Protein AF-0000000065855044 (afdb_homodimer)

Secondary structure (DSSP, 8-state):
-B--HHHHHHHHHTTSSEEESPPPGGGB-SSEEEEEB-SEEEEEPTTS-S---SS-TT---HHHHHTTEEEEE--TT--EEE-TT-EEEEEEEEEEE--TTEEEEEEE-HHHHTTTEE--SS--EE-TT-EEEEEEEEEE-SSS-EEE-TTSEEEEEEEEE-SS--SS-GGG-TT-SSTT--S-----GGGTTT-/-BPPHHHHHHHHHTTSSEEESPPPGGGB-SSEEEEEB-SEEEEEPTTS-S-EESS-TT---HHHHHHTEEEEE--TT--EEE-TT-EEEEEEEEEEE--TTEEEEEEE-HHHHTTTEE--SS--EEPTT-EEEEEEEEEE-SSS-EEE-TTSEEEEEEEEEBSS--SS-GGG-TT-SSTT--S-----THHHHT-

pLDDT: mean 90.71, std 9.88, range [35.5, 98.38]

Solvent-accessible surface area (backbone atoms only — not comparable to full-atom values): 19900 Å² total; per-residue (Å²): 49,32,35,12,32,60,49,48,53,50,35,40,74,71,59,50,36,42,51,42,70,69,72,55,74,89,32,50,44,38,43,34,36,52,39,26,29,32,43,44,35,29,34,72,47,84,86,72,66,93,71,84,65,91,73,34,86,93,50,43,61,48,68,61,50,49,68,39,41,43,82,45,75,49,53,83,91,36,64,50,74,43,41,53,75,36,62,37,32,26,22,36,58,37,30,39,34,36,38,40,37,31,33,36,39,54,33,27,37,63,45,48,16,63,64,24,38,22,42,46,77,86,68,37,74,38,57,24,19,32,39,27,31,48,70,29,37,33,35,27,45,19,91,50,29,36,31,41,36,44,65,36,80,57,32,30,39,29,40,33,47,47,95,58,63,52,95,68,26,36,55,76,35,91,77,45,84,61,55,64,28,83,61,44,70,67,72,61,62,29,67,64,68,70,103,63,73,38,39,39,70,47,48,54,50,35,39,75,72,60,51,36,44,51,42,72,71,71,55,75,90,32,50,45,76,42,33,37,53,39,26,30,32,42,42,33,27,34,72,47,84,86,75,66,82,54,45,62,78,60,38,92,85,53,48,65,42,66,61,49,46,69,38,40,42,81,44,76,46,52,81,91,36,65,48,74,43,42,52,66,35,47,37,32,25,24,36,59,37,28,39,35,36,37,40,37,31,33,37,39,57,39,64,37,70,80,48,41,79,62,24,47,38,49,50,30,41,40,38,72,38,59,24,19,31,39,26,33,48,70,29,30,32,35,26,74,24,90,57,67,43,77,44,44,45,65,39,80,57,33,31,40,31,40,33,36,34,71,42,59,24,87,44,24,35,56,77,35,93,79,47,84,61,56,65,26,83,61,41,70,64,36,54,53,30,69,64,69,72,107

Sequence (390 aa):
MKLSDTDIRRYMAEGRIAIDPVPGEDAIGAMSVDLQLGDSFRVFVPGKVSHVDLAPPGGIKGRDIEALMGHVEVGENEAFYLHPGEFALGITIQRVRLPADVAGRLDGRSSLARLGLMVHATAHTIDPGWDGRITLEFFNCGPLPLAMRPGMRICAISFEALMSPTSKPYAASPTAKYKDQLAPLPSRLASDQSAMKLSDTDIRRYMAEGRIAIDPVPGEDAIGAMSVDLQLGDSFRVFVPGKVSHVDLAPPGGIKGRDIEALMGHVEVGENEAFYLHPGEFALGITIQRVRLPADVAGRLDGRSSLARLGLMVHATAHTIDPGWDGRITLEFFNCGPLPLAMRPGMRICAISFEALMSPTSKPYAASPTAKYKDQLAPLPSRLASDQSA

Radius of gyration: 20.9 Å; Cα contacts (8 Å, |Δi|>4): 983; chains: 2; bounding box: 48×56×48 Å

Organism: Rhodospirillum rubrum (strain ATCC 11170 / ATH 1.1.1 / DSM 467 / LMG 4362 / NCIMB 8255 / S1) (NCBI:txid269796)

InterPro domains:
  IPR011962 dCTP deaminase [MF_00146] (1-189)
  IPR011962 dCTP deaminase [PF22769] (3-161)
  IPR011962 dCTP deaminase [TIGR02274] (3-188)
  IPR033704 dUTPase, trimeric [cd07557] (76-159)
  IPR036157 dUTPase-like superfamily [G3DSA:2.70.40.10] (1-193)
  IPR036157 dUTPase-like superfamily [SSF51283] (1-189)

Structure (mmCIF, N/CA/C/O backbone):
data_AF-0000000065855044-model_v1
#
loop_
_entity.id
_entity.type
_entity.pdbx_description
1 polymer 'dCTP deaminase'
#
loop_
_atom_site.group_PDB
_atom_site.id
_atom_site.type_symbol
_atom_site.label_atom_id
_atom_site.label_alt_id
_atom_site.label_comp_id
_atom_site.label_asym_id
_atom_site.label_entity_id
_atom_site.label_seq_id
_atom_site.pdbx_PDB_ins_code
_atom_site.Cartn_x
_atom_site.Cartn_y
_atom_site.Cartn_z
_atom_site.occupancy
_atom_site.B_iso_or_equiv
_atom_site.auth_seq_id
_atom_site.auth_comp_id
_atom_site.auth_asym_id
_atom_site.auth_atom_id
_atom_site.pdbx_PDB_model_num
ATOM 1 N N . MET A 1 1 ? 18.734 2.738 -5.445 1 90.31 1 MET A N 1
ATOM 2 C CA . MET A 1 1 ? 18.703 1.491 -4.688 1 90.31 1 MET A CA 1
ATOM 3 C C . MET A 1 1 ? 17.922 1.671 -3.387 1 90.31 1 MET A C 1
ATOM 5 O O . MET A 1 1 ? 18.031 2.713 -2.736 1 90.31 1 MET A O 1
ATOM 9 N N . LYS A 1 2 ? 17.203 0.604 -2.971 1 95.31 2 LYS A N 1
ATOM 10 C CA . LYS A 1 2 ? 16.453 0.629 -1.712 1 95.31 2 LYS A CA 1
ATOM 11 C C . LYS A 1 2 ? 17.391 0.409 -0.524 1 95.31 2 LYS A C 1
ATOM 13 O O . LYS A 1 2 ? 18.359 -0.351 -0.618 1 95.31 2 LYS A O 1
ATOM 18 N N . LEU A 1 3 ? 17.094 1.071 0.542 1 96.88 3 LEU A N 1
ATOM 19 C CA . LEU A 1 3 ? 17.859 0.871 1.766 1 96.88 3 LEU A CA 1
ATOM 20 C C . LEU A 1 3 ? 17.359 -0.345 2.533 1 96.88 3 LEU A C 1
ATOM 22 O O . LEU A 1 3 ? 16.156 -0.496 2.738 1 96.88 3 LEU A O 1
ATOM 26 N N . SER A 1 4 ? 18.234 -1.232 2.961 1 96.88 4 SER A N 1
ATOM 27 C CA . SER A 1 4 ? 17.906 -2.326 3.869 1 96.88 4 SER A CA 1
ATOM 28 C C . SER A 1 4 ? 17.734 -1.825 5.301 1 96.88 4 SER A C 1
ATOM 30 O O . SER A 1 4 ? 18 -0.656 5.59 1 96.88 4 SER A O 1
ATOM 32 N N . ASP A 1 5 ? 17.328 -2.791 6.141 1 96.94 5 ASP A N 1
ATOM 33 C CA . ASP A 1 5 ? 17.25 -2.432 7.555 1 96.94 5 ASP A CA 1
ATOM 34 C C . ASP A 1 5 ? 18.594 -1.95 8.078 1 96.94 5 ASP A C 1
ATOM 36 O O . ASP A 1 5 ? 18.656 -0.986 8.844 1 96.94 5 ASP A O 1
ATOM 40 N N . THR A 1 6 ? 19.688 -2.562 7.672 1 96.81 6 THR A N 1
ATOM 41 C CA . THR A 1 6 ? 21.031 -2.18 8.094 1 96.81 6 THR A CA 1
ATOM 42 C C . THR A 1 6 ? 21.359 -0.765 7.625 1 96.81 6 THR A C 1
ATOM 44 O O . THR A 1 6 ? 21.906 0.035 8.391 1 96.81 6 THR A O 1
ATOM 47 N N . ASP A 1 7 ? 21 -0.494 6.41 1 97.5 7 ASP A N 1
ATOM 48 C CA . ASP A 1 7 ? 21.25 0.835 5.863 1 97.5 7 ASP A CA 1
ATOM 49 C C . ASP A 1 7 ? 20.391 1.888 6.562 1 97.5 7 ASP A C 1
ATOM 51 O O . ASP A 1 7 ? 20.859 2.996 6.832 1 97.5 7 ASP A O 1
ATOM 55 N N . ILE A 1 8 ? 19.141 1.558 6.816 1 97.88 8 ILE A N 1
ATOM 56 C CA . ILE A 1 8 ? 18.234 2.475 7.492 1 97.88 8 ILE A CA 1
ATOM 57 C C . ILE A 1 8 ? 18.797 2.84 8.867 1 97.88 8 ILE A C 1
ATOM 59 O O . ILE A 1 8 ? 18.859 4.02 9.227 1 97.88 8 ILE A O 1
ATOM 63 N N . ARG A 1 9 ? 19.219 1.836 9.609 1 97.62 9 ARG A N 1
ATOM 64 C CA . ARG A 1 9 ? 19.797 2.072 10.93 1 97.62 9 ARG A CA 1
ATOM 65 C C . ARG A 1 9 ? 21.016 2.982 10.828 1 97.62 9 ARG A C 1
ATOM 67 O O . ARG A 1 9 ? 21.188 3.906 11.625 1 97.62 9 ARG A O 1
ATOM 74 N N . ARG A 1 10 ? 21.828 2.703 9.867 1 97.44 10 ARG A N 1
ATOM 75 C CA . ARG A 1 10 ? 23.047 3.492 9.68 1 97.44 10 ARG A CA 1
ATOM 76 C C . ARG A 1 10 ? 22.703 4.941 9.344 1 97.44 10 ARG A C 1
ATOM 78 O O . ARG A 1 10 ? 23.266 5.867 9.922 1 97.44 10 ARG A O 1
ATOM 85 N N . TYR A 1 11 ? 21.781 5.145 8.391 1 97.62 11 TYR A N 1
ATOM 86 C CA . TYR A 1 11 ? 21.391 6.488 7.965 1 97.62 11 TYR A CA 1
ATOM 87 C C . TYR A 1 11 ? 20.766 7.27 9.117 1 97.62 11 TYR A C 1
ATOM 89 O O . TYR A 1 11 ? 20.984 8.477 9.242 1 97.62 11 TYR A O 1
ATOM 97 N N . MET A 1 12 ? 20 6.617 9.945 1 97.62 12 MET A N 1
ATOM 98 C CA . MET A 1 12 ? 19.406 7.266 11.117 1 97.62 12 MET A CA 1
ATOM 99 C C . MET A 1 12 ? 20.484 7.637 12.133 1 97.62 12 MET A C 1
ATOM 101 O O . MET A 1 12 ? 20.484 8.742 12.68 1 97.62 12 MET A O 1
ATOM 105 N N . ALA A 1 13 ? 21.438 6.738 12.383 1 97.5 13 ALA A N 1
ATOM 106 C CA . ALA A 1 13 ? 22.531 6.98 13.32 1 97.5 13 ALA A CA 1
ATOM 107 C C . ALA A 1 13 ? 23.391 8.172 12.875 1 97.5 13 ALA A C 1
ATOM 109 O O . ALA A 1 13 ? 23.875 8.938 13.711 1 97.5 13 ALA A O 1
ATOM 110 N N . GLU A 1 14 ? 23.531 8.336 11.594 1 97.44 14 GLU A N 1
ATOM 111 C CA . GLU A 1 14 ? 24.344 9.406 11.023 1 97.44 14 GLU A CA 1
ATOM 112 C C . GLU A 1 14 ? 23.562 10.711 10.945 1 97.44 14 GLU A C 1
ATOM 114 O O . GLU A 1 14 ? 24.109 11.75 10.578 1 97.44 14 GLU A O 1
ATOM 119 N N . GLY A 1 15 ? 22.25 10.641 11.164 1 96.56 15 GLY A N 1
ATOM 120 C CA . GLY A 1 15 ? 21.422 11.828 11.117 1 96.56 15 GLY A CA 1
ATOM 121 C C . GLY A 1 15 ? 20.969 12.18 9.719 1 96.56 15 GLY A C 1
ATOM 122 O O . GLY A 1 15 ? 20.391 13.258 9.492 1 96.56 15 GLY A O 1
ATOM 123 N N . ARG A 1 16 ? 21.234 11.367 8.75 1 97.12 16 ARG A N 1
ATOM 124 C CA . ARG A 1 16 ? 20.828 11.594 7.371 1 97.12 16 ARG A CA 1
ATOM 125 C C . ARG A 1 16 ? 19.312 11.438 7.219 1 97.12 16 ARG A C 1
ATOM 127 O O . ARG A 1 16 ? 18.672 12.195 6.48 1 97.12 16 ARG A O 1
ATOM 134 N N . ILE A 1 17 ? 18.766 10.453 7.855 1 97.94 17 ILE A N 1
ATOM 135 C CA . ILE A 1 17 ? 17.328 10.273 7.992 1 97.94 17 ILE A CA 1
ATOM 136 C C . ILE A 1 17 ? 16.922 10.477 9.453 1 97.94 17 ILE A C 1
ATOM 138 O O . ILE A 1 17 ? 17.531 9.914 10.359 1 97.94 17 ILE A O 1
ATOM 142 N N . ALA A 1 18 ? 15.922 11.336 9.633 1 98 18 ALA A N 1
ATOM 143 C CA . ALA A 1 18 ? 15.422 11.547 10.992 1 98 18 ALA A CA 1
ATOM 144 C C . ALA A 1 18 ? 13.938 11.203 11.078 1 98 18 ALA A C 1
ATOM 146 O O . ALA A 1 18 ? 13.141 11.625 10.234 1 98 18 ALA A O 1
ATOM 147 N N . ILE A 1 19 ? 13.578 10.422 12.008 1 98.31 19 ILE A N 1
ATOM 148 C CA . ILE A 1 19 ? 12.203 10.078 12.344 1 98.31 19 ILE A CA 1
ATOM 149 C C . ILE A 1 19 ? 11.945 10.367 13.82 1 98.31 19 ILE A C 1
ATOM 151 O O . ILE A 1 19 ? 12.641 9.852 14.688 1 98.31 19 ILE A O 1
ATOM 155 N N . ASP A 1 20 ? 10.969 11.195 14.062 1 97.62 20 ASP A N 1
ATOM 156 C CA . ASP A 1 20 ? 10.656 11.617 15.43 1 97.62 20 ASP A CA 1
ATOM 157 C C . ASP A 1 20 ? 9.172 11.461 15.727 1 97.62 20 ASP A C 1
ATOM 159 O O . ASP A 1 20 ? 8.328 11.992 15 1 97.62 20 ASP A O 1
ATOM 163 N N . PRO A 1 21 ? 8.859 10.789 16.797 1 97.69 21 PRO A N 1
ATOM 164 C CA . PRO A 1 21 ? 9.711 10.055 17.734 1 97.69 21 PRO A CA 1
ATOM 165 C C . PRO A 1 21 ? 10.461 8.906 17.078 1 97.69 21 PRO A C 1
ATOM 167 O O . PRO A 1 21 ? 10.016 8.375 16.062 1 97.69 21 PRO A O 1
ATOM 170 N N . VAL A 1 22 ? 11.555 8.539 17.641 1 97.5 22 VAL A N 1
ATOM 171 C CA . VAL A 1 22 ? 12.414 7.488 17.094 1 97.5 22 VAL A CA 1
ATOM 172 C C . VAL A 1 22 ? 11.688 6.148 17.141 1 97.5 22 VAL A C 1
ATOM 174 O O . VAL A 1 22 ? 11.164 5.758 18.188 1 97.5 22 VAL A O 1
ATOM 177 N N . PRO A 1 23 ? 11.648 5.512 16.062 1 95.12 23 PRO A N 1
ATOM 178 C CA . PRO A 1 23 ? 10.977 4.207 16.062 1 95.12 23 PRO A CA 1
ATOM 179 C C . PRO A 1 23 ? 11.734 3.162 16.875 1 95.12 23 PRO A C 1
ATOM 181 O O . PRO A 1 23 ? 12.961 3.156 16.906 1 95.12 23 PRO A O 1
ATOM 184 N N . GLY A 1 24 ? 10.953 2.316 17.531 1 94.69 24 GLY A N 1
ATOM 185 C CA . GLY A 1 24 ? 11.562 1.162 18.172 1 94.69 24 GLY A CA 1
ATOM 186 C C . GLY A 1 24 ? 12.125 0.155 17.188 1 94.69 24 GLY A C 1
ATOM 187 O O . GLY A 1 24 ? 11.828 0.218 16 1 94.69 24 GLY A O 1
ATOM 188 N N . GLU A 1 25 ? 12.945 -0.758 17.672 1 94.19 25 GLU A N 1
ATOM 189 C CA . GLU A 1 25 ? 13.539 -1.785 16.828 1 94.19 25 GLU A CA 1
ATOM 190 C C . GLU A 1 25 ? 12.469 -2.641 16.156 1 94.19 25 GLU A C 1
ATOM 192 O O . GLU A 1 25 ? 12.641 -3.094 15.023 1 94.19 25 GLU A O 1
ATOM 197 N N . ASP A 1 26 ? 11.398 -2.789 16.828 1 93.38 26 ASP A N 1
ATOM 198 C CA . ASP A 1 26 ? 10.32 -3.631 16.312 1 93.38 26 ASP A CA 1
ATOM 199 C C . ASP A 1 26 ? 9.609 -2.955 15.141 1 93.38 26 ASP A C 1
ATOM 201 O O . ASP A 1 26 ? 8.875 -3.605 14.398 1 93.38 26 ASP A O 1
ATOM 205 N N . ALA A 1 27 ? 9.828 -1.688 14.977 1 95.38 27 ALA A N 1
ATOM 206 C CA . ALA A 1 27 ? 9.188 -0.954 13.891 1 95.38 27 ALA A CA 1
ATOM 207 C C . ALA A 1 27 ? 10.031 -1.004 12.625 1 95.38 27 ALA A C 1
ATOM 209 O O . ALA A 1 27 ? 9.562 -0.649 11.539 1 95.38 27 ALA A O 1
ATOM 210 N N . ILE A 1 28 ? 11.242 -1.395 12.789 1 96 28 ILE A N 1
ATOM 211 C CA . ILE A 1 28 ? 12.133 -1.464 11.633 1 96 28 ILE A CA 1
ATOM 212 C C . ILE A 1 28 ? 12.055 -2.852 11 1 96 28 ILE A C 1
ATOM 214 O O . ILE A 1 28 ? 12.477 -3.842 11.602 1 96 28 ILE A O 1
ATOM 218 N N . GLY A 1 29 ? 11.484 -2.92 9.805 1 94.19 29 GLY A N 1
ATOM 219 C CA . GLY A 1 29 ? 11.391 -4.16 9.055 1 94.19 29 GLY A CA 1
ATOM 220 C C . GLY A 1 29 ? 12.602 -4.418 8.18 1 94.19 29 GLY A C 1
ATOM 221 O O . GLY A 1 29 ? 13.664 -3.846 8.398 1 94.19 29 GLY A O 1
ATOM 222 N N . ALA A 1 30 ? 12.445 -5.312 7.227 1 94.5 30 ALA A N 1
ATOM 223 C CA . ALA A 1 30 ? 13.547 -5.73 6.363 1 94.5 30 ALA A CA 1
ATOM 224 C C . ALA A 1 30 ? 14.078 -4.559 5.543 1 94.5 30 ALA A C 1
ATOM 226 O O . ALA A 1 30 ? 15.273 -4.48 5.262 1 94.5 30 ALA A O 1
ATOM 227 N N . MET A 1 31 ? 13.141 -3.68 5.172 1 96.06 31 MET A N 1
ATOM 228 C CA . MET A 1 31 ? 13.562 -2.582 4.305 1 96.06 31 MET A CA 1
ATOM 229 C C . MET A 1 31 ? 12.695 -1.349 4.527 1 96.06 31 MET A C 1
ATOM 231 O O . MET A 1 31 ? 12.586 -0.495 3.646 1 96.06 31 MET A O 1
ATOM 235 N N . SER A 1 32 ? 11.992 -1.309 5.613 1 97.38 32 SER A N 1
ATOM 236 C CA . SER A 1 32 ? 11.055 -0.218 5.844 1 97.38 32 SER A CA 1
ATOM 237 C C . SER A 1 32 ? 10.898 0.067 7.336 1 97.38 32 SER A C 1
ATOM 239 O O . SER A 1 32 ? 11.406 -0.676 8.172 1 97.38 32 SER A O 1
ATOM 241 N N . VAL A 1 33 ? 10.273 1.194 7.68 1 97.75 33 VAL A N 1
ATOM 242 C CA . VAL A 1 33 ? 9.93 1.568 9.047 1 97.75 33 VAL A CA 1
ATOM 243 C C . VAL A 1 33 ? 8.422 1.744 9.172 1 97.75 33 VAL A C 1
ATOM 245 O O . VAL A 1 33 ? 7.809 2.5 8.414 1 97.75 33 VAL A O 1
ATOM 248 N N . ASP A 1 34 ? 7.871 1.064 10.125 1 97.44 34 ASP A N 1
ATOM 249 C CA . ASP A 1 34 ? 6.449 1.228 10.414 1 97.44 34 ASP A CA 1
ATOM 250 C C . ASP A 1 34 ? 6.176 2.57 11.086 1 97.44 34 ASP A C 1
ATOM 252 O O . ASP A 1 34 ? 6.902 2.977 12 1 97.44 34 ASP A O 1
ATOM 256 N N . LEU A 1 35 ? 5.16 3.258 10.641 1 97.56 35 LEU A N 1
ATOM 257 C CA . LEU A 1 35 ? 4.723 4.512 11.242 1 97.56 35 LEU A CA 1
ATOM 258 C C . LEU A 1 35 ? 3.344 4.359 11.875 1 97.56 35 LEU A C 1
ATOM 260 O O . LEU A 1 35 ? 2.609 3.422 11.555 1 97.56 35 LEU A O 1
ATOM 264 N N . GLN A 1 36 ? 3.08 5.293 12.734 1 97.06 36 GLN A N 1
ATOM 265 C CA . GLN A 1 36 ? 1.857 5.176 13.523 1 97.06 36 GLN A CA 1
ATOM 266 C C . GLN A 1 36 ? 0.858 6.27 13.148 1 97.06 36 GLN A C 1
ATOM 268 O O . GLN A 1 36 ? 1.249 7.352 12.719 1 97.06 36 GLN A O 1
ATOM 273 N N . LEU A 1 37 ? -0.379 5.949 13.375 1 97.06 37 LEU A N 1
ATOM 274 C CA . LEU A 1 37 ? -1.489 6.84 13.055 1 97.06 37 LEU A CA 1
ATOM 275 C C . LEU A 1 37 ? -1.618 7.945 14.102 1 97.06 37 LEU A C 1
ATOM 277 O O . LEU A 1 37 ? -1.632 7.676 15.297 1 97.06 37 LEU A O 1
ATOM 281 N N . GLY A 1 38 ? -1.722 9.211 13.641 1 96.38 38 GLY A N 1
ATOM 282 C CA . GLY A 1 38 ? -2.006 10.336 14.516 1 96.38 38 GLY A CA 1
ATOM 283 C C . GLY A 1 38 ? -3.467 10.43 14.922 1 96.38 38 GLY A C 1
ATOM 284 O O . GLY A 1 38 ? -4.254 9.523 14.625 1 96.38 38 GLY A O 1
ATOM 285 N N . ASP A 1 39 ? -3.85 11.539 15.562 1 96.69 39 ASP A N 1
ATOM 286 C CA . ASP A 1 39 ? -5.172 11.648 16.172 1 96.69 39 ASP A CA 1
ATOM 287 C C . ASP A 1 39 ? -6.035 12.672 15.43 1 96.69 39 ASP A C 1
ATOM 289 O O . ASP A 1 39 ? -7.145 12.984 15.867 1 96.69 39 ASP A O 1
ATOM 293 N N . SER A 1 40 ? -5.547 13.18 14.383 1 95.62 40 SER A N 1
ATOM 294 C CA . SER A 1 40 ? -6.238 14.219 13.625 1 95.62 40 SER A CA 1
ATOM 295 C C . SER A 1 40 ? -6.676 13.711 12.258 1 95.62 40 SER A C 1
ATOM 297 O O . SER A 1 40 ? -5.887 13.094 11.539 1 95.62 40 SER A O 1
ATOM 299 N N . PHE A 1 41 ? -7.938 14 11.883 1 96.06 41 PHE A N 1
ATOM 300 C CA . PHE A 1 41 ? -8.5 13.562 10.609 1 96.06 41 PHE A CA 1
ATOM 301 C C . PHE A 1 41 ? -9.234 14.703 9.922 1 96.06 41 PHE A C 1
ATOM 303 O O . PHE A 1 41 ? -9.633 15.672 10.57 1 96.06 41 PHE A O 1
ATOM 310 N N . ARG A 1 42 ? -9.336 14.656 8.641 1 94.31 42 ARG A N 1
ATOM 311 C CA . ARG A 1 42 ? -10.211 15.508 7.844 1 94.31 42 ARG A CA 1
ATOM 312 C C . ARG A 1 42 ? -11.188 14.672 7.016 1 94.31 42 ARG A C 1
ATOM 314 O O . ARG A 1 42 ? -10.797 13.672 6.418 1 94.31 42 ARG A O 1
ATOM 321 N N . VAL A 1 43 ? -12.414 15.117 7.078 1 94.62 43 VAL A N 1
ATOM 322 C CA . VAL A 1 43 ? -13.453 14.414 6.336 1 94.62 43 VAL A CA 1
ATOM 323 C C . VAL A 1 43 ? -14.273 15.414 5.516 1 94.62 43 VAL A C 1
ATOM 325 O O . VAL A 1 43 ? -14.453 16.562 5.93 1 94.62 43 VAL A O 1
ATOM 328 N N . PHE A 1 44 ? -14.703 14.945 4.328 1 92.31 44 PHE A N 1
ATOM 329 C CA . PHE A 1 44 ? -15.562 15.797 3.521 1 92.31 44 PHE A CA 1
ATOM 330 C C . PHE A 1 44 ? -16.891 16.047 4.223 1 92.31 44 PHE A C 1
ATOM 332 O O . PHE A 1 44 ? -17.469 15.117 4.801 1 92.31 44 PHE A O 1
ATOM 339 N N . VAL A 1 45 ? -17.266 17.234 4.191 1 89.06 45 VAL A N 1
ATOM 340 C CA . VAL A 1 45 ? -18.578 17.594 4.742 1 89.06 45 VAL A CA 1
ATOM 341 C C . VAL A 1 45 ? -19.625 17.578 3.635 1 89.06 45 VAL A C 1
ATOM 343 O O . VAL A 1 45 ? -19.5 18.312 2.645 1 89.06 45 VAL A O 1
ATOM 346 N N . PRO A 1 46 ? -20.594 16.719 3.812 1 87.31 46 PRO A N 1
ATOM 347 C CA . PRO A 1 46 ? -21.609 16.594 2.754 1 87.31 46 PRO A CA 1
ATOM 348 C C . PRO A 1 46 ? -22.375 17.906 2.512 1 87.31 46 PRO A C 1
ATOM 350 O O . PRO A 1 46 ? -22.609 18.656 3.449 1 87.31 46 PRO A O 1
ATOM 353 N N . GLY A 1 47 ? -22.797 18.109 1.227 1 85.44 47 GLY A N 1
ATOM 354 C CA . GLY A 1 47 ? -23.75 19.141 0.849 1 85.44 47 GLY A CA 1
ATOM 355 C C . GLY A 1 47 ? -23.109 20.5 0.667 1 85.44 47 GLY A C 1
ATOM 356 O O . GLY A 1 47 ? -23.797 21.5 0.467 1 85.44 47 GLY A O 1
ATOM 357 N N . LYS A 1 48 ? -21.828 20.594 0.771 1 81 48 LYS A N 1
ATOM 358 C CA . LYS A 1 48 ? -21.172 21.891 0.643 1 81 48 LYS A CA 1
ATOM 359 C C . LYS A 1 48 ? -21.062 22.312 -0.82 1 81 48 LYS A C 1
ATOM 361 O O . LYS A 1 48 ? -21.234 23.484 -1.148 1 81 48 LYS A O 1
ATOM 366 N N . VAL A 1 49 ? -20.766 21.391 -1.661 1 83.88 49 VAL A N 1
ATOM 367 C CA . VAL A 1 49 ? -20.641 21.672 -3.088 1 83.88 49 VAL A CA 1
ATOM 368 C C . VAL A 1 49 ? -21.156 20.484 -3.895 1 83.88 49 VAL A C 1
ATOM 370 O O . VAL A 1 49 ? -21.234 19.359 -3.381 1 83.88 49 VAL A O 1
ATOM 373 N N . SER A 1 50 ? -21.469 20.797 -5.191 1 85.62 50 SER A N 1
ATOM 374 C CA . SER A 1 50 ? -21.906 19.719 -6.074 1 85.62 50 SER A CA 1
ATOM 375 C C . SER A 1 50 ? -20.734 18.984 -6.691 1 85.62 50 SER A C 1
ATOM 377 O O . SER A 1 50 ? -20.844 17.812 -7.043 1 85.62 50 SER A O 1
ATOM 379 N N . HIS A 1 51 ? -19.688 19.734 -6.938 1 88.81 51 HIS A N 1
ATOM 380 C CA . HIS A 1 51 ? -18.484 19.172 -7.551 1 88.81 51 HIS A CA 1
ATOM 381 C C . HIS A 1 51 ? -17.25 20 -7.211 1 88.81 51 HIS A C 1
ATOM 383 O O . HIS A 1 51 ? -17.375 21.109 -6.688 1 88.81 51 HIS A O 1
ATOM 389 N N . VAL A 1 52 ? -16.125 19.359 -7.242 1 86.25 52 VAL A N 1
ATOM 390 C CA . VAL A 1 52 ? -14.875 20.078 -7.082 1 86.25 52 VAL A CA 1
ATOM 391 C C . VAL A 1 52 ? -14.227 20.312 -8.445 1 86.25 52 VAL A C 1
ATOM 393 O O . VAL A 1 52 ? -13.898 19.344 -9.148 1 86.25 52 VAL A O 1
ATOM 396 N N . ASP A 1 53 ? -14.117 21.562 -8.82 1 84.56 53 ASP A N 1
ATOM 397 C CA . ASP A 1 53 ? -13.398 21.906 -10.039 1 84.56 53 ASP A CA 1
ATOM 398 C C . ASP A 1 53 ? -11.891 21.984 -9.781 1 84.56 53 ASP A C 1
ATOM 400 O O . ASP A 1 53 ? -11.43 22.828 -9.008 1 84.56 53 ASP A O 1
ATOM 404 N N . LEU A 1 54 ? -11.172 21.094 -10.391 1 84.38 54 LEU A N 1
ATOM 405 C CA . LEU A 1 54 ? -9.742 20.984 -10.125 1 84.38 54 LEU A CA 1
ATOM 406 C C . LEU A 1 54 ? -8.953 22.047 -10.875 1 84.38 54 LEU A C 1
ATOM 408 O O . LEU A 1 54 ? -7.781 22.281 -10.578 1 84.38 54 LEU A O 1
ATOM 412 N N . ALA A 1 55 ? -9.523 22.688 -11.812 1 81.12 55 ALA A N 1
ATOM 413 C CA . ALA A 1 55 ? -8.914 23.766 -12.594 1 81.12 55 ALA A CA 1
ATOM 414 C C . ALA A 1 55 ? -9.953 24.797 -13.016 1 81.12 55 ALA A C 1
ATOM 416 O O . ALA A 1 55 ? -10.203 24.984 -14.203 1 81.12 55 ALA A O 1
ATOM 417 N N . PRO A 1 56 ? -10.508 25.391 -11.992 1 75.56 56 PRO A N 1
ATOM 418 C CA . PRO A 1 56 ? -11.547 26.359 -12.344 1 75.56 56 PRO A CA 1
ATOM 419 C C . PRO A 1 56 ? -10.992 27.562 -13.117 1 75.56 56 PRO A C 1
ATOM 421 O O . PRO A 1 56 ? -9.836 27.938 -12.93 1 75.56 56 PRO A O 1
ATOM 424 N N . PRO A 1 57 ? -11.969 27.875 -13.922 1 76.38 57 PRO A N 1
ATOM 425 C CA . PRO A 1 57 ? -11.555 29.094 -14.609 1 76.38 57 PRO A CA 1
ATOM 426 C C . PRO A 1 57 ? -11.203 30.219 -13.641 1 76.38 57 PRO A C 1
ATOM 428 O O . PRO A 1 57 ? -11.875 30.391 -12.617 1 76.38 57 PRO A O 1
ATOM 431 N N . GLY A 1 58 ? -10.102 30.828 -13.734 1 73.88 58 GLY A N 1
ATOM 432 C CA . GLY A 1 58 ? -9.68 31.922 -12.867 1 73.88 58 GLY A CA 1
ATOM 433 C C . GLY A 1 58 ? -8.883 31.453 -11.664 1 73.88 58 GLY A C 1
ATOM 434 O O . GLY A 1 58 ? -8.492 32.281 -10.82 1 73.88 58 GLY A O 1
ATOM 435 N N . GLY A 1 59 ? -8.797 30.156 -11.539 1 67.69 59 GLY A N 1
ATOM 436 C CA . GLY A 1 59 ? -7.988 29.594 -10.461 1 67.69 59 GLY A CA 1
ATOM 437 C C . GLY A 1 59 ? -8.812 29.156 -9.273 1 67.69 59 GLY A C 1
ATOM 438 O O . GLY A 1 59 ? -9.938 29.609 -9.078 1 67.69 59 GLY A O 1
ATOM 439 N N . ILE A 1 60 ? -8.461 28.125 -8.68 1 64.81 60 ILE A N 1
ATOM 440 C CA . ILE A 1 60 ? -9.117 27.609 -7.477 1 64.81 60 ILE A CA 1
ATOM 441 C C . ILE A 1 60 ? -8.742 28.484 -6.277 1 64.81 60 ILE A C 1
ATOM 443 O O . ILE A 1 60 ? -7.566 28.812 -6.078 1 64.81 60 ILE A O 1
ATOM 447 N N . LYS A 1 61 ? -9.766 29.031 -5.645 1 65.44 61 LYS A N 1
ATOM 448 C CA . LYS A 1 61 ? -9.461 29.734 -4.402 1 65.44 61 LYS A CA 1
ATOM 449 C C . LYS A 1 61 ? -9.258 28.766 -3.252 1 65.44 61 LYS A C 1
ATOM 451 O O . LYS A 1 61 ? -10.031 27.828 -3.078 1 65.44 61 LYS A O 1
ATOM 456 N N . GLY A 1 62 ? -8.141 28.734 -2.504 1 60.91 62 GLY A N 1
ATOM 457 C CA . GLY A 1 62 ? -7.738 27.875 -1.406 1 60.91 62 GLY A CA 1
ATOM 458 C C . GLY A 1 62 ? -8.82 27.688 -0.356 1 60.91 62 GLY A C 1
ATOM 459 O O . GLY A 1 62 ? -9.07 26.578 0.108 1 60.91 62 GLY A O 1
ATOM 460 N N . ARG A 1 63 ? -9.477 28.766 -0.022 1 62.59 63 ARG A N 1
ATOM 461 C CA . ARG A 1 63 ? -10.508 28.781 1.014 1 62.59 63 ARG A CA 1
ATOM 462 C C . ARG A 1 63 ? -11.656 27.844 0.651 1 62.59 63 ARG A C 1
ATOM 464 O O . ARG A 1 63 ? -12.281 27.25 1.531 1 62.59 63 ARG A O 1
ATOM 471 N N . ASP A 1 64 ? -11.836 27.656 -0.565 1 69.69 64 ASP A N 1
ATOM 472 C CA . ASP A 1 64 ? -12.953 26.844 -1.019 1 69.69 64 ASP A CA 1
ATOM 473 C C . ASP A 1 64 ? -12.688 25.359 -0.745 1 69.69 64 ASP A C 1
ATOM 475 O O . ASP A 1 64 ? -13.57 24.641 -0.271 1 69.69 64 ASP A O 1
ATOM 479 N N . ILE A 1 65 ? -11.453 25.078 -0.787 1 74.44 65 ILE A N 1
ATOM 480 C CA . ILE A 1 65 ? -11.133 23.656 -0.605 1 74.44 65 ILE A CA 1
ATOM 481 C C . ILE A 1 65 ? -11.102 23.328 0.884 1 74.44 65 ILE A C 1
ATOM 483 O O . ILE A 1 65 ? -11.586 22.266 1.298 1 74.44 65 ILE A O 1
ATOM 487 N N . GLU A 1 66 ? -10.578 24.234 1.66 1 77.19 66 GLU A N 1
ATOM 488 C CA . GLU A 1 66 ? -10.5 24.047 3.105 1 77.19 66 GLU A CA 1
ATOM 489 C C . GLU A 1 66 ? -11.891 23.875 3.713 1 77.19 66 GLU A C 1
ATOM 491 O O . GLU A 1 66 ? -12.062 23.125 4.676 1 77.19 66 GLU A O 1
ATOM 496 N N . ALA A 1 67 ? -12.781 24.547 3.102 1 80.88 67 ALA A N 1
ATOM 497 C CA . ALA A 1 67 ? -14.141 24.531 3.633 1 80.88 67 ALA A CA 1
ATOM 498 C C . ALA A 1 67 ? -14.852 23.219 3.309 1 80.88 67 ALA A C 1
ATOM 500 O O . ALA A 1 67 ? -15.875 22.906 3.914 1 80.88 67 ALA A O 1
ATOM 501 N N . LEU A 1 68 ? -14.289 22.547 2.441 1 87.69 68 LEU A N 1
ATOM 502 C CA . LEU A 1 68 ? -14.922 21.312 1.992 1 87.69 68 LEU A CA 1
ATOM 503 C C . LEU A 1 68 ? -14.75 20.203 3.025 1 87.69 68 LEU A C 1
ATOM 505 O O . LEU A 1 68 ? -15.492 19.219 3.01 1 87.69 68 LEU A O 1
ATOM 509 N N . MET A 1 69 ? -13.695 20.453 3.869 1 89.5 69 MET A N 1
ATOM 510 C CA . MET A 1 69 ? -13.398 19.359 4.789 1 89.5 69 MET A CA 1
ATOM 511 C C . MET A 1 69 ? -13.5 19.828 6.238 1 89.5 69 MET A C 1
ATOM 513 O O . MET A 1 69 ? -13.039 20.906 6.578 1 89.5 69 MET A O 1
ATOM 517 N N . GLY A 1 70 ? -14.109 18.969 7.031 1 91.5 70 GLY A N 1
ATOM 518 C CA . GLY A 1 70 ? -14.148 19.203 8.469 1 91.5 70 GLY A CA 1
ATOM 519 C C . GLY A 1 70 ? -13.031 18.5 9.211 1 91.5 70 GLY A C 1
ATOM 520 O O . GLY A 1 70 ? -12.469 17.516 8.727 1 91.5 70 GLY A O 1
ATOM 521 N N . HIS A 1 71 ? -12.688 19.062 10.398 1 92.56 71 HIS A N 1
ATOM 522 C CA . HIS A 1 71 ? -11.633 18.516 11.25 1 92.56 71 HIS A CA 1
ATOM 523 C C . HIS A 1 71 ? -12.219 17.625 12.344 1 92.56 71 HIS A C 1
ATOM 525 O O . HIS A 1 71 ? -13.234 17.969 12.953 1 92.56 71 HIS A O 1
ATOM 531 N N . VAL A 1 72 ? -11.648 16.469 12.492 1 93.75 72 VAL A N 1
ATOM 532 C CA . VAL A 1 72 ? -12.047 15.531 13.547 1 93.75 72 VAL A CA 1
ATOM 533 C C . VAL A 1 72 ? -10.82 15.148 14.383 1 93.75 72 VAL A C 1
ATOM 535 O O . VAL A 1 72 ? -9.805 14.719 13.836 1 93.75 72 VAL A O 1
ATOM 538 N N . GLU A 1 73 ? -10.875 15.297 15.656 1 95.44 73 GLU A N 1
ATOM 539 C CA . GLU A 1 73 ? -9.852 14.82 16.578 1 95.44 73 GLU A CA 1
ATOM 540 C C . GLU A 1 73 ? -10.352 13.633 17.391 1 95.44 73 GLU A C 1
ATOM 542 O O . GLU A 1 73 ? -11.477 13.641 17.891 1 95.44 73 GLU A O 1
ATOM 547 N N . VAL A 1 74 ? -9.562 12.688 17.422 1 93.5 74 VAL A N 1
ATOM 548 C CA . VAL A 1 74 ? -9.93 11.461 18.125 1 93.5 74 VAL A CA 1
ATOM 549 C C . VAL A 1 74 ? -9.055 11.289 19.359 1 93.5 74 VAL A C 1
ATOM 551 O O . VAL A 1 74 ? -7.824 11.375 19.281 1 93.5 74 VAL A O 1
ATOM 554 N N . GLY A 1 75 ? -9.633 11.055 20.5 1 90.44 75 GLY A N 1
ATOM 555 C CA . GLY A 1 75 ? -8.891 10.852 21.734 1 90.44 75 GLY A CA 1
ATOM 556 C C . GLY A 1 75 ? -8.203 9.5 21.812 1 90.44 75 GLY A C 1
ATOM 557 O O . GLY A 1 75 ? -8.445 8.633 20.969 1 90.44 75 GLY A O 1
ATOM 558 N N . GLU A 1 76 ? -7.27 9.219 22.75 1 79.06 76 GLU A N 1
ATOM 559 C CA . GLU A 1 76 ? -6.426 8.039 22.891 1 79.06 76 GLU A CA 1
ATOM 560 C C . GLU A 1 76 ? -7.27 6.77 23 1 79.06 76 GLU A C 1
ATOM 562 O O . GLU A 1 76 ? -6.887 5.719 22.469 1 79.06 76 GLU A O 1
ATOM 567 N N . ASN A 1 77 ? -8.438 6.855 23.5 1 82.88 77 ASN A N 1
ATOM 568 C CA . ASN A 1 77 ? -9.242 5.656 23.688 1 82.88 77 ASN A CA 1
ATOM 569 C C . ASN A 1 77 ? -10.492 5.668 22.812 1 82.88 77 ASN A C 1
ATOM 571 O O . ASN A 1 77 ? -11.43 4.902 23.047 1 82.88 77 ASN A O 1
ATOM 575 N N . GLU A 1 78 ? -10.391 6.449 21.875 1 92.25 78 GLU A N 1
ATOM 576 C CA . GLU A 1 78 ? -11.5 6.52 20.938 1 92.25 78 GLU A CA 1
ATOM 577 C C . GLU A 1 78 ? -11.07 6.059 19.547 1 92.25 78 GLU A C 1
ATOM 579 O O . GLU A 1 78 ? -9.883 5.957 19.266 1 92.25 78 GLU A O 1
ATOM 584 N N . ALA A 1 79 ? -12.07 5.688 18.797 1 95.31 79 ALA A N 1
ATOM 585 C CA . ALA A 1 79 ? -11.781 5.184 17.453 1 95.31 79 ALA A CA 1
ATOM 586 C C . ALA A 1 79 ? -12.359 6.105 16.391 1 95.31 79 ALA A C 1
ATOM 588 O O . ALA A 1 79 ? -13.391 6.746 16.609 1 95.31 79 ALA A O 1
ATOM 589 N N . PHE A 1 80 ? -11.68 6.219 15.336 1 96.75 80 PHE A N 1
ATOM 590 C CA . PHE A 1 80 ? -12.203 6.82 14.117 1 96.75 80 PHE A CA 1
ATOM 591 C C . PHE A 1 80 ? -12.789 5.758 13.195 1 96.75 80 PHE A C 1
ATOM 593 O O . PHE A 1 80 ? -12.109 4.805 12.82 1 96.75 80 PHE A O 1
ATOM 600 N N . TYR A 1 81 ? -13.953 5.914 12.867 1 97.12 81 TYR A N 1
ATOM 601 C CA . TYR A 1 81 ? -14.617 4.938 12.008 1 97.12 81 TYR A CA 1
ATOM 602 C C . TYR A 1 81 ? -14.609 5.402 10.555 1 97.12 81 TYR A C 1
ATOM 604 O O . TYR A 1 81 ? -15.055 6.508 10.242 1 97.12 81 TYR A O 1
ATOM 612 N N . LEU A 1 82 ? -14.109 4.605 9.695 1 97.38 82 LEU A N 1
ATOM 613 C CA . LEU A 1 82 ? -14.141 4.805 8.25 1 97.38 82 LEU A CA 1
ATOM 614 C C . LEU A 1 82 ? -15.117 3.84 7.59 1 97.38 82 LEU A C 1
ATOM 616 O O . LEU A 1 82 ? -14.844 2.641 7.496 1 97.38 82 LEU A O 1
ATOM 620 N N . HIS A 1 83 ? -16.203 4.371 7.105 1 96.75 83 HIS A N 1
ATOM 621 C CA . HIS A 1 83 ? -17.25 3.52 6.551 1 96.75 83 HIS A CA 1
ATOM 622 C C . HIS A 1 83 ? -16.922 3.104 5.121 1 96.75 83 HIS A C 1
ATOM 624 O O . HIS A 1 83 ? -16.062 3.723 4.469 1 96.75 83 HIS A O 1
ATOM 630 N N . PRO A 1 84 ? -17.578 1.962 4.699 1 96.31 84 PRO A N 1
ATOM 631 C CA . PRO A 1 84 ? -17.344 1.498 3.33 1 96.31 84 PRO A CA 1
ATOM 632 C C . PRO A 1 84 ? -17.516 2.602 2.293 1 96.31 84 PRO A C 1
ATOM 634 O O . PRO A 1 84 ? -18.516 3.322 2.32 1 96.31 84 PRO A O 1
ATOM 637 N N . GLY A 1 85 ? -16.453 2.791 1.393 1 95.19 85 GLY A N 1
ATOM 638 C CA . GLY A 1 85 ? -16.531 3.771 0.321 1 95.19 85 GLY A CA 1
ATOM 639 C C . GLY A 1 85 ? -16.188 5.18 0.772 1 95.19 85 GLY A C 1
ATOM 640 O O . GLY A 1 85 ? -16.219 6.113 -0.029 1 95.19 85 GLY A O 1
ATOM 641 N N . GLU A 1 86 ? -15.82 5.332 2.006 1 95.56 86 GLU A N 1
ATOM 642 C CA . GLU A 1 86 ? -15.523 6.668 2.52 1 95.56 86 GLU A CA 1
ATOM 643 C C . GLU A 1 86 ? -14.047 7.004 2.35 1 95.56 86 GLU A C 1
ATOM 645 O O . GLU A 1 86 ? -13.195 6.109 2.32 1 95.56 86 GLU A O 1
ATOM 650 N N . PHE A 1 87 ? -13.828 8.289 2.236 1 95.75 87 PHE A N 1
ATOM 651 C CA . PHE A 1 87 ? -12.5 8.875 2.109 1 95.75 87 PHE A CA 1
ATOM 652 C C . PHE A 1 87 ? -12.195 9.797 3.287 1 95.75 87 PHE A C 1
ATOM 654 O O . PHE A 1 87 ? -13.07 10.547 3.729 1 95.75 87 PHE A O 1
ATOM 661 N N . ALA A 1 88 ? -10.984 9.75 3.826 1 96.62 88 ALA A N 1
ATOM 662 C CA . ALA A 1 88 ? -10.555 10.641 4.902 1 96.62 88 ALA A CA 1
ATOM 663 C C . ALA A 1 88 ? -9.062 10.922 4.828 1 96.62 88 ALA A C 1
ATOM 665 O O . ALA A 1 88 ? -8.297 10.094 4.32 1 96.62 88 ALA A O 1
ATOM 666 N N . LEU A 1 89 ? -8.688 12.07 5.309 1 96.06 89 LEU A N 1
ATOM 667 C CA . LEU A 1 89 ? -7.27 12.359 5.504 1 96.06 89 LEU A CA 1
ATOM 668 C C . LEU A 1 89 ? -6.852 12.07 6.941 1 96.06 89 LEU A C 1
ATOM 670 O O . LEU A 1 89 ? -7.605 12.336 7.879 1 96.06 89 LEU A O 1
ATOM 674 N N . GLY A 1 90 ? -5.762 11.484 7.137 1 96.62 90 GLY A N 1
ATOM 675 C CA . GLY A 1 90 ? -5.074 11.344 8.406 1 96.62 90 GLY A CA 1
ATOM 676 C C . GLY A 1 90 ? -3.629 11.797 8.359 1 96.62 90 GLY A C 1
ATOM 677 O O . GLY A 1 90 ? -3.205 12.43 7.391 1 96.62 90 GLY A O 1
ATOM 678 N N . ILE A 1 91 ? -2.932 11.508 9.422 1 96.06 91 ILE A N 1
ATOM 679 C CA . ILE A 1 91 ? -1.546 11.953 9.508 1 96.06 91 ILE A CA 1
ATOM 680 C C . ILE A 1 91 ? -0.761 11.023 10.43 1 96.06 91 ILE A C 1
ATOM 682 O O . ILE A 1 91 ? -1.323 10.438 11.359 1 96.06 91 ILE A O 1
ATOM 686 N N . THR A 1 92 ? 0.498 10.883 10.156 1 97.31 92 THR A N 1
ATOM 687 C CA . THR A 1 92 ? 1.33 10.047 11.016 1 97.31 92 THR A CA 1
ATOM 688 C C . THR A 1 92 ? 1.668 10.766 12.312 1 97.31 92 THR A C 1
ATOM 690 O O . THR A 1 92 ? 1.65 12 12.359 1 97.31 92 THR A O 1
ATOM 693 N N . ILE A 1 93 ? 1.985 9.984 13.297 1 97 93 ILE A N 1
ATOM 694 C CA . ILE A 1 93 ? 2.545 10.539 14.523 1 97 93 ILE A CA 1
ATOM 695 C C . ILE A 1 93 ? 3.971 11.023 14.273 1 97 93 ILE A C 1
ATOM 697 O O . ILE A 1 93 ? 4.355 12.102 14.719 1 97 93 ILE A O 1
ATOM 701 N N . GLN A 1 94 ? 4.723 10.25 13.508 1 97.75 94 GLN A N 1
ATOM 702 C CA . GLN A 1 94 ? 6.145 10.523 13.305 1 97.75 94 GLN A CA 1
ATOM 703 C C . GLN A 1 94 ? 6.352 11.648 12.305 1 97.75 94 GLN A C 1
ATOM 705 O O . GLN A 1 94 ? 5.66 11.719 11.281 1 97.75 94 GLN A O 1
ATOM 710 N N . ARG A 1 95 ? 7.18 12.508 12.586 1 96.94 95 ARG A N 1
ATOM 711 C CA . ARG A 1 95 ? 7.785 13.43 11.633 1 96.94 95 ARG A CA 1
ATOM 712 C C . ARG A 1 95 ? 9 12.797 10.961 1 96.94 95 ARG A C 1
ATOM 714 O O . ARG A 1 95 ? 9.828 12.172 11.617 1 96.94 95 ARG A O 1
ATOM 721 N N . VAL A 1 96 ? 9.125 12.977 9.672 1 97 96 VAL A N 1
ATOM 722 C CA . VAL A 1 96 ? 10.227 12.398 8.906 1 97 96 VAL A CA 1
ATOM 723 C C . VAL A 1 96 ? 11 13.5 8.203 1 97 96 VAL A C 1
ATOM 725 O O . VAL A 1 96 ? 10.414 14.43 7.641 1 97 96 VAL A O 1
ATOM 728 N N . ARG A 1 97 ? 12.258 13.43 8.258 1 96.69 97 ARG A N 1
ATOM 729 C CA . ARG A 1 97 ? 13.148 14.328 7.527 1 96.69 97 ARG A CA 1
ATOM 730 C C . ARG A 1 97 ? 14.109 13.539 6.637 1 96.69 97 ARG A C 1
ATOM 732 O O . ARG A 1 97 ? 14.805 12.641 7.105 1 96.69 97 ARG A O 1
ATOM 739 N N . LEU A 1 98 ? 14.148 13.914 5.395 1 96.75 98 LEU A N 1
ATOM 740 C CA . LEU A 1 98 ? 14.977 13.227 4.41 1 96.75 98 LEU A CA 1
ATOM 741 C C . LEU A 1 98 ? 16.031 14.164 3.828 1 96.75 98 LEU A C 1
ATOM 743 O O . LEU A 1 98 ? 15.766 15.359 3.652 1 96.75 98 LEU A O 1
ATOM 747 N N . PRO A 1 99 ? 17.172 13.641 3.529 1 96.44 99 PRO A N 1
ATOM 748 C CA . PRO A 1 99 ? 18.172 14.438 2.814 1 96.44 99 PRO A CA 1
ATOM 749 C C . PRO A 1 99 ? 17.844 14.602 1.334 1 96.44 99 PRO A C 1
ATOM 751 O O . PRO A 1 99 ? 16.828 14.102 0.863 1 96.44 99 PRO A O 1
ATOM 754 N N . ALA A 1 100 ? 18.703 15.281 0.625 1 95.25 100 ALA A N 1
ATOM 755 C CA . ALA A 1 100 ? 18.438 15.656 -0.762 1 95.25 100 ALA A CA 1
ATOM 756 C C . ALA A 1 100 ? 18.672 14.477 -1.704 1 95.25 100 ALA A C 1
ATOM 758 O O . ALA A 1 100 ? 18.328 14.547 -2.887 1 95.25 100 ALA A O 1
ATOM 759 N N . ASP A 1 101 ? 19.188 13.383 -1.193 1 96.12 101 ASP A N 1
ATOM 760 C CA . ASP A 1 101 ? 19.547 12.289 -2.09 1 96.12 101 ASP A CA 1
ATOM 761 C C . ASP A 1 101 ? 18.812 11 -1.713 1 96.12 101 ASP A C 1
ATOM 763 O O . ASP A 1 101 ? 19.234 9.906 -2.096 1 96.12 101 ASP A O 1
ATOM 767 N N . VAL A 1 102 ? 17.797 11.117 -0.9 1 96.5 102 VAL A N 1
ATOM 768 C CA . VAL A 1 102 ? 17 9.961 -0.518 1 96.5 102 VAL A CA 1
ATOM 769 C C . VAL A 1 102 ? 15.516 10.297 -0.663 1 96.5 102 VAL A C 1
ATOM 771 O O . VAL A 1 102 ? 15.062 11.344 -0.195 1 96.5 102 VAL A O 1
ATOM 774 N N . ALA A 1 103 ? 14.789 9.469 -1.343 1 96.75 103 ALA A N 1
ATOM 775 C CA . ALA A 1 103 ? 13.328 9.562 -1.426 1 96.75 103 ALA A CA 1
ATOM 776 C C . ALA A 1 103 ? 12.664 8.523 -0.529 1 96.75 103 ALA A C 1
ATOM 778 O O . ALA A 1 103 ? 13.281 7.52 -0.16 1 96.75 103 ALA A O 1
ATOM 779 N N . GLY A 1 104 ? 11.461 8.828 -0.094 1 96.81 104 GLY A N 1
ATOM 780 C CA . GLY A 1 104 ? 10.641 7.859 0.62 1 96.81 104 GLY A CA 1
ATOM 781 C C . GLY A 1 104 ? 9.516 7.297 -0.225 1 96.81 104 GLY A C 1
ATOM 782 O O . GLY A 1 104 ? 9.055 7.945 -1.167 1 96.81 104 GLY A O 1
ATOM 783 N N . ARG A 1 105 ? 9.086 6.105 0.086 1 96.62 105 ARG A N 1
ATOM 784 C CA . ARG A 1 105 ? 7.91 5.465 -0.496 1 96.62 105 ARG A CA 1
ATOM 785 C C . ARG A 1 105 ? 6.973 4.949 0.59 1 96.62 105 ARG A C 1
ATOM 787 O O . ARG A 1 105 ? 7.375 4.145 1.436 1 96.62 105 ARG A O 1
ATOM 794 N N . LEU A 1 106 ? 5.766 5.398 0.506 1 96.31 106 LEU A N 1
ATOM 795 C CA . LEU A 1 106 ? 4.762 5.004 1.488 1 96.31 106 LEU A CA 1
ATOM 796 C C . LEU A 1 106 ? 3.982 3.785 1.01 1 96.31 106 LEU A C 1
ATOM 798 O O . LEU A 1 106 ? 3.504 3.758 -0.126 1 96.31 106 LEU A O 1
ATOM 802 N N . ASP A 1 107 ? 3.889 2.779 1.855 1 96.38 107 ASP A N 1
ATOM 803 C CA . ASP A 1 107 ? 3.105 1.583 1.562 1 96.38 107 ASP A CA 1
ATOM 804 C C . ASP A 1 107 ? 2.121 1.28 2.689 1 96.38 107 ASP A C 1
ATOM 806 O O . ASP A 1 107 ? 2.402 1.559 3.857 1 96.38 107 ASP A O 1
ATOM 810 N N . GLY A 1 108 ? 0.993 0.767 2.27 1 95.5 108 GLY A N 1
ATOM 811 C CA . GLY A 1 108 ? 0.143 0.157 3.281 1 95.5 108 GLY A CA 1
ATOM 812 C C . GLY A 1 108 ? 0.713 -1.132 3.842 1 95.5 108 GLY A C 1
ATOM 813 O O . GLY A 1 108 ? 1.725 -1.636 3.348 1 95.5 108 GLY A O 1
ATOM 814 N N . ARG A 1 109 ? 0.088 -1.608 4.879 1 93.69 109 ARG A N 1
ATOM 815 C CA . ARG A 1 109 ? 0.434 -2.896 5.473 1 93.69 109 ARG A CA 1
ATOM 816 C C . ARG A 1 109 ? -0.425 -4.016 4.895 1 93.69 109 ARG A C 1
ATOM 818 O O . ARG A 1 109 ? -1.631 -3.846 4.707 1 93.69 109 ARG A O 1
ATOM 825 N N . SER A 1 110 ? 0.226 -5.113 4.66 1 92.75 110 SER A N 1
ATOM 826 C CA . SER A 1 110 ? -0.493 -6.242 4.074 1 92.75 110 SER A CA 1
ATOM 827 C C . SER A 1 110 ? -1.674 -6.656 4.949 1 92.75 110 SER A C 1
ATOM 829 O O . SER A 1 110 ? -2.746 -6.98 4.434 1 92.75 110 SER A O 1
ATOM 831 N N . SER A 1 111 ? -1.49 -6.617 6.27 1 91.56 111 SER A N 1
ATOM 832 C CA . SER A 1 111 ? -2.543 -7.023 7.199 1 91.56 111 SER A CA 1
ATOM 833 C C . SER A 1 111 ? -3.748 -6.094 7.105 1 91.56 111 SER A C 1
ATOM 835 O O . SER A 1 111 ? -4.891 -6.535 7.242 1 91.56 111 SER A O 1
ATOM 837 N N . LEU A 1 112 ? -3.514 -4.859 6.875 1 93.75 112 LEU A N 1
ATOM 838 C CA . LEU A 1 112 ? -4.594 -3.881 6.777 1 93.75 112 LEU A CA 1
ATOM 839 C C . LEU A 1 112 ? -5.227 -3.908 5.391 1 93.75 112 LEU A C 1
ATOM 841 O O . LEU A 1 112 ? -6.445 -3.771 5.254 1 93.75 112 LEU A O 1
ATOM 845 N N . ALA A 1 113 ? -4.426 -4.09 4.383 1 94.56 113 ALA A N 1
ATOM 846 C CA . ALA A 1 113 ? -4.895 -4.152 3 1 94.56 113 ALA A CA 1
ATOM 847 C C . ALA A 1 113 ? -5.879 -5.301 2.807 1 94.56 113 ALA A C 1
ATOM 849 O O . ALA A 1 113 ? -6.867 -5.164 2.076 1 94.56 113 ALA A O 1
ATOM 850 N N . ARG A 1 114 ? -5.652 -6.445 3.445 1 91.5 114 ARG A N 1
ATOM 851 C CA . ARG A 1 114 ? -6.512 -7.617 3.326 1 91.5 114 ARG A CA 1
ATOM 852 C C . ARG A 1 114 ? -7.883 -7.355 3.939 1 91.5 114 ARG A C 1
ATOM 854 O O . ARG A 1 114 ? -8.828 -8.117 3.715 1 91.5 114 ARG A O 1
ATOM 861 N N . LEU A 1 115 ? -7.98 -6.227 4.707 1 92.75 115 LEU A N 1
ATOM 862 C CA . LEU A 1 115 ? -9.258 -5.828 5.297 1 92.75 115 LEU A CA 1
ATOM 863 C C . LEU A 1 115 ? -9.883 -4.68 4.512 1 92.75 115 LEU A C 1
ATOM 865 O O . LEU A 1 115 ? -10.938 -4.168 4.891 1 92.75 115 LEU A O 1
ATOM 869 N N . GLY A 1 116 ? -9.18 -4.211 3.455 1 95.12 116 GLY A N 1
ATOM 870 C CA . GLY A 1 116 ? -9.758 -3.246 2.531 1 95.12 116 GLY A CA 1
ATOM 871 C C . GLY A 1 116 ? -9.273 -1.828 2.768 1 95.12 116 GLY A C 1
ATOM 872 O O . GLY A 1 116 ? -9.766 -0.887 2.143 1 95.12 116 GLY A O 1
ATOM 873 N N . LEU A 1 117 ? -8.297 -1.625 3.617 1 96.25 117 LEU A N 1
ATOM 874 C CA . LEU A 1 117 ? -7.859 -0.266 3.914 1 96.25 117 LEU A CA 1
ATOM 875 C C . LEU A 1 117 ? -6.75 0.169 2.963 1 96.25 117 LEU A C 1
ATOM 877 O O . LEU A 1 117 ? -5.703 -0.477 2.887 1 96.25 117 LEU A O 1
ATOM 881 N N . MET A 1 118 ? -7.023 1.233 2.273 1 96.5 118 MET A N 1
ATOM 882 C CA . MET A 1 118 ? -5.98 1.96 1.553 1 96.5 118 MET A CA 1
ATOM 883 C C . MET A 1 118 ? -5.441 3.113 2.393 1 96.5 118 MET A C 1
ATOM 885 O O . MET A 1 118 ? -6.207 3.818 3.051 1 96.5 118 MET A O 1
ATOM 889 N N . VAL A 1 119 ? -4.152 3.367 2.291 1 96.19 119 VAL A N 1
ATOM 890 C CA . VAL A 1 119 ? -3.6 4.41 3.15 1 96.19 119 VAL A CA 1
ATOM 891 C C . VAL A 1 119 ? -3.104 5.574 2.299 1 96.19 119 VAL A C 1
ATOM 893 O O . VAL A 1 119 ? -2.672 6.602 2.828 1 96.19 119 VAL A O 1
ATOM 896 N N . HIS A 1 120 ? -3.057 5.398 0.984 1 94.38 120 HIS A N 1
ATOM 897 C CA . HIS A 1 120 ? -2.752 6.512 0.092 1 94.38 120 HIS A CA 1
ATOM 898 C C . HIS A 1 120 ? -3.543 6.406 -1.208 1 94.38 120 HIS A C 1
ATOM 900 O O . HIS A 1 120 ? -4.027 5.328 -1.56 1 94.38 120 HIS A O 1
ATOM 906 N N . ALA A 1 121 ? -3.82 7.57 -1.857 1 90.88 121 ALA A N 1
ATOM 907 C CA . ALA A 1 121 ? -4.465 7.645 -3.166 1 90.88 121 ALA A CA 1
ATOM 908 C C . ALA A 1 121 ? -3.459 8.008 -4.254 1 90.88 121 ALA A C 1
ATOM 910 O O . ALA A 1 121 ? -3.533 9.086 -4.844 1 90.88 121 ALA A O 1
ATOM 911 N N . THR A 1 122 ? -2.65 7.227 -4.496 1 85.19 122 THR A N 1
ATOM 912 C CA . THR A 1 122 ? -1.661 7.246 -5.57 1 85.19 122 THR A CA 1
ATOM 913 C C . THR A 1 122 ? -0.5 8.172 -5.219 1 85.19 122 THR A C 1
ATOM 915 O O . THR A 1 122 ? 0.448 8.312 -5.996 1 85.19 122 THR A O 1
ATOM 918 N N . ALA A 1 123 ? -0.583 8.891 -4.207 1 84.75 123 ALA A N 1
ATOM 919 C CA . ALA A 1 123 ? 0.513 9.75 -3.777 1 84.75 123 ALA A CA 1
ATOM 920 C C . ALA A 1 123 ? 1.348 9.086 -2.689 1 84.75 123 ALA A C 1
ATOM 922 O O . ALA A 1 123 ? 1.198 9.391 -1.505 1 84.75 123 ALA A O 1
ATOM 923 N N . HIS A 1 124 ? 2.258 8.266 -3.137 1 92.62 124 HIS A N 1
ATOM 924 C CA . HIS A 1 124 ? 2.98 7.457 -2.164 1 92.62 124 HIS A CA 1
ATOM 925 C C . HIS A 1 124 ? 4.445 7.875 -2.076 1 92.62 124 HIS A C 1
ATOM 927 O O . HIS A 1 124 ? 5.191 7.363 -1.24 1 92.62 124 HIS A O 1
ATOM 933 N N . THR A 1 125 ? 4.84 8.867 -2.936 1 94 125 THR A N 1
ATOM 934 C CA . THR A 1 125 ? 6.234 9.281 -2.943 1 94 125 THR A CA 1
ATOM 935 C C . THR A 1 125 ? 6.465 10.422 -1.948 1 94 125 THR A C 1
ATOM 937 O O . THR A 1 125 ? 5.668 11.359 -1.874 1 94 125 THR A O 1
ATOM 940 N N . ILE A 1 126 ? 7.492 10.258 -1.165 1 94.88 126 ILE A N 1
ATOM 941 C CA . ILE A 1 126 ? 7.98 11.32 -0.295 1 94.88 126 ILE A CA 1
ATOM 942 C C . ILE A 1 126 ? 9.266 11.906 -0.869 1 94.88 126 ILE A C 1
ATOM 944 O O . ILE A 1 126 ? 10.305 11.234 -0.908 1 94.88 126 ILE A O 1
ATOM 948 N N . ASP A 1 127 ? 9.219 13.156 -1.232 1 93.56 127 ASP A N 1
ATOM 949 C CA . ASP A 1 127 ? 10.297 13.773 -1.995 1 93.56 127 ASP A CA 1
ATOM 950 C C . ASP A 1 127 ? 11.562 13.914 -1.144 1 93.56 127 ASP A C 1
ATOM 952 O O . ASP A 1 127 ? 11.477 14.172 0.059 1 93.56 127 ASP A O 1
ATOM 956 N N . PRO A 1 128 ? 12.703 13.844 -1.804 1 94.19 128 PRO A N 1
ATOM 957 C CA . PRO A 1 128 ? 13.922 14.203 -1.079 1 94.19 128 PRO A CA 1
ATOM 958 C C . PRO A 1 128 ? 13.867 15.602 -0.479 1 94.19 128 PRO A C 1
ATOM 960 O O . PRO A 1 128 ? 13.297 16.516 -1.084 1 94.19 128 PRO A O 1
ATOM 963 N N . GLY A 1 129 ? 14.383 15.75 0.668 1 93.69 129 GLY A N 1
ATOM 964 C CA . GLY A 1 129 ? 14.352 17.031 1.346 1 93.69 129 GLY A CA 1
ATOM 965 C C . GLY A 1 129 ? 13.078 17.266 2.129 1 93.69 129 GLY A C 1
ATOM 966 O O . GLY A 1 129 ? 12.898 18.328 2.736 1 93.69 129 GLY A O 1
ATOM 967 N N . TRP A 1 130 ? 12.219 16.312 2.117 1 94.31 130 TRP A N 1
ATOM 968 C CA . TRP A 1 130 ? 10.984 16.422 2.895 1 94.31 130 TRP A CA 1
ATOM 969 C C . TRP A 1 130 ? 11.289 16.672 4.367 1 94.31 130 TRP A C 1
ATOM 971 O O . TRP A 1 130 ? 12.266 16.125 4.902 1 94.31 130 TRP A O 1
ATOM 981 N N . ASP A 1 131 ? 10.414 17.359 5.07 1 94.31 131 ASP A N 1
ATOM 982 C CA . ASP A 1 131 ? 10.469 17.578 6.512 1 94.31 131 ASP A CA 1
ATOM 983 C C . ASP A 1 131 ? 9.07 17.844 7.074 1 94.31 131 ASP A C 1
ATOM 985 O O . ASP A 1 131 ? 8.586 18.984 7.031 1 94.31 131 ASP A O 1
ATOM 989 N N . GLY A 1 132 ? 8.477 16.859 7.699 1 94.69 132 GLY A N 1
ATOM 990 C CA . GLY A 1 132 ? 7.125 16.953 8.234 1 94.69 132 GLY A CA 1
ATOM 991 C C . GLY A 1 132 ? 6.496 15.594 8.508 1 94.69 132 GLY A C 1
ATOM 992 O O . GLY A 1 132 ? 7.121 14.555 8.281 1 94.69 132 GLY A O 1
ATOM 993 N N . ARG A 1 133 ? 5.383 15.688 9.125 1 96.5 133 ARG A N 1
ATOM 994 C CA . ARG A 1 133 ? 4.578 14.477 9.211 1 96.5 133 ARG A CA 1
ATOM 995 C C . ARG A 1 133 ? 3.975 14.117 7.855 1 96.5 133 ARG A C 1
ATOM 997 O O . ARG A 1 133 ? 3.994 14.93 6.93 1 96.5 133 ARG A O 1
ATOM 1004 N N . ILE A 1 134 ? 3.584 12.961 7.699 1 95.56 134 ILE A N 1
ATOM 1005 C CA . ILE A 1 134 ? 3.102 12.5 6.402 1 95.56 134 ILE A CA 1
ATOM 1006 C C . ILE A 1 134 ? 1.578 12.406 6.422 1 95.56 134 ILE A C 1
ATOM 1008 O O . ILE A 1 134 ? 1.001 11.734 7.281 1 95.56 134 ILE A O 1
ATOM 1012 N N . THR A 1 135 ? 0.922 13.086 5.5 1 95.5 135 THR A N 1
ATOM 1013 C CA . THR A 1 135 ? -0.522 12.969 5.328 1 95.5 135 THR A CA 1
ATOM 1014 C C . THR A 1 135 ? -0.885 11.633 4.68 1 95.5 135 THR A C 1
ATOM 1016 O O . THR A 1 135 ? -0.223 11.195 3.734 1 95.5 135 THR A O 1
ATOM 1019 N N . LEU A 1 136 ? -1.898 11.062 5.211 1 96.69 136 LEU A N 1
ATOM 1020 C CA . LEU A 1 136 ? -2.43 9.812 4.676 1 96.69 136 LEU A CA 1
ATOM 1021 C C . LEU A 1 136 ? -3.801 10.031 4.043 1 96.69 136 LEU A C 1
ATOM 1023 O O . LEU A 1 136 ? -4.621 10.789 4.57 1 96.69 136 LEU A O 1
ATOM 1027 N N . GLU A 1 137 ? -4.055 9.422 2.904 1 96.44 137 GLU A N 1
ATOM 1028 C CA . GLU A 1 137 ? -5.332 9.461 2.199 1 96.44 137 GLU A CA 1
ATOM 1029 C C . GLU A 1 137 ? -6.047 8.109 2.279 1 96.44 137 GLU A C 1
ATOM 1031 O O . GLU A 1 137 ? -5.793 7.223 1.466 1 96.44 137 GLU A O 1
ATOM 1036 N N . PHE A 1 138 ? -6.906 8.039 3.234 1 97.25 138 PHE A N 1
ATOM 1037 C CA . PHE A 1 138 ? -7.551 6.766 3.529 1 97.25 138 PHE A CA 1
ATOM 1038 C C . PHE A 1 138 ? -8.766 6.551 2.631 1 97.25 138 PHE A C 1
ATOM 1040 O O . PHE A 1 138 ? -9.508 7.492 2.352 1 97.25 138 PHE A O 1
ATOM 1047 N N . PHE A 1 139 ? -8.969 5.324 2.223 1 97.12 139 PHE A N 1
ATOM 1048 C CA . PHE A 1 139 ? -10.18 4.859 1.557 1 97.12 139 PHE A CA 1
ATOM 1049 C C . PHE A 1 139 ? -10.531 3.447 2.002 1 97.12 139 PHE A C 1
ATOM 1051 O O . PHE A 1 139 ? -9.656 2.586 2.109 1 97.12 139 PHE A O 1
ATOM 1058 N N . ASN A 1 140 ? -11.758 3.205 2.314 1 97.31 140 ASN A N 1
ATOM 1059 C CA . ASN A 1 140 ? -12.227 1.878 2.703 1 97.31 140 ASN A CA 1
ATOM 1060 C C . ASN A 1 140 ? -12.844 1.135 1.523 1 97.31 140 ASN A C 1
ATOM 1062 O O . ASN A 1 140 ? -13.992 1.392 1.159 1 97.31 140 ASN A O 1
ATOM 1066 N N . CYS A 1 141 ? -12.109 0.188 1.03 1 95.25 141 CYS A N 1
ATOM 1067 C CA . CYS A 1 141 ? -12.57 -0.622 -0.092 1 95.25 141 CYS A CA 1
ATOM 1068 C C . CYS A 1 141 ? -13.398 -1.805 0.393 1 95.25 141 CYS A C 1
ATOM 1070 O O . CYS A 1 141 ? -14.008 -2.514 -0.411 1 95.25 141 CYS A O 1
ATOM 1072 N N . GLY A 1 142 ? -13.422 -2.107 1.652 1 93.38 142 GLY A N 1
ATOM 1073 C CA . GLY A 1 142 ? -14.117 -3.264 2.199 1 93.38 142 GLY A CA 1
ATOM 1074 C C . GLY A 1 142 ? -15.586 -3.002 2.473 1 93.38 142 GLY A C 1
ATOM 1075 O O . GLY A 1 142 ? -16.047 -1.862 2.377 1 93.38 142 GLY A O 1
ATOM 1076 N N . PRO A 1 143 ? -16.266 -4.02 2.811 1 93.5 143 PRO A N 1
ATOM 1077 C CA . PRO A 1 143 ? -17.703 -3.904 3.01 1 93.5 143 PRO A CA 1
ATOM 1078 C C . PRO A 1 143 ? -18.078 -3.531 4.441 1 93.5 143 PRO A C 1
ATOM 1080 O O . PRO A 1 143 ? -19.25 -3.25 4.727 1 93.5 143 PRO A O 1
ATOM 1083 N N . LEU A 1 144 ? -17.141 -3.545 5.387 1 93.19 144 LEU A N 1
ATOM 1084 C CA . LEU A 1 144 ? -17.406 -3.268 6.793 1 93.19 144 LEU A CA 1
ATOM 1085 C C . LEU A 1 144 ? -16.734 -1.98 7.238 1 93.19 144 LEU A C 1
ATOM 1087 O O . LEU A 1 144 ? -15.617 -1.675 6.793 1 93.19 144 LEU A O 1
ATOM 1091 N N . PRO A 1 145 ? -17.391 -1.201 8.156 1 95.69 145 PRO A N 1
ATOM 1092 C CA . PRO A 1 145 ? -16.656 -0.079 8.758 1 95.69 145 PRO A CA 1
ATOM 1093 C C . PRO A 1 145 ? -15.375 -0.512 9.445 1 95.69 145 PRO A C 1
ATOM 1095 O O . PRO A 1 145 ? -15.328 -1.576 10.07 1 95.69 145 PRO A O 1
ATOM 1098 N N . LEU A 1 146 ? -14.367 0.304 9.336 1 95.94 146 LEU A N 1
ATOM 1099 C CA . LEU A 1 146 ? -13.086 0.069 9.984 1 95.94 146 LEU A CA 1
ATOM 1100 C C . LEU A 1 146 ? -12.875 1.044 11.141 1 95.94 146 LEU A C 1
ATOM 1102 O O . LEU A 1 146 ? -12.992 2.258 10.961 1 95.94 146 LEU A O 1
ATOM 1106 N N . ALA A 1 147 ? -12.625 0.506 12.281 1 95.56 147 ALA A N 1
ATOM 1107 C CA . ALA A 1 147 ? -12.281 1.33 13.438 1 95.56 147 ALA A CA 1
ATOM 1108 C C . ALA A 1 147 ? -10.766 1.476 13.57 1 95.56 147 ALA A C 1
ATOM 1110 O O . ALA A 1 147 ? -10.055 0.481 13.719 1 95.56 147 ALA A O 1
ATOM 1111 N N . MET A 1 148 ? -10.328 2.68 13.547 1 95.12 148 MET A N 1
ATOM 1112 C CA . MET A 1 148 ? -8.906 2.982 13.648 1 95.12 148 MET A CA 1
ATOM 1113 C C . MET A 1 148 ? -8.609 3.77 14.914 1 95.12 148 MET A C 1
ATOM 1115 O O . MET A 1 148 ? -9.375 4.652 15.305 1 95.12 148 MET A O 1
ATOM 1119 N N . ARG A 1 149 ? -7.492 3.582 15.484 1 94.44 149 ARG A N 1
ATOM 1120 C CA . ARG A 1 149 ? -7.145 4.262 16.734 1 94.44 149 ARG A CA 1
ATOM 1121 C C . ARG A 1 149 ? -5.773 4.922 16.625 1 94.44 149 ARG A C 1
ATOM 1123 O O . ARG A 1 149 ? -4.84 4.34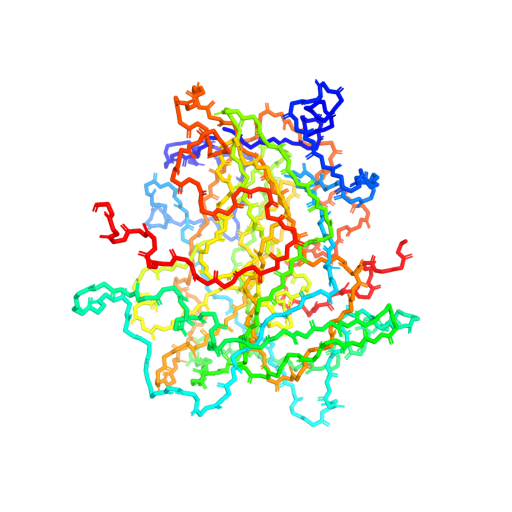4 16.062 1 94.44 149 ARG A O 1
ATOM 1130 N N . PRO A 1 150 ? -5.699 6.082 17.219 1 94.75 150 PRO A N 1
ATOM 1131 C CA . PRO A 1 150 ? -4.379 6.707 17.281 1 94.75 150 PRO A CA 1
ATOM 1132 C C . PRO A 1 150 ? -3.324 5.812 17.922 1 94.75 150 PRO A C 1
ATOM 1134 O O . PRO A 1 150 ? -3.615 5.129 18.906 1 94.75 150 PRO A O 1
ATOM 1137 N N . GLY A 1 151 ? -2.148 5.836 17.281 1 94.5 151 GLY A N 1
ATOM 1138 C CA . GLY A 1 151 ? -1.056 5.074 17.859 1 94.5 151 GLY A CA 1
ATOM 1139 C C . GLY A 1 151 ? -0.851 3.723 17.203 1 94.5 151 GLY A C 1
ATOM 1140 O O . GLY A 1 151 ? 0.205 3.105 17.359 1 94.5 151 GLY A O 1
ATOM 1141 N N . MET A 1 152 ? -1.843 3.273 16.484 1 93.31 152 MET A N 1
ATOM 1142 C CA . MET A 1 152 ? -1.681 1.972 15.836 1 93.31 152 MET A CA 1
ATOM 1143 C C . MET A 1 152 ? -0.681 2.053 14.688 1 93.31 152 MET A C 1
ATOM 1145 O O . MET A 1 152 ? -0.498 3.115 14.094 1 93.31 152 MET A O 1
ATOM 1149 N N . ARG A 1 153 ? -0.029 0.892 14.32 1 94.75 153 ARG A N 1
ATOM 1150 C CA . ARG A 1 153 ? 0.755 0.825 13.086 1 94.75 153 ARG A CA 1
ATOM 1151 C C . ARG A 1 153 ? -0.14 0.942 11.859 1 94.75 153 ARG A C 1
ATOM 1153 O O . ARG A 1 153 ? -1.105 0.189 11.711 1 94.75 153 ARG A O 1
ATOM 1160 N N . ILE A 1 154 ? 0.173 1.867 11.016 1 96.19 154 ILE A N 1
ATOM 1161 C CA . ILE A 1 154 ? -0.813 2.191 9.992 1 96.19 154 ILE A CA 1
ATOM 1162 C C . ILE A 1 154 ? -0.188 2.045 8.609 1 96.19 154 ILE A C 1
ATOM 1164 O O . ILE A 1 154 ? -0.872 1.689 7.645 1 96.19 154 ILE A O 1
ATOM 1168 N N . CYS A 1 155 ? 1.087 2.312 8.438 1 97.31 155 CYS A N 1
ATOM 1169 C CA . CYS A 1 155 ? 1.792 2.25 7.164 1 97.31 155 CYS A CA 1
ATOM 1170 C C . CYS A 1 155 ? 3.283 2.02 7.379 1 97.31 155 CYS A C 1
ATOM 1172 O O . CYS A 1 155 ? 3.744 1.91 8.516 1 97.31 155 CYS A O 1
ATOM 1174 N N . ALA A 1 156 ? 3.943 1.815 6.281 1 97.5 156 ALA A N 1
ATOM 1175 C CA . ALA A 1 156 ? 5.395 1.671 6.309 1 97.5 156 ALA A CA 1
ATOM 1176 C C . ALA A 1 156 ? 6.055 2.557 5.254 1 97.5 156 ALA A C 1
ATOM 1178 O O . ALA A 1 156 ? 5.535 2.707 4.148 1 97.5 156 ALA A O 1
ATOM 1179 N N . ILE A 1 157 ? 7.148 3.139 5.625 1 98 157 ILE A N 1
ATOM 1180 C CA . ILE A 1 157 ? 7.918 3.949 4.684 1 98 157 ILE A CA 1
ATOM 1181 C C . ILE A 1 157 ? 9.242 3.256 4.363 1 98 157 ILE A C 1
ATOM 1183 O O . ILE A 1 157 ? 9.945 2.805 5.27 1 98 157 ILE A O 1
ATOM 1187 N N . SER A 1 158 ? 9.531 3.043 3.129 1 98 158 SER A N 1
ATOM 1188 C CA . SER A 1 158 ? 10.836 2.586 2.66 1 98 158 SER A CA 1
ATOM 1189 C C . SER A 1 158 ? 11.617 3.723 2.014 1 98 158 SER A C 1
ATOM 1191 O O . SER A 1 158 ? 11.07 4.793 1.751 1 98 158 SER A O 1
ATOM 1193 N N . PHE A 1 159 ? 12.945 3.51 1.809 1 98 159 PHE A N 1
ATOM 1194 C CA . PHE A 1 159 ? 13.828 4.582 1.353 1 98 159 PHE A CA 1
ATOM 1195 C C . PHE A 1 159 ? 14.648 4.133 0.15 1 98 159 PHE A C 1
ATOM 1197 O O . PHE A 1 159 ? 15.102 2.988 0.092 1 98 159 PHE A O 1
ATOM 1204 N N . GLU A 1 160 ? 14.797 5.043 -0.735 1 96.19 160 GLU A N 1
ATOM 1205 C CA . GLU A 1 160 ? 15.547 4.797 -1.963 1 96.19 160 GLU A CA 1
ATOM 1206 C C . GLU A 1 160 ? 16.578 5.887 -2.203 1 96.19 160 GLU A C 1
ATOM 1208 O O . GLU A 1 160 ? 16.266 7.078 -2.186 1 96.19 160 GLU A O 1
ATOM 1213 N N . ALA A 1 161 ? 17.812 5.434 -2.469 1 94.56 161 ALA A N 1
ATOM 1214 C CA . ALA A 1 161 ? 18.875 6.387 -2.789 1 94.56 161 ALA A CA 1
ATOM 1215 C C . ALA A 1 161 ? 18.75 6.879 -4.227 1 94.56 161 ALA A C 1
ATOM 1217 O O . ALA A 1 161 ? 18.469 6.098 -5.137 1 94.56 161 ALA A O 1
ATOM 1218 N N . LEU A 1 162 ? 19 8.258 -4.371 1 89.25 162 LEU A N 1
ATOM 1219 C CA . LEU A 1 162 ? 19.109 8.828 -5.707 1 89.25 162 LEU A CA 1
ATOM 1220 C C . LEU A 1 162 ? 20.531 8.656 -6.246 1 89.25 162 LEU A C 1
ATOM 1222 O O . LEU A 1 162 ? 21.484 8.5 -5.469 1 89.25 162 LEU A O 1
ATOM 1226 N N . MET A 1 163 ? 20.562 8.695 -7.535 1 86.38 163 MET A N 1
ATOM 1227 C CA . MET A 1 163 ? 21.875 8.594 -8.148 1 86.38 163 MET A CA 1
ATOM 1228 C C . MET A 1 163 ? 22.734 9.805 -7.797 1 86.38 163 MET A C 1
ATOM 1230 O O . MET A 1 163 ? 23.953 9.68 -7.637 1 86.38 163 MET A O 1
ATOM 1234 N N . SER A 1 164 ? 22.078 10.992 -7.723 1 89.38 164 SER A N 1
ATOM 1235 C CA . SER A 1 164 ? 22.688 12.25 -7.281 1 89.38 164 SER A CA 1
ATOM 1236 C C . SER A 1 164 ? 21.688 13.094 -6.492 1 89.38 164 SER A C 1
ATOM 1238 O O . SER A 1 164 ? 20.469 12.922 -6.633 1 89.38 164 SER A O 1
ATOM 1240 N N . PRO A 1 165 ? 22.25 13.914 -5.641 1 87.62 165 PRO A N 1
ATOM 1241 C CA . PRO A 1 165 ? 21.328 14.773 -4.898 1 87.62 165 PRO A CA 1
ATOM 1242 C C . PRO A 1 165 ? 20.516 15.703 -5.805 1 87.62 165 PRO A C 1
ATOM 1244 O O . PRO A 1 165 ? 21.047 16.203 -6.809 1 87.62 165 PRO A O 1
ATOM 1247 N N . THR A 1 166 ? 19.266 15.898 -5.445 1 91.06 166 THR A N 1
ATOM 1248 C CA . THR A 1 166 ? 18.469 16.875 -6.168 1 91.06 166 THR A CA 1
ATOM 1249 C C . THR A 1 166 ? 18.938 18.297 -5.863 1 91.06 166 THR A C 1
ATOM 1251 O O . THR A 1 166 ? 19.344 18.594 -4.742 1 91.06 166 THR A O 1
ATOM 1254 N N . SER A 1 167 ? 18.828 19.156 -6.84 1 88.88 167 SER A N 1
ATOM 1255 C CA . SER A 1 167 ? 19.156 20.562 -6.676 1 88.88 167 SER A CA 1
ATOM 1256 C C . SER A 1 167 ? 18 21.359 -6.078 1 88.88 167 SER A C 1
ATOM 1258 O O . SER A 1 167 ? 18.141 22.516 -5.715 1 88.88 167 SER A O 1
ATOM 1260 N N . LYS A 1 168 ? 16.75 20.719 -5.895 1 87.31 168 LYS A N 1
ATOM 1261 C CA . LYS A 1 168 ? 15.547 21.359 -5.375 1 87.31 168 LYS A CA 1
ATOM 1262 C C . LYS A 1 168 ? 14.914 20.531 -4.262 1 87.31 168 LYS A C 1
ATOM 1264 O O . LYS A 1 168 ? 13.766 20.094 -4.379 1 87.31 168 LYS A O 1
ATOM 1269 N N . PRO A 1 169 ? 15.672 20.375 -3.184 1 86.62 169 PRO A N 1
ATOM 1270 C CA . PRO A 1 169 ? 15.047 19.656 -2.072 1 86.62 169 PRO A CA 1
ATOM 1271 C C . PRO A 1 169 ? 13.727 20.281 -1.634 1 86.62 169 PRO A C 1
ATOM 1273 O O . PRO A 1 169 ? 13.578 21.5 -1.65 1 86.62 169 PRO A O 1
ATOM 1276 N N . TYR A 1 170 ? 12.812 19.391 -1.353 1 86.12 170 TYR A N 1
ATOM 1277 C CA . TYR A 1 170 ? 11.43 19.812 -1.185 1 86.12 170 TYR A CA 1
ATOM 1278 C C . TYR A 1 170 ? 11.32 20.938 -0.167 1 86.12 170 TYR A C 1
ATOM 1280 O O . TYR A 1 170 ? 10.727 21.984 -0.449 1 86.12 170 TYR A O 1
ATOM 1288 N N . ALA A 1 171 ? 11.852 20.734 1.051 1 84.56 171 ALA A N 1
ATOM 1289 C CA . ALA A 1 171 ? 11.648 21.672 2.15 1 84.56 171 ALA A CA 1
ATOM 1290 C C . ALA A 1 171 ? 12.312 23.016 1.857 1 84.56 171 ALA A C 1
ATOM 1292 O O . ALA A 1 171 ? 11.961 24.031 2.457 1 84.56 171 ALA A O 1
ATOM 1293 N N . ALA A 1 172 ? 13.211 23.016 0.971 1 82.69 172 ALA A N 1
ATOM 1294 C CA . ALA A 1 172 ? 13.93 24.25 0.628 1 82.69 172 ALA A CA 1
ATOM 1295 C C . ALA A 1 172 ? 13.258 24.969 -0.539 1 82.69 172 ALA A C 1
ATOM 1297 O O . ALA A 1 172 ? 13.602 26.109 -0.851 1 82.69 172 ALA A O 1
ATOM 1298 N N . SER A 1 173 ? 12.328 24.344 -1.159 1 83.69 173 SER A N 1
ATOM 1299 C CA . SER A 1 173 ? 11.672 24.922 -2.328 1 83.69 173 SER A CA 1
ATOM 1300 C C . SER A 1 173 ? 10.672 26 -1.923 1 83.69 173 SER A C 1
ATOM 1302 O O . SER A 1 173 ? 9.898 25.812 -0.984 1 83.69 173 SER A O 1
ATOM 1304 N N . PRO A 1 174 ? 10.641 26.984 -2.617 1 78.25 174 PRO A N 1
ATOM 1305 C CA . PRO A 1 174 ? 9.656 28.031 -2.334 1 78.25 174 PRO A CA 1
ATOM 1306 C C . PRO A 1 174 ? 8.234 27.609 -2.666 1 78.25 174 PRO A C 1
ATOM 1308 O O . PRO A 1 174 ? 7.273 28.234 -2.203 1 78.25 174 PRO A O 1
ATOM 1311 N N . THR A 1 175 ? 8.086 26.609 -3.375 1 75.88 175 THR A N 1
ATOM 1312 C CA . THR A 1 175 ? 6.758 26.172 -3.783 1 75.88 175 THR A CA 1
ATOM 1313 C C . THR A 1 175 ? 6.297 24.984 -2.941 1 75.88 175 THR A C 1
ATOM 1315 O O . THR A 1 175 ? 5.277 24.359 -3.244 1 75.88 175 THR A O 1
ATOM 1318 N N . ALA A 1 176 ? 7.137 24.766 -1.933 1 82.44 176 ALA A N 1
ATOM 1319 C CA . ALA A 1 176 ? 6.754 23.656 -1.052 1 82.44 176 ALA A CA 1
ATOM 1320 C C . ALA A 1 176 ? 5.461 23.984 -0.303 1 82.44 176 ALA A C 1
ATOM 1322 O O . ALA A 1 176 ? 5.453 24.828 0.6 1 82.44 176 ALA A O 1
ATOM 1323 N N . LYS A 1 177 ? 4.438 23.266 -0.588 1 81.06 177 LYS A N 1
ATOM 1324 C CA . LYS A 1 177 ? 3.111 23.594 -0.065 1 81.06 177 LYS A CA 1
ATOM 1325 C C . LYS A 1 177 ? 2.883 22.938 1.294 1 81.06 177 LYS A C 1
ATOM 1327 O O . LYS A 1 177 ? 2.057 23.406 2.082 1 81.06 177 LYS A O 1
ATOM 1332 N N . TYR A 1 178 ? 3.643 21.922 1.511 1 84.31 178 TYR A N 1
ATOM 1333 C CA . TYR A 1 178 ? 3.311 21.141 2.699 1 84.31 178 TYR A CA 1
ATOM 1334 C C . TYR A 1 178 ? 4.523 20.984 3.609 1 84.31 178 TYR A C 1
ATOM 1336 O O . TYR A 1 178 ? 4.59 20.062 4.414 1 84.31 178 TYR A O 1
ATOM 1344 N N . LYS A 1 179 ? 5.477 21.828 3.486 1 80.19 179 LYS A N 1
ATOM 1345 C CA . LYS A 1 179 ? 6.652 21.844 4.352 1 80.19 179 LYS A CA 1
ATOM 1346 C C . LYS A 1 179 ? 6.254 22.016 5.812 1 80.19 179 LYS A C 1
ATOM 1348 O O . LYS A 1 179 ? 5.363 22.812 6.129 1 80.19 179 LYS A O 1
ATOM 1353 N N . ASP A 1 180 ? 6.859 21.25 6.734 1 82.12 180 ASP A N 1
ATOM 1354 C CA . ASP A 1 180 ? 6.656 21.312 8.18 1 82.12 180 ASP A CA 1
ATOM 1355 C C . ASP A 1 180 ? 5.234 20.906 8.555 1 82.12 180 ASP A C 1
ATOM 1357 O O . ASP A 1 180 ? 4.711 21.344 9.578 1 82.12 180 ASP A O 1
ATOM 1361 N N . GLN A 1 181 ? 4.652 20.141 7.742 1 83.56 181 GLN A N 1
ATOM 1362 C CA . GLN A 1 181 ? 3.277 19.719 7.957 1 83.56 181 GLN A CA 1
ATOM 1363 C C . GLN A 1 181 ? 3.146 18.906 9.25 1 83.56 181 GLN A C 1
ATOM 1365 O O . GLN A 1 181 ? 3.883 17.953 9.461 1 83.56 181 GLN A O 1
ATOM 1370 N N . LEU A 1 182 ? 2.141 19.297 10.125 1 83.81 182 LEU A N 1
ATOM 1371 C CA . LEU A 1 182 ? 1.936 18.656 11.414 1 83.81 182 LEU A CA 1
ATOM 1372 C C . LEU A 1 182 ? 0.507 18.141 11.547 1 83.81 182 LEU A C 1
ATOM 1374 O O . LEU A 1 182 ? 0.172 17.453 12.523 1 83.81 182 LEU A O 1
ATOM 1378 N N . ALA A 1 183 ? -0.335 18.484 10.625 1 82 183 ALA A N 1
ATOM 1379 C CA . ALA A 1 183 ? -1.731 18.062 10.57 1 82 183 ALA A CA 1
ATOM 1380 C C . ALA A 1 183 ? -2.123 17.656 9.148 1 82 183 ALA A C 1
ATOM 1382 O O . ALA A 1 183 ? -1.418 17.969 8.188 1 82 183 ALA A O 1
ATOM 1383 N N . PRO A 1 184 ? -3.109 16.906 9.047 1 88.44 184 PRO A N 1
ATOM 1384 C CA . PRO A 1 184 ? -3.549 16.609 7.688 1 88.44 184 PRO A CA 1
ATOM 1385 C C . PRO A 1 184 ? -4.172 17.797 6.98 1 88.44 184 PRO A C 1
ATOM 1387 O O . PRO A 1 184 ? -5.359 18.094 7.168 1 88.44 184 PRO A O 1
ATOM 1390 N N . LEU A 1 185 ? -3.402 18.391 6.184 1 81.56 185 LEU A N 1
ATOM 1391 C CA . LEU A 1 185 ? -3.854 19.609 5.512 1 81.56 185 LEU A CA 1
ATOM 1392 C C . LEU A 1 185 ? -4.645 19.281 4.254 1 81.56 185 LEU A C 1
ATOM 1394 O O . LEU A 1 185 ? -4.297 18.344 3.525 1 81.56 185 LEU A O 1
ATOM 1398 N N . PRO A 1 186 ? -5.707 20.031 4.012 1 82.69 186 PRO A N 1
ATOM 1399 C CA . PRO A 1 186 ? -6.438 19.844 2.758 1 82.69 186 PRO A CA 1
ATOM 1400 C C . PRO A 1 186 ? -5.609 20.219 1.532 1 82.69 186 PRO A C 1
ATOM 1402 O O . PRO A 1 186 ? -4.488 20.719 1.67 1 82.69 186 PRO A O 1
ATOM 1405 N N . SER A 1 187 ? -6.199 19.969 0.371 1 84.12 187 SER A N 1
ATOM 1406 C CA . SER A 1 187 ? -5.547 20.266 -0.898 1 84.12 187 SER A CA 1
ATOM 1407 C C . SER A 1 187 ? -5.211 21.75 -1.002 1 84.12 187 SER A C 1
ATOM 1409 O O . SER A 1 187 ? -6.012 22.609 -0.614 1 84.12 187 SER A O 1
ATOM 1411 N N . ARG A 1 188 ? -3.941 22.047 -1.449 1 76.94 188 ARG A N 1
ATOM 1412 C CA . ARG A 1 188 ? -3.504 23.422 -1.736 1 76.94 188 ARG A CA 1
ATOM 1413 C C . ARG A 1 188 ? -3.338 23.625 -3.236 1 76.94 188 ARG A C 1
ATOM 1415 O O . ARG A 1 188 ? -2.383 24.281 -3.674 1 76.94 188 ARG A O 1
ATOM 1422 N N . LEU A 1 189 ? -4.176 23.016 -3.982 1 77.12 189 LEU A N 1
ATOM 1423 C CA . LEU A 1 189 ? -4.188 23.078 -5.438 1 77.12 189 LEU A CA 1
ATOM 1424 C C . LEU A 1 189 ? -4.242 24.531 -5.922 1 77.12 189 LEU A C 1
ATOM 1426 O O . LEU A 1 189 ? -3.668 24.859 -6.961 1 77.12 189 LEU A O 1
ATOM 1430 N N . ALA A 1 190 ? -4.895 25.391 -5.176 1 70.75 190 ALA A N 1
ATOM 1431 C CA . ALA A 1 190 ? -5.035 26.797 -5.555 1 70.75 190 ALA A CA 1
ATOM 1432 C C . ALA A 1 190 ? -3.672 27.469 -5.699 1 70.75 190 ALA A C 1
ATOM 1434 O O . ALA A 1 190 ? -3.502 28.359 -6.527 1 70.75 190 ALA A O 1
ATOM 1435 N N . SER A 1 191 ? -2.693 26.953 -4.953 1 69.62 191 SER A N 1
ATOM 1436 C CA . SER A 1 191 ? -1.36 27.547 -4.984 1 69.62 191 SER A CA 1
ATOM 1437 C C . SER A 1 191 ? -0.574 27.078 -6.203 1 69.62 191 SER A C 1
ATOM 1439 O O . SER A 1 191 ? 0.432 27.688 -6.574 1 69.62 191 SER A O 1
ATOM 1441 N N . ASP A 1 192 ? -0.879 25.953 -6.852 1 68.12 192 ASP A N 1
ATOM 1442 C CA . ASP A 1 192 ? -0.196 25.422 -8.023 1 68.12 192 ASP A CA 1
ATOM 1443 C C . ASP A 1 192 ? -0.502 26.266 -9.266 1 68.12 192 ASP A C 1
ATOM 1445 O O . ASP A 1 192 ? 0.312 26.328 -10.188 1 68.12 192 ASP A O 1
ATOM 1449 N N . GLN A 1 193 ? -1.687 26.719 -9.492 1 55.88 193 GLN A N 1
ATOM 1450 C CA . GLN A 1 193 ? -2.127 27.391 -10.711 1 55.88 193 GLN A CA 1
ATOM 1451 C C . GLN A 1 193 ? -1.704 28.844 -10.711 1 55.88 193 GLN A C 1
ATOM 1453 O O . GLN A 1 193 ? -1.757 29.516 -11.75 1 55.88 193 GLN A O 1
ATOM 1458 N N . SER A 1 194 ? -1.289 29.266 -9.523 1 48.44 194 SER A N 1
ATOM 1459 C CA . SER A 1 194 ? -0.876 30.656 -9.578 1 48.44 194 SER A CA 1
ATOM 1460 C C . SER A 1 194 ? 0.527 30.797 -10.164 1 48.44 194 SER A C 1
ATOM 1462 O O . SER A 1 194 ? 0.996 31.906 -10.406 1 48.44 194 SER A O 1
ATOM 1464 N N . ALA A 1 195 ? 1.23 29.688 -10.344 1 43.44 195 ALA A N 1
ATOM 1465 C CA . ALA A 1 195 ? 2.502 29.953 -11.016 1 43.44 195 ALA A CA 1
ATOM 1466 C C . ALA A 1 195 ? 2.322 30.047 -12.523 1 43.44 195 ALA A C 1
ATOM 1468 O O . ALA A 1 195 ? 1.602 29.234 -13.117 1 43.44 195 ALA A O 1
ATOM 1469 N N . MET B 1 1 ? 17.812 0.144 -7.477 1 88.88 1 MET B N 1
ATOM 1470 C CA . MET B 1 1 ? 17.891 -0.068 -8.922 1 88.88 1 MET B CA 1
ATOM 1471 C C . MET B 1 1 ? 16.984 -1.215 -9.359 1 88.88 1 MET B C 1
ATOM 1473 O O . MET B 1 1 ? 16.969 -2.273 -8.727 1 88.88 1 MET B O 1
ATOM 1477 N N . LYS B 1 2 ? 16.297 -0.988 -10.438 1 92.94 2 LYS B N 1
ATOM 1478 C CA . LYS B 1 2 ? 15.383 -1.99 -10.977 1 92.94 2 LYS B CA 1
ATOM 1479 C C . LYS B 1 2 ? 16.109 -2.971 -11.883 1 92.94 2 LYS B C 1
ATOM 1481 O O . LYS B 1 2 ? 17.047 -2.586 -12.602 1 92.94 2 LYS B O 1
ATOM 1486 N N . LEU B 1 3 ? 15.625 -4.207 -11.844 1 95.75 3 LEU B N 1
ATOM 1487 C CA . LEU B 1 3 ? 16.188 -5.219 -12.734 1 95.75 3 LEU B CA 1
ATOM 1488 C C . LEU B 1 3 ? 15.523 -5.16 -14.109 1 95.75 3 LEU B C 1
ATOM 1490 O O . LEU B 1 3 ? 14.297 -5.098 -14.211 1 95.75 3 LEU B O 1
ATOM 1494 N N . SER B 1 4 ? 16.328 -5.184 -15.172 1 96.5 4 SER B N 1
ATOM 1495 C CA . SER B 1 4 ? 15.844 -5.332 -16.531 1 96.5 4 SER B CA 1
ATOM 1496 C C . SER B 1 4 ? 15.469 -6.777 -16.844 1 96.5 4 SER B C 1
ATOM 1498 O O . SER B 1 4 ? 15.719 -7.672 -16.016 1 96.5 4 SER B O 1
ATOM 1500 N N . ASP B 1 5 ? 14.875 -6.926 -18 1 96.5 5 ASP B N 1
ATOM 1501 C CA . ASP B 1 5 ? 14.578 -8.289 -18.438 1 96.5 5 ASP B CA 1
ATOM 1502 C C . ASP B 1 5 ? 15.844 -9.141 -18.453 1 96.5 5 ASP B C 1
ATOM 1504 O O . ASP B 1 5 ? 15.82 -10.312 -18.062 1 96.5 5 ASP B O 1
ATOM 1508 N N . THR B 1 6 ? 16.953 -8.57 -18.891 1 97.31 6 THR B N 1
ATOM 1509 C CA . THR B 1 6 ? 18.219 -9.281 -18.938 1 97.31 6 THR B CA 1
ATOM 1510 C C . THR B 1 6 ? 18.656 -9.695 -17.547 1 97.31 6 THR B C 1
ATOM 1512 O O . THR B 1 6 ? 19.078 -10.844 -17.328 1 97.31 6 THR B O 1
ATOM 1515 N N . ASP B 1 7 ? 18.516 -8.773 -16.641 1 97.75 7 ASP B N 1
ATOM 1516 C CA . ASP B 1 7 ? 18.891 -9.062 -15.266 1 97.75 7 ASP B CA 1
ATOM 1517 C C . ASP B 1 7 ? 17.969 -10.102 -14.648 1 97.75 7 ASP B C 1
ATOM 1519 O O . ASP B 1 7 ? 18.422 -10.977 -13.898 1 97.75 7 ASP B O 1
ATOM 1523 N N . ILE B 1 8 ? 16.672 -10.008 -14.875 1 97.62 8 ILE B N 1
ATOM 1524 C CA . ILE B 1 8 ? 15.688 -10.945 -14.344 1 97.62 8 ILE B CA 1
ATOM 1525 C C . ILE B 1 8 ? 16.031 -12.359 -14.805 1 97.62 8 ILE B C 1
ATOM 1527 O O . ILE B 1 8 ? 16.078 -13.289 -14 1 97.62 8 ILE B O 1
ATOM 1531 N N . ARG B 1 9 ? 16.281 -12.531 -16.109 1 97.44 9 ARG B N 1
ATOM 1532 C CA . ARG B 1 9 ? 16.656 -13.836 -16.656 1 97.44 9 ARG B CA 1
ATOM 1533 C C . ARG B 1 9 ? 17.906 -14.375 -15.969 1 97.44 9 ARG B C 1
ATOM 1535 O O . ARG B 1 9 ? 17.969 -15.555 -15.609 1 97.44 9 ARG B O 1
ATOM 1542 N N . ARG B 1 10 ? 18.875 -13.508 -15.805 1 97.81 10 ARG B N 1
ATOM 1543 C CA . ARG B 1 10 ? 20.141 -13.914 -15.172 1 97.81 10 ARG B CA 1
ATOM 1544 C C . ARG B 1 10 ? 19.906 -14.352 -13.727 1 97.81 10 ARG B C 1
ATOM 1546 O O . ARG B 1 10 ? 20.406 -15.398 -13.305 1 97.81 10 ARG B O 1
ATOM 1553 N N . TYR B 1 11 ? 19.156 -13.523 -12.984 1 97.88 11 TYR B N 1
ATOM 1554 C CA . TYR B 1 11 ? 18.891 -13.828 -11.578 1 97.88 11 TYR B CA 1
ATOM 1555 C C . TYR B 1 11 ? 18.125 -15.133 -11.445 1 97.88 11 TYR B C 1
ATOM 1557 O O . TYR B 1 11 ? 18.344 -15.906 -10.508 1 97.88 11 TYR B O 1
ATOM 1565 N N . MET B 1 12 ? 17.172 -15.414 -12.328 1 97.5 12 MET B N 1
ATOM 1566 C CA . MET B 1 12 ? 16.438 -16.672 -12.312 1 97.5 12 MET B CA 1
ATOM 1567 C C . MET B 1 12 ? 17.344 -17.844 -12.641 1 97.5 12 MET B C 1
ATOM 1569 O O . MET B 1 12 ? 17.281 -18.891 -11.992 1 97.5 12 MET B O 1
ATOM 1573 N N . ALA B 1 13 ? 18.234 -17.672 -13.641 1 97.56 13 ALA B N 1
ATOM 1574 C CA . ALA B 1 13 ? 19.172 -18.719 -14.039 1 97.56 13 ALA B CA 1
ATOM 1575 C C . ALA B 1 13 ? 20.109 -19.078 -12.898 1 97.56 13 ALA B C 1
ATOM 1577 O O . ALA B 1 13 ? 20.484 -20.25 -12.734 1 97.56 13 ALA B O 1
ATOM 1578 N N . GLU B 1 14 ? 20.5 -18.109 -12.125 1 97.69 14 GLU B N 1
ATOM 1579 C CA . GLU B 1 14 ? 21.422 -18.281 -11.008 1 97.69 14 GLU B CA 1
ATOM 1580 C C . GLU B 1 14 ? 20.703 -18.812 -9.773 1 97.69 14 GLU B C 1
ATOM 1582 O O . GLU B 1 14 ? 21.328 -19.125 -8.758 1 97.69 14 GLU B O 1
ATOM 1587 N N . GLY B 1 15 ? 19.375 -18.828 -9.781 1 97 15 GLY B N 1
ATOM 1588 C CA . GLY B 1 15 ? 18.578 -19.312 -8.656 1 97 15 GLY B CA 1
ATOM 1589 C C . GLY B 1 15 ? 18.375 -18.266 -7.582 1 97 15 GLY B C 1
ATOM 1590 O O . GLY B 1 15 ? 17.891 -18.578 -6.492 1 97 15 GLY B O 1
ATOM 1591 N N . ARG B 1 16 ? 18.766 -17.047 -7.828 1 97.5 16 ARG B N 1
ATOM 1592 C CA . ARG B 1 16 ? 18.594 -15.953 -6.867 1 97.5 16 ARG B CA 1
ATOM 1593 C C . ARG B 1 16 ? 17.125 -15.562 -6.746 1 97.5 16 ARG B C 1
ATOM 1595 O O . ARG B 1 16 ? 16.641 -15.266 -5.652 1 97.5 16 ARG B O 1
ATOM 1602 N N . ILE B 1 17 ? 16.438 -15.523 -7.844 1 98.06 17 ILE B N 1
ATOM 1603 C CA . ILE B 1 17 ? 14.992 -15.367 -7.902 1 98.06 17 ILE B CA 1
ATOM 1604 C C . ILE B 1 17 ? 14.352 -16.641 -8.445 1 98.06 17 ILE B C 1
ATOM 1606 O O . ILE B 1 17 ? 14.797 -17.172 -9.469 1 98.06 17 ILE B O 1
ATOM 1610 N N . ALA B 1 18 ? 13.391 -17.156 -7.715 1 98.38 18 ALA B N 1
ATOM 1611 C CA . ALA B 1 18 ? 12.68 -18.344 -8.18 1 98.38 18 ALA B CA 1
ATOM 1612 C C . ALA B 1 18 ? 11.188 -18.062 -8.344 1 98.38 18 ALA B C 1
ATOM 1614 O O . ALA B 1 18 ? 10.562 -17.484 -7.461 1 98.38 18 ALA B O 1
ATOM 1615 N N . ILE B 1 19 ? 10.641 -18.391 -9.406 1 98.31 19 ILE B N 1
ATOM 1616 C CA . ILE B 1 19 ? 9.219 -18.328 -9.711 1 98.31 19 ILE B CA 1
ATOM 1617 C C . ILE B 1 19 ? 8.734 -19.688 -10.203 1 98.31 19 ILE B C 1
ATOM 1619 O O . ILE B 1 19 ? 9.258 -20.219 -11.188 1 98.31 19 ILE B O 1
ATOM 1623 N N . ASP B 1 20 ? 7.809 -20.219 -9.516 1 97.94 20 ASP B N 1
ATOM 1624 C CA . ASP B 1 20 ? 7.309 -21.547 -9.836 1 97.94 20 ASP B CA 1
ATOM 1625 C C . ASP B 1 20 ? 5.785 -21.547 -9.945 1 97.94 20 ASP B C 1
ATOM 1627 O O . ASP B 1 20 ? 5.086 -21.125 -9.023 1 97.94 20 ASP B O 1
ATOM 1631 N N . PRO B 1 21 ? 5.242 -22.094 -11.016 1 97.75 21 PRO B N 1
ATOM 1632 C CA . PRO B 1 21 ? 5.895 -22.594 -12.227 1 97.75 21 PRO B CA 1
ATOM 1633 C C . PRO B 1 21 ? 6.695 -21.516 -12.961 1 97.75 21 PRO B C 1
ATOM 1635 O O . PRO B 1 21 ? 6.391 -20.328 -12.844 1 97.75 21 PRO B O 1
ATOM 1638 N N . VAL B 1 22 ? 7.691 -21.906 -13.68 1 97.62 22 VAL B N 1
ATOM 1639 C CA . VAL B 1 22 ? 8.578 -20.984 -14.391 1 97.62 22 VAL B CA 1
ATOM 1640 C C . VAL B 1 22 ? 7.793 -20.234 -15.461 1 97.62 22 VAL B C 1
ATOM 1642 O O . VAL B 1 22 ? 7.098 -20.859 -16.281 1 97.62 22 VAL B O 1
ATOM 1645 N N . PRO B 1 23 ? 7.871 -18.969 -15.422 1 95.44 23 PRO B N 1
ATOM 1646 C CA . PRO B 1 23 ? 7.16 -18.203 -16.453 1 95.44 23 PRO B CA 1
ATOM 1647 C C . PRO B 1 23 ? 7.723 -18.422 -17.859 1 95.44 23 PRO B C 1
ATOM 1649 O O . PRO B 1 23 ? 8.938 -18.578 -18.016 1 95.44 23 PRO B O 1
ATOM 1652 N N . GLY B 1 24 ? 6.816 -18.484 -18.844 1 95.38 24 GLY B N 1
ATOM 1653 C CA . GLY B 1 24 ? 7.266 -18.484 -20.219 1 95.38 24 GLY B CA 1
ATOM 1654 C C . GLY B 1 24 ? 7.938 -17.188 -20.641 1 95.38 24 GLY B C 1
ATOM 1655 O O . GLY B 1 24 ? 7.82 -16.172 -19.938 1 95.38 24 GLY B O 1
ATOM 1656 N N . GLU B 1 25 ? 8.656 -17.234 -21.734 1 95.56 25 GLU B N 1
ATOM 1657 C CA . GLU B 1 25 ? 9.336 -16.047 -22.234 1 95.56 25 GLU B CA 1
ATOM 1658 C C . GLU B 1 25 ? 8.352 -14.914 -22.5 1 95.56 25 GLU B C 1
ATOM 1660 O O . GLU B 1 25 ? 8.68 -13.742 -22.328 1 95.56 25 GLU B O 1
ATOM 1665 N N . ASP B 1 26 ? 7.188 -15.25 -22.906 1 94.94 26 ASP B N 1
ATOM 1666 C CA . ASP B 1 26 ? 6.168 -14.258 -23.219 1 94.94 26 ASP B CA 1
ATOM 1667 C C . ASP B 1 26 ? 5.68 -13.539 -21.969 1 94.94 26 ASP B C 1
ATOM 1669 O O . ASP B 1 26 ? 5.031 -12.5 -22.047 1 94.94 26 ASP B O 1
ATOM 1673 N N . ALA B 1 27 ? 5.984 -14.07 -20.797 1 96.75 27 ALA B N 1
ATOM 1674 C CA . ALA B 1 27 ? 5.562 -13.469 -19.547 1 96.75 27 ALA B CA 1
ATOM 1675 C C . ALA B 1 27 ? 6.602 -12.477 -19.031 1 96.75 27 ALA B C 1
ATOM 1677 O O . ALA B 1 27 ? 6.328 -11.695 -18.109 1 96.75 27 ALA B O 1
ATOM 1678 N N . ILE B 1 28 ? 7.77 -12.523 -19.594 1 97 28 ILE B N 1
ATOM 1679 C CA . ILE B 1 28 ? 8.844 -11.633 -19.156 1 97 28 ILE B CA 1
ATOM 1680 C C . ILE B 1 28 ? 8.828 -10.359 -20 1 97 28 ILE B C 1
ATOM 1682 O O . ILE B 1 28 ? 9.109 -10.391 -21.203 1 97 28 ILE B O 1
ATOM 1686 N N . GLY B 1 29 ? 8.422 -9.227 -19.375 1 94.75 29 GLY B N 1
ATOM 1687 C CA . GLY B 1 29 ? 8.422 -7.926 -20.016 1 94.75 29 GLY B CA 1
ATOM 1688 C C . GLY B 1 29 ? 9.75 -7.211 -19.922 1 94.75 29 GLY B C 1
ATOM 1689 O O . GLY B 1 29 ? 10.781 -7.836 -19.656 1 94.75 29 GLY B O 1
ATOM 1690 N N . ALA B 1 30 ? 9.773 -5.91 -20.203 1 94.62 30 ALA B N 1
ATOM 1691 C CA . ALA B 1 30 ? 10.992 -5.105 -20.234 1 94.62 30 ALA B CA 1
ATOM 1692 C C . ALA B 1 30 ? 11.672 -5.074 -18.859 1 94.62 30 ALA B C 1
ATOM 1694 O O . ALA B 1 30 ? 12.898 -5.02 -18.781 1 94.62 30 ALA B O 1
ATOM 1695 N N . MET B 1 31 ? 10.812 -5.141 -17.812 1 96.44 31 MET B N 1
ATOM 1696 C CA . MET B 1 31 ? 11.383 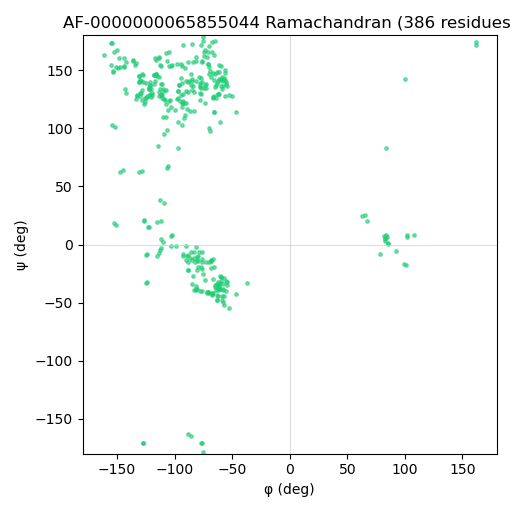-5.031 -16.469 1 96.44 31 MET B CA 1
ATOM 1697 C C . MET B 1 31 ? 10.516 -5.762 -15.453 1 96.44 31 MET B C 1
ATOM 1699 O O . MET B 1 31 ? 10.531 -5.426 -14.266 1 96.44 31 MET B O 1
ATOM 1703 N N . SER B 1 32 ? 9.664 -6.652 -15.906 1 97.62 32 SER B N 1
ATOM 1704 C CA . SER B 1 32 ? 8.727 -7.301 -15 1 97.62 32 SER B CA 1
ATOM 1705 C C . SER B 1 32 ? 8.328 -8.68 -15.516 1 97.62 32 SER B C 1
ATOM 1707 O O . SER B 1 32 ? 8.656 -9.047 -16.641 1 97.62 32 SER B O 1
ATOM 1709 N N . VAL B 1 33 ? 7.73 -9.469 -14.664 1 98.06 33 VAL B N 1
ATOM 1710 C CA . VAL B 1 33 ? 7.188 -10.781 -15.008 1 98.06 33 VAL B CA 1
ATOM 1711 C C . VAL B 1 33 ? 5.684 -10.797 -14.742 1 98.06 33 VAL B C 1
ATOM 1713 O O . VAL B 1 33 ? 5.234 -10.484 -13.641 1 98.06 33 VAL B O 1
ATOM 1716 N N . ASP B 1 34 ? 4.953 -11.203 -15.703 1 97.25 34 ASP B N 1
ATOM 1717 C CA . ASP B 1 34 ? 3.514 -11.367 -15.539 1 97.25 34 ASP B CA 1
ATOM 1718 C C . ASP B 1 34 ? 3.189 -12.609 -14.711 1 97.25 34 ASP B C 1
ATOM 1720 O O . ASP B 1 34 ? 3.771 -13.672 -14.922 1 97.25 34 ASP B O 1
ATOM 1724 N N . LEU B 1 35 ? 2.291 -12.484 -13.781 1 97.94 35 LEU B N 1
ATOM 1725 C CA . LEU B 1 35 ? 1.812 -13.602 -12.977 1 97.94 35 LEU B CA 1
ATOM 1726 C C . LEU B 1 35 ? 0.343 -13.891 -13.266 1 97.94 35 LEU B C 1
ATOM 1728 O O . LEU B 1 35 ? -0.368 -13.039 -13.805 1 97.94 35 LEU B O 1
ATOM 1732 N N . GLN B 1 36 ? -0.029 -15.055 -12.922 1 97.69 36 GLN B N 1
ATOM 1733 C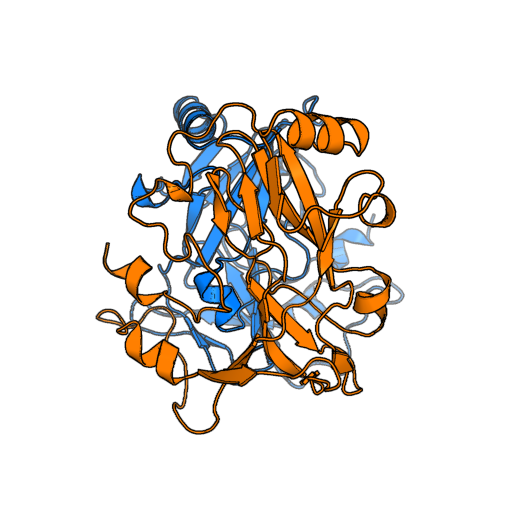 CA . GLN B 1 36 ? -1.37 -15.516 -13.266 1 97.69 36 GLN B CA 1
ATOM 1734 C C . GLN B 1 36 ? -2.238 -15.68 -12.023 1 97.69 36 GLN B C 1
ATOM 1736 O O . GLN B 1 36 ? -1.729 -15.945 -10.938 1 97.69 36 GLN B O 1
ATOM 1741 N N . LEU B 1 37 ? -3.541 -15.547 -12.234 1 97.56 37 LEU B N 1
ATOM 1742 C CA . LEU B 1 37 ? -4.535 -15.633 -11.172 1 97.56 37 LEU B CA 1
ATOM 1743 C C . LEU B 1 37 ? -4.773 -17.094 -10.773 1 97.56 37 LEU B C 1
ATOM 1745 O O . LEU B 1 37 ? -4.988 -17.953 -11.633 1 97.56 37 LEU B O 1
ATOM 1749 N N . GLY B 1 38 ? -4.707 -17.375 -9.438 1 96.94 38 GLY B N 1
ATOM 1750 C CA . GLY B 1 38 ? -5.07 -18.688 -8.914 1 96.94 38 GLY B CA 1
ATOM 1751 C C . GLY B 1 38 ? -6.57 -18.906 -8.867 1 96.94 38 GLY B C 1
ATOM 1752 O O . GLY B 1 38 ? -7.344 -18.094 -9.367 1 96.94 38 GLY B O 1
ATOM 1753 N N . ASP B 1 39 ? -7.008 -20.016 -8.227 1 97.12 39 ASP B N 1
ATOM 1754 C CA . ASP B 1 39 ? -8.406 -20.438 -8.281 1 97.12 39 ASP B CA 1
ATOM 1755 C C . ASP B 1 39 ? -9.086 -20.25 -6.926 1 97.12 39 ASP B C 1
ATOM 1757 O O . ASP B 1 39 ? -10.234 -20.672 -6.742 1 97.12 39 ASP B O 1
ATOM 1761 N N . SER B 1 40 ? -8.375 -19.719 -5.984 1 96.5 40 SER B N 1
ATOM 1762 C CA . SER B 1 40 ? -8.875 -19.562 -4.621 1 96.5 40 SER B CA 1
ATOM 1763 C C . SER B 1 40 ? -9.117 -18.094 -4.289 1 96.5 40 SER B C 1
ATOM 1765 O O . SER B 1 40 ? -8.258 -17.234 -4.551 1 96.5 40 SER B O 1
ATOM 1767 N N . PHE B 1 41 ? -10.273 -17.812 -3.691 1 96.38 41 PHE B N 1
ATOM 1768 C CA . PHE B 1 41 ? -10.648 -16.453 -3.32 1 96.38 41 PHE B CA 1
ATOM 1769 C C . PHE B 1 41 ? -11.188 -16.406 -1.896 1 96.38 41 PHE B C 1
ATOM 1771 O O . PHE B 1 41 ? -11.609 -17.438 -1.354 1 96.38 41 PHE B O 1
ATOM 1778 N N . ARG B 1 42 ? -11.109 -15.281 -1.273 1 95.25 42 ARG B N 1
ATOM 1779 C CA . ARG B 1 42 ? -11.781 -14.969 -0.018 1 95.25 42 ARG B CA 1
ATOM 1780 C C . ARG B 1 42 ? -12.68 -13.742 -0.165 1 95.25 42 ARG B C 1
ATOM 1782 O O . ARG B 1 42 ? -12.273 -12.742 -0.762 1 95.25 42 ARG B O 1
ATOM 1789 N N . VAL B 1 43 ? -13.867 -13.898 0.356 1 94.81 43 VAL B N 1
ATOM 1790 C CA . VAL B 1 43 ? -14.828 -12.805 0.322 1 94.81 43 VAL B CA 1
ATOM 1791 C C . VAL B 1 43 ? -15.43 -12.602 1.709 1 94.81 43 VAL B C 1
ATOM 1793 O O . VAL B 1 43 ? -15.594 -13.562 2.469 1 94.81 43 VAL B O 1
ATOM 1796 N N . PHE B 1 44 ? -15.711 -11.344 2.051 1 93.25 44 PHE B N 1
ATOM 1797 C CA . PHE B 1 44 ? -16.359 -11.07 3.33 1 93.25 44 PHE B CA 1
ATOM 1798 C C . PHE B 1 44 ? -17.75 -11.68 3.367 1 93.25 44 PHE B C 1
ATOM 1800 O O . PHE B 1 44 ? -18.484 -11.609 2.383 1 93.25 44 PHE B O 1
ATOM 1807 N N . VAL B 1 45 ? -18.016 -12.234 4.457 1 90.19 45 VAL B N 1
ATOM 1808 C CA . VAL B 1 45 ? -19.344 -12.812 4.668 1 90.19 45 VAL B CA 1
ATOM 1809 C C . VAL B 1 45 ? -20.234 -11.812 5.391 1 90.19 45 VAL B C 1
ATOM 1811 O O . VAL B 1 45 ? -19.906 -11.336 6.477 1 90.19 45 VAL B O 1
ATOM 1814 N N . PRO B 1 46 ? -21.359 -11.484 4.809 1 86.5 46 PRO B N 1
ATOM 1815 C CA . PRO B 1 46 ? -22.25 -10.477 5.414 1 86.5 46 PRO B CA 1
ATOM 1816 C C . PRO B 1 46 ? -22.781 -10.914 6.773 1 86.5 46 PRO B C 1
ATOM 1818 O O . PRO B 1 46 ? -23.031 -12.102 6.996 1 86.5 46 PRO B O 1
ATOM 1821 N N . GLY B 1 47 ? -23 -9.922 7.645 1 83.38 47 GLY B N 1
ATOM 1822 C CA . GLY B 1 47 ? -23.781 -10.078 8.867 1 83.38 47 GLY B CA 1
ATOM 1823 C C . GLY B 1 47 ? -22.984 -10.68 10.008 1 83.38 47 GLY B C 1
ATOM 1824 O O . GLY B 1 47 ? -23.547 -11.031 11.047 1 83.38 47 GLY B O 1
ATOM 1825 N N . LYS B 1 48 ? -21.719 -10.859 9.883 1 81.38 48 LYS B N 1
ATOM 1826 C CA . LYS B 1 48 ? -20.922 -11.477 10.938 1 81.38 48 LYS B CA 1
ATOM 1827 C C . LYS B 1 48 ? -20.562 -10.453 12.016 1 81.38 48 LYS B C 1
ATOM 1829 O O . LYS B 1 48 ? -20.547 -10.781 13.203 1 81.38 48 LYS B O 1
ATOM 1834 N N . VAL B 1 49 ? -20.266 -9.281 11.609 1 86.12 49 VAL B N 1
ATOM 1835 C CA . VAL B 1 49 ? -19.906 -8.211 12.547 1 86.12 49 VAL B CA 1
ATOM 1836 C C . VAL B 1 49 ? -20.359 -6.867 11.984 1 86.12 49 VAL B C 1
ATOM 1838 O O . VAL B 1 49 ? -20.609 -6.742 10.781 1 86.12 49 VAL B O 1
ATOM 1841 N N . SER B 1 50 ? -20.453 -5.934 12.914 1 89.12 50 SER B N 1
ATOM 1842 C CA . SER B 1 50 ? -20.875 -4.602 12.5 1 89.12 50 SER B CA 1
ATOM 1843 C C . SER B 1 50 ? -19.703 -3.781 11.984 1 89.12 50 SER B C 1
ATOM 1845 O O . SER B 1 50 ? -19.891 -2.857 11.188 1 89.12 50 SER B O 1
ATOM 1847 N N . HIS B 1 51 ? -18.547 -4.098 12.469 1 90.69 51 HIS B N 1
ATOM 1848 C CA . HIS B 1 51 ? -17.328 -3.383 12.078 1 90.69 51 HIS B CA 1
ATOM 1849 C C . HIS B 1 51 ? -16.094 -4.199 12.398 1 90.69 51 HIS B C 1
ATOM 1851 O O . HIS B 1 51 ? -16.172 -5.223 13.086 1 90.69 51 HIS B O 1
ATOM 1857 N N . VAL B 1 52 ? -15 -3.818 11.797 1 89.62 52 VAL B N 1
ATOM 1858 C CA . VAL B 1 52 ? -13.711 -4.418 12.109 1 89.62 52 VAL B CA 1
ATOM 1859 C C . VAL B 1 52 ? -12.852 -3.43 12.898 1 89.62 52 VAL B C 1
ATOM 1861 O O . VAL B 1 52 ? -12.586 -2.32 12.43 1 89.62 52 VAL B O 1
ATOM 1864 N N . ASP B 1 53 ? -12.469 -3.785 14.031 1 88.94 53 ASP B N 1
ATOM 1865 C CA . ASP B 1 53 ? -11.555 -2.977 14.828 1 88.94 53 ASP B CA 1
ATOM 1866 C C . ASP B 1 53 ? -10.102 -3.295 14.484 1 88.94 53 ASP B C 1
ATOM 1868 O O . ASP B 1 53 ? -9.625 -4.41 14.727 1 88.94 53 ASP B O 1
ATOM 1872 N N . LEU B 1 54 ? -9.375 -2.346 13.938 1 87.56 54 LEU B N 1
ATOM 1873 C CA . LEU B 1 54 ? -8.023 -2.584 13.438 1 87.56 54 LEU B CA 1
ATOM 1874 C C . LEU B 1 54 ? -7.012 -2.518 14.578 1 87.56 54 LEU B C 1
ATOM 1876 O O . LEU B 1 54 ? -5.863 -2.934 14.414 1 87.56 54 LEU B O 1
ATOM 1880 N N . ALA B 1 55 ? -7.414 -1.99 15.695 1 84.69 55 ALA B N 1
ATOM 1881 C CA . ALA B 1 55 ? -6.57 -1.913 16.891 1 84.69 55 ALA B CA 1
ATOM 1882 C C . ALA B 1 55 ? -7.398 -2.082 18.156 1 84.69 55 ALA B C 1
ATOM 1884 O O . ALA B 1 55 ? -7.473 -1.17 18.984 1 84.69 55 ALA B O 1
ATOM 1885 N N . PRO B 1 56 ? -7.973 -3.195 18.312 1 78.81 56 PRO B N 1
ATOM 1886 C CA . PRO B 1 56 ? -8.836 -3.387 19.484 1 78.81 56 PRO B CA 1
ATOM 1887 C C . PRO B 1 56 ? -8.07 -3.297 20.797 1 78.81 56 PRO B C 1
ATOM 1889 O O . PRO B 1 56 ? -6.91 -3.717 20.875 1 78.81 56 PRO B O 1
ATOM 1892 N N . PRO B 1 57 ? -8.852 -2.572 21.734 1 72.44 57 PRO B N 1
ATOM 1893 C CA . PRO B 1 57 ? -8.289 -2.578 23.094 1 72.44 57 PRO B CA 1
ATOM 1894 C C . PRO B 1 57 ? -8.164 -3.984 23.672 1 72.44 57 PRO B C 1
ATOM 1896 O O . PRO B 1 57 ? -9.055 -4.812 23.5 1 72.44 57 PRO B O 1
ATOM 1899 N N . GLY B 1 58 ? -7.156 -4.625 23.812 1 66.19 58 GLY B N 1
ATOM 1900 C CA . GLY B 1 58 ? -6.875 -5.945 24.344 1 66.19 58 GLY B CA 1
ATOM 1901 C C . GLY B 1 58 ? -6.508 -6.957 23.281 1 66.19 58 GLY B C 1
ATOM 1902 O O . GLY B 1 58 ? -6.359 -8.148 23.562 1 66.19 58 GLY B O 1
ATOM 1903 N N . GLY B 1 59 ? -6.34 -6.562 22.141 1 57.84 59 GLY B N 1
ATOM 1904 C CA . GLY B 1 59 ? -5.844 -7.379 21.047 1 57.84 59 GLY B CA 1
ATOM 1905 C C . GLY B 1 59 ? -6.926 -8.211 20.375 1 57.84 59 GLY B C 1
ATOM 1906 O O . GLY B 1 59 ? -7.645 -8.953 21.047 1 57.84 59 GLY B O 1
ATOM 1907 N N . ILE B 1 60 ? -7.711 -7.801 19.469 1 58.81 60 ILE B N 1
ATOM 1908 C CA . ILE B 1 60 ? -8.648 -8.617 18.703 1 58.81 60 ILE B CA 1
ATOM 1909 C C . ILE B 1 60 ? -7.949 -9.875 18.203 1 58.81 60 ILE B C 1
ATOM 1911 O O . ILE B 1 60 ? -6.918 -9.789 17.531 1 58.81 60 ILE B O 1
ATOM 1915 N N . LYS B 1 61 ? -8.445 -11.109 18.781 1 58.41 61 LYS B N 1
ATOM 1916 C CA . LYS B 1 61 ? -7.875 -12.406 18.422 1 58.41 61 LYS B CA 1
ATOM 1917 C C . LYS B 1 61 ? -8.047 -12.695 16.938 1 58.41 61 LYS B C 1
ATOM 1919 O O . LYS B 1 61 ? -9.023 -12.25 16.328 1 58.41 61 LYS B O 1
ATOM 1924 N N . GLY B 1 62 ? -6.996 -13.094 16.156 1 59.72 62 GLY B N 1
ATOM 1925 C CA . GLY B 1 62 ? -6.875 -13.523 14.773 1 59.72 62 GLY B CA 1
ATOM 1926 C C . GLY B 1 62 ? -8.055 -14.359 14.297 1 59.72 62 GLY B C 1
ATOM 1927 O O . GLY B 1 62 ? -8.484 -14.242 13.156 1 59.72 62 GLY B O 1
ATOM 1928 N N . ARG B 1 63 ? -8.711 -15.188 15.117 1 60.38 63 ARG B N 1
ATOM 1929 C CA . ARG B 1 63 ? -9.781 -16.109 14.742 1 60.38 63 ARG B CA 1
ATOM 1930 C C . ARG B 1 63 ? -11.023 -15.352 14.297 1 60.38 63 ARG B C 1
ATOM 1932 O O . ARG B 1 63 ? -11.727 -15.781 13.375 1 60.38 63 ARG B O 1
ATOM 1939 N N . ASP B 1 64 ? -11.141 -14.25 14.836 1 72.19 64 ASP B N 1
ATOM 1940 C CA . ASP B 1 64 ? -12.336 -13.484 14.5 1 72.19 64 ASP B CA 1
ATOM 1941 C C . ASP B 1 64 ? -12.227 -12.883 13.102 1 72.19 64 ASP B C 1
ATOM 1943 O O . ASP B 1 64 ? -13.203 -12.875 12.344 1 72.19 64 ASP B O 1
ATOM 1947 N N . ILE B 1 65 ? -11.023 -12.688 12.664 1 78 65 ILE B N 1
ATOM 1948 C CA . ILE B 1 65 ? -10.859 -12.102 11.344 1 78 65 ILE B CA 1
ATOM 1949 C C . ILE B 1 65 ? -11.008 -13.18 10.273 1 78 65 ILE B C 1
ATOM 1951 O O . ILE B 1 65 ? -11.602 -12.945 9.219 1 78 65 ILE B O 1
ATOM 1955 N N . GLU B 1 66 ? -10.523 -14.359 10.633 1 78 66 GLU B N 1
ATOM 1956 C CA . GLU B 1 66 ? -10.656 -15.484 9.711 1 78 66 GLU B CA 1
ATOM 1957 C C . GLU B 1 66 ? -12.125 -15.82 9.461 1 78 66 GLU B C 1
ATOM 1959 O O . GLU B 1 66 ? -12.492 -16.219 8.352 1 78 66 GLU B O 1
ATOM 1964 N N . ALA B 1 67 ? -12.859 -15.617 10.492 1 83.19 67 ALA B N 1
ATOM 1965 C CA . ALA B 1 67 ? -14.273 -15.953 10.422 1 83.19 67 ALA B CA 1
ATOM 1966 C C . ALA B 1 67 ? -15.047 -14.914 9.617 1 83.19 67 ALA B C 1
ATOM 1968 O O . ALA B 1 67 ? -16.188 -15.156 9.195 1 83.19 67 ALA B O 1
ATOM 1969 N N . LEU B 1 68 ? -14.414 -13.844 9.359 1 88.69 68 LEU B N 1
ATOM 1970 C CA . LEU B 1 68 ? -15.094 -12.758 8.664 1 88.69 68 LEU B CA 1
ATOM 1971 C C . LEU B 1 68 ? -15.164 -13.031 7.164 1 88.69 68 LEU B C 1
ATOM 1973 O O . LEU B 1 68 ? -15.977 -12.438 6.457 1 88.69 68 LEU B O 1
ATOM 1977 N N . MET B 1 69 ? -14.258 -13.953 6.742 1 90.19 69 MET B N 1
ATOM 1978 C CA . MET B 1 69 ? -14.188 -14.172 5.301 1 90.19 69 MET B CA 1
ATOM 1979 C C . MET B 1 69 ? -14.469 -15.625 4.957 1 90.19 69 MET B C 1
ATOM 1981 O O . MET B 1 69 ? -14.023 -16.531 5.664 1 90.19 69 MET B O 1
ATOM 1985 N N . GLY B 1 70 ? -15.195 -15.773 3.904 1 92.69 70 GLY B N 1
ATOM 1986 C CA . GLY B 1 70 ? -15.461 -17.094 3.367 1 92.69 70 GLY B CA 1
ATOM 1987 C C . GLY B 1 70 ? -14.547 -17.469 2.215 1 92.69 70 GLY B C 1
ATOM 1988 O O . GLY B 1 70 ? -14 -16.594 1.541 1 92.69 70 GLY B O 1
ATOM 1989 N N . HIS B 1 71 ? -14.383 -18.766 2.021 1 93.69 71 HIS B N 1
ATOM 1990 C CA . HIS B 1 71 ? -13.531 -19.297 0.962 1 93.69 71 HIS B CA 1
ATOM 1991 C C . HIS B 1 71 ? -14.344 -19.672 -0.269 1 93.69 71 HIS B C 1
ATOM 1993 O O . HIS B 1 71 ? -15.43 -20.25 -0.148 1 93.69 71 HIS B O 1
ATOM 1999 N N . VAL B 1 72 ? -13.875 -19.234 -1.428 1 94.25 72 VAL B N 1
ATOM 2000 C CA . VAL B 1 72 ? -14.492 -19.594 -2.703 1 94.25 72 VAL B CA 1
ATOM 2001 C C . VAL B 1 72 ? -13.453 -20.203 -3.631 1 94.25 72 VAL B C 1
ATOM 2003 O O . VAL B 1 72 ? -12.391 -19.625 -3.855 1 94.25 72 VAL B O 1
ATOM 2006 N N . GLU B 1 73 ? -13.711 -21.344 -4.121 1 96 73 GLU B N 1
ATOM 2007 C CA . GLU B 1 73 ? -12.883 -21.969 -5.145 1 96 73 GLU B CA 1
ATOM 2008 C C . GLU B 1 73 ? -13.578 -21.969 -6.504 1 96 73 GLU B C 1
ATOM 2010 O O . GLU B 1 73 ? -14.773 -22.266 -6.594 1 96 73 GLU B O 1
ATOM 2015 N N . VAL B 1 74 ? -12.859 -21.594 -7.422 1 94 74 VAL B N 1
ATOM 2016 C CA . VAL B 1 74 ? -13.406 -21.5 -8.773 1 94 74 VAL B CA 1
ATOM 2017 C C . VAL B 1 74 ? -12.742 -22.531 -9.672 1 94 74 VAL B C 1
ATOM 2019 O O . VAL B 1 74 ? -11.516 -22.641 -9.719 1 94 74 VAL B O 1
ATOM 2022 N N . GLY B 1 75 ? -13.547 -23.266 -10.391 1 91.31 75 GLY B N 1
ATOM 2023 C CA . GLY B 1 75 ? -13.023 -24.266 -11.305 1 91.31 75 GLY B CA 1
ATOM 2024 C C . GLY B 1 75 ? -12.43 -23.656 -12.562 1 91.31 75 GLY B C 1
ATOM 2025 O O . GLY B 1 75 ? -12.602 -22.469 -12.844 1 91.31 75 GLY B O 1
ATOM 2026 N N . GLU B 1 76 ? -11.664 -24.422 -13.344 1 83.81 76 GLU B N 1
ATOM 2027 C CA . GLU B 1 76 ? -10.922 -24 -14.531 1 83.81 76 GLU B CA 1
ATOM 2028 C C . GLU B 1 76 ? -11.844 -23.328 -15.547 1 83.81 76 GLU B C 1
ATOM 2030 O O . GLU B 1 76 ? -11.461 -22.359 -16.203 1 83.81 76 GLU B O 1
ATOM 2035 N N . ASN B 1 77 ? -13.078 -23.703 -15.633 1 87.56 77 ASN B N 1
ATOM 2036 C CA . ASN B 1 77 ? -13.977 -23.141 -16.641 1 87.56 77 ASN B CA 1
ATOM 2037 C C . ASN B 1 77 ? -15.07 -22.281 -16 1 87.56 77 ASN B C 1
ATOM 2039 O O . ASN B 1 77 ? -16.062 -21.953 -16.656 1 87.56 77 ASN B O 1
ATOM 2043 N N . GLU B 1 78 ? -14.773 -21.906 -14.891 1 94.75 78 GLU B N 1
ATOM 2044 C CA . GLU B 1 78 ? -15.703 -21.031 -14.188 1 94.75 78 GLU B CA 1
ATOM 2045 C C . GLU B 1 78 ? -15.07 -19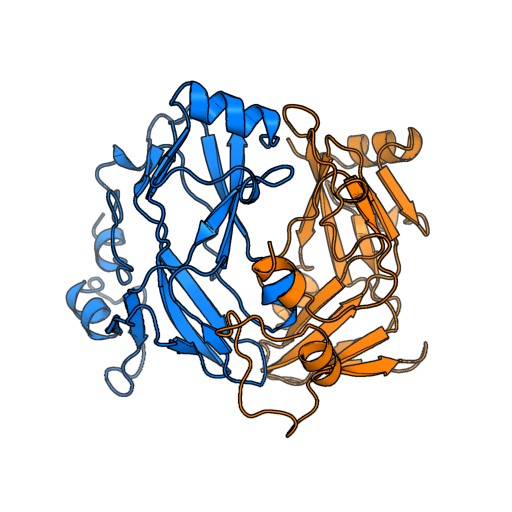.672 -13.906 1 94.75 78 GLU B C 1
ATOM 2047 O O . GLU B 1 78 ? -13.852 -19.516 -14.016 1 94.75 78 GLU B O 1
ATOM 2052 N N . ALA B 1 79 ? -15.969 -18.75 -13.656 1 97 79 ALA B N 1
ATOM 2053 C CA . ALA B 1 79 ? -15.484 -17.391 -13.422 1 97 79 ALA B CA 1
ATOM 2054 C C . ALA B 1 79 ? -15.828 -16.938 -12.008 1 97 79 ALA B C 1
ATOM 2056 O O . ALA B 1 79 ? -16.844 -17.344 -11.438 1 97 79 ALA B O 1
ATOM 2057 N N . PHE B 1 80 ? -14.953 -16.172 -11.477 1 97.12 80 PHE B N 1
ATOM 2058 C CA . PHE B 1 80 ? -15.234 -15.406 -10.273 1 97.12 80 PHE B CA 1
ATOM 2059 C C . PHE B 1 80 ? -15.742 -14.008 -10.625 1 97.12 80 PHE B C 1
ATOM 2061 O O . PHE B 1 80 ? -15.055 -13.258 -11.328 1 97.12 80 PHE B O 1
ATOM 2068 N N . TYR B 1 81 ? -16.844 -13.688 -10.188 1 97.81 81 TYR B N 1
ATOM 2069 C CA . TYR B 1 81 ? -17.422 -12.383 -10.492 1 97.81 81 TYR B CA 1
ATOM 2070 C C . TYR B 1 81 ? -17.156 -11.391 -9.359 1 97.81 81 TYR B C 1
ATOM 2072 O O . TYR B 1 81 ? -17.453 -11.68 -8.195 1 97.81 81 TYR B O 1
ATOM 2080 N N . LEU B 1 82 ? -16.594 -10.273 -9.688 1 97.62 82 LEU B N 1
ATOM 2081 C CA . LEU B 1 82 ? -16.375 -9.156 -8.781 1 97.62 82 LEU B CA 1
ATOM 2082 C C . LEU B 1 82 ? -17.281 -7.98 -9.148 1 97.62 82 LEU B C 1
ATOM 2084 O O . LEU B 1 82 ? -17.047 -7.309 -10.156 1 97.62 82 LEU B O 1
ATOM 2088 N N . HIS B 1 83 ? -18.25 -7.715 -8.336 1 97.12 83 HIS B N 1
ATOM 2089 C CA . HIS B 1 83 ? -19.219 -6.672 -8.648 1 97.12 83 HIS B CA 1
ATOM 2090 C C . HIS B 1 83 ? -18.688 -5.293 -8.297 1 97.12 83 HIS B C 1
ATOM 2092 O O . HIS B 1 83 ? -17.719 -5.172 -7.551 1 97.12 83 HIS B O 1
ATOM 2098 N N . PRO B 1 84 ? -19.312 -4.254 -8.891 1 96.88 84 PRO B N 1
ATOM 2099 C CA . PRO B 1 84 ? -18.859 -2.893 -8.586 1 96.88 84 PRO B CA 1
ATOM 2100 C C . PRO B 1 84 ? -18.812 -2.607 -7.086 1 96.88 84 PRO B C 1
ATOM 2102 O O . PRO B 1 84 ? -19.781 -2.908 -6.367 1 96.88 84 PRO B O 1
ATOM 2105 N N . GLY B 1 85 ? -17.656 -2.098 -6.57 1 95.5 85 GLY B N 1
ATOM 2106 C CA . GLY B 1 85 ? -17.531 -1.723 -5.172 1 95.5 85 GLY B CA 1
ATOM 2107 C C . GLY B 1 85 ? -17.219 -2.896 -4.266 1 95.5 85 GLY B C 1
ATOM 2108 O O . GLY B 1 85 ? -17.156 -2.746 -3.043 1 95.5 85 GLY B O 1
ATOM 2109 N N . GLU B 1 86 ? -17 -4.023 -4.895 1 95.56 86 GLU B N 1
ATOM 2110 C CA . GLU B 1 86 ? -16.719 -5.199 -4.078 1 95.56 86 GLU B CA 1
ATOM 2111 C C . GLU B 1 86 ? -15.227 -5.398 -3.896 1 95.56 86 GLU B C 1
ATOM 2113 O O . GLU B 1 86 ? -14.43 -5.012 -4.762 1 95.56 86 GLU B O 1
ATOM 2118 N N . PHE B 1 87 ? -14.93 -6.043 -2.781 1 96.62 87 PHE B N 1
ATOM 2119 C CA . PHE B 1 87 ? -13.57 -6.359 -2.361 1 96.62 87 PHE B CA 1
ATOM 2120 C C . PHE B 1 87 ? -13.391 -7.863 -2.189 1 96.62 87 PHE B C 1
ATOM 2122 O O . PHE B 1 87 ? -14.273 -8.539 -1.656 1 96.62 87 PHE B O 1
ATOM 2129 N N . ALA B 1 88 ? -12.273 -8.414 -2.664 1 96.94 88 ALA B N 1
ATOM 2130 C CA . ALA B 1 88 ? -11.977 -9.836 -2.514 1 96.94 88 ALA B CA 1
ATOM 2131 C C . ALA B 1 88 ? -10.469 -10.078 -2.473 1 96.94 88 ALA B C 1
ATOM 2133 O O . ALA B 1 88 ? -9.695 -9.305 -3.031 1 96.94 88 ALA B O 1
ATOM 2134 N N . LEU B 1 89 ? -10.102 -11.18 -1.788 1 96.5 89 LEU B N 1
ATOM 2135 C CA . LEU B 1 89 ? -8.719 -11.641 -1.841 1 96.5 89 LEU B CA 1
ATOM 2136 C C . LEU B 1 89 ? -8.547 -12.734 -2.885 1 96.5 89 LEU B C 1
ATOM 2138 O O . LEU B 1 89 ? -9.422 -13.594 -3.035 1 96.5 89 LEU B O 1
ATOM 2142 N N . GLY B 1 90 ? -7.543 -12.672 -3.611 1 96.81 90 GLY B N 1
ATOM 2143 C CA . GLY B 1 90 ? -7.078 -13.742 -4.484 1 96.81 90 GLY B CA 1
ATOM 2144 C C . GLY B 1 90 ? -5.621 -14.102 -4.262 1 96.81 90 GLY B C 1
ATOM 2145 O O . GLY B 1 90 ? -5.008 -13.656 -3.293 1 96.81 90 GLY B O 1
ATOM 2146 N N . ILE B 1 91 ? -5.129 -14.93 -5.164 1 96.81 91 ILE B N 1
ATOM 2147 C CA . ILE B 1 91 ? -3.76 -15.406 -5.008 1 96.81 91 ILE B CA 1
ATOM 2148 C C . ILE B 1 91 ? -3.18 -15.766 -6.375 1 96.81 91 ILE B C 1
ATOM 2150 O O . ILE B 1 91 ? -3.912 -16.172 -7.281 1 96.81 91 ILE B O 1
ATOM 2154 N N . THR B 1 92 ? -1.899 -15.594 -6.508 1 97.62 92 THR B N 1
ATOM 2155 C CA . THR B 1 92 ? -1.255 -15.969 -7.766 1 97.62 92 THR B CA 1
ATOM 2156 C C . THR B 1 92 ? -1.1 -17.484 -7.867 1 97.62 92 THR B C 1
ATOM 2158 O O . THR B 1 92 ? -1.059 -18.172 -6.848 1 97.62 92 THR B O 1
ATOM 2161 N N . ILE B 1 93 ? -0.981 -17.922 -9.047 1 97.25 93 ILE B N 1
ATOM 2162 C CA . ILE B 1 93 ? -0.603 -19.312 -9.281 1 97.25 93 ILE B CA 1
ATOM 2163 C C . ILE B 1 93 ? 0.863 -19.516 -8.914 1 97.25 93 ILE B C 1
ATOM 2165 O O . ILE B 1 93 ? 1.216 -20.516 -8.281 1 97.25 93 ILE B O 1
ATOM 2169 N N . GLN B 1 94 ? 1.71 -18.531 -9.297 1 98 94 GLN B N 1
ATOM 2170 C CA . GLN B 1 94 ? 3.152 -18.672 -9.125 1 98 94 GLN B CA 1
ATOM 2171 C C . GLN B 1 94 ? 3.562 -18.438 -7.676 1 98 94 GLN B C 1
ATOM 2173 O O . GLN B 1 94 ? 3.047 -17.531 -7.012 1 98 94 GLN B O 1
ATOM 2178 N N . ARG B 1 95 ? 4.352 -19.25 -7.195 1 97.5 95 ARG B N 1
ATOM 2179 C CA . ARG B 1 95 ? 5.141 -19 -5.992 1 97.5 95 ARG B CA 1
ATOM 2180 C C . ARG B 1 95 ? 6.418 -18.234 -6.328 1 97.5 95 ARG B C 1
ATOM 2182 O O . ARG B 1 95 ? 7.098 -18.547 -7.309 1 97.5 95 ARG B O 1
ATOM 2189 N N . VAL B 1 96 ? 6.77 -17.25 -5.566 1 97.12 96 VAL B N 1
ATOM 2190 C CA . VAL B 1 96 ? 7.949 -16.422 -5.785 1 97.12 96 VAL B CA 1
ATOM 2191 C C . VAL B 1 96 ? 8.875 -16.516 -4.578 1 97.12 96 VAL B C 1
ATOM 2193 O O . VAL B 1 96 ? 8.422 -16.453 -3.434 1 97.12 96 VAL B O 1
ATOM 2196 N N . ARG B 1 97 ? 10.102 -16.688 -4.812 1 97.12 97 ARG B N 1
ATOM 2197 C CA . ARG B 1 97 ? 11.125 -16.656 -3.777 1 97.12 97 ARG B CA 1
ATOM 2198 C C . ARG B 1 97 ? 12.18 -15.594 -4.09 1 97.12 97 ARG B C 1
ATOM 2200 O O . ARG B 1 97 ? 12.758 -15.586 -5.18 1 97.12 97 ARG B O 1
ATOM 2207 N N . LEU B 1 98 ? 12.438 -14.742 -3.15 1 97.06 98 LEU B N 1
ATOM 2208 C CA . LEU B 1 98 ? 13.383 -13.648 -3.316 1 97.06 98 LEU B CA 1
ATOM 2209 C C . LEU B 1 98 ? 14.547 -13.781 -2.338 1 97.06 98 LEU B C 1
ATOM 2211 O O . LEU B 1 98 ? 14.359 -14.234 -1.205 1 97.06 98 LEU B O 1
ATOM 2215 N N . PRO B 1 99 ? 15.711 -13.383 -2.764 1 96.81 99 PRO B N 1
ATOM 2216 C CA . PRO B 1 99 ? 16.844 -13.328 -1.837 1 96.81 99 PRO B CA 1
ATOM 2217 C C . PRO B 1 99 ? 16.766 -12.133 -0.885 1 96.81 99 PRO B C 1
ATOM 2219 O O . PRO B 1 99 ? 15.828 -11.344 -0.952 1 96.81 99 PRO B O 1
ATOM 2222 N N . ALA B 1 100 ? 17.734 -12.031 -0.015 1 96.5 100 ALA B N 1
ATOM 2223 C CA . ALA B 1 100 ? 17.734 -11.039 1.054 1 96.5 100 ALA B CA 1
ATOM 2224 C C . ALA B 1 100 ? 18.078 -9.656 0.518 1 96.5 100 ALA B C 1
ATOM 2226 O O . ALA B 1 100 ? 17.953 -8.656 1.229 1 96.5 100 ALA B O 1
ATOM 2227 N N . ASP B 1 101 ? 18.453 -9.547 -0.774 1 96.69 101 ASP B N 1
ATOM 2228 C CA . ASP B 1 101 ? 18.922 -8.266 -1.282 1 96.69 101 ASP B CA 1
ATOM 2229 C C . ASP B 1 101 ? 18.094 -7.812 -2.484 1 96.69 101 ASP B C 1
ATOM 2231 O O . ASP B 1 101 ? 18.547 -6.977 -3.275 1 96.69 101 ASP B O 1
ATOM 2235 N N . VAL B 1 102 ? 16.953 -8.422 -2.688 1 96.94 102 VAL B N 1
ATOM 2236 C CA . VAL B 1 102 ? 16.047 -8.039 -3.764 1 96.94 102 VAL B CA 1
ATOM 2237 C C . VAL B 1 102 ? 14.625 -7.914 -3.221 1 96.94 102 VAL B C 1
ATOM 2239 O O . VAL B 1 102 ? 14.148 -8.797 -2.498 1 96.94 102 VAL B O 1
ATOM 2242 N N . ALA B 1 103 ? 14.023 -6.805 -3.475 1 97.56 103 ALA B N 1
ATOM 2243 C CA . ALA B 1 103 ? 12.609 -6.613 -3.178 1 97.56 103 ALA B CA 1
ATOM 2244 C C . ALA B 1 103 ? 11.758 -6.723 -4.441 1 97.56 103 ALA B C 1
ATOM 2246 O O . ALA B 1 103 ? 12.266 -6.566 -5.555 1 97.56 103 ALA B O 1
ATOM 2247 N N . GLY B 1 104 ? 10.516 -7.086 -4.258 1 97 104 GLY B N 1
ATOM 2248 C CA . GLY B 1 104 ? 9.562 -7.082 -5.355 1 97 104 GLY B CA 1
ATOM 2249 C C . GLY B 1 104 ? 8.562 -5.945 -5.27 1 97 104 GLY B C 1
ATOM 2250 O O . GLY B 1 104 ? 8.305 -5.414 -4.188 1 97 104 GLY B O 1
ATOM 2251 N N . ARG B 1 105 ? 7.996 -5.598 -6.359 1 96.81 105 ARG B N 1
ATOM 2252 C CA . ARG B 1 105 ? 6.902 -4.637 -6.453 1 96.81 105 ARG B CA 1
ATOM 2253 C C . ARG B 1 105 ? 5.789 -5.16 -7.355 1 96.81 105 ARG B C 1
ATOM 2255 O O . ARG B 1 105 ? 6.027 -5.48 -8.523 1 96.81 105 ARG B O 1
ATOM 2262 N N . LEU B 1 106 ? 4.621 -5.184 -6.828 1 96.69 106 LEU B N 1
ATOM 2263 C CA . LEU B 1 106 ? 3.453 -5.68 -7.543 1 96.69 106 LEU B CA 1
ATOM 2264 C C . LEU B 1 106 ? 2.699 -4.539 -8.219 1 96.69 106 LEU B C 1
ATOM 2266 O O . LEU B 1 106 ? 2.379 -3.537 -7.578 1 96.69 106 LEU B O 1
ATOM 2270 N N . ASP B 1 107 ? 2.432 -4.723 -9.516 1 95.06 107 ASP B N 1
ATOM 2271 C CA . ASP B 1 107 ? 1.651 -3.744 -10.258 1 95.06 107 ASP B CA 1
ATOM 2272 C C . ASP B 1 107 ? 0.491 -4.414 -11 1 95.06 107 ASP B C 1
ATOM 2274 O O . ASP B 1 107 ? 0.601 -5.562 -11.422 1 95.06 107 ASP B O 1
ATOM 2278 N N . GLY B 1 108 ? -0.597 -3.637 -11.078 1 94.81 108 GLY B N 1
ATOM 2279 C CA . GLY B 1 108 ? -1.642 -4.066 -11.992 1 94.81 108 GLY B CA 1
ATOM 2280 C C . GLY B 1 108 ? -1.257 -3.916 -13.453 1 94.81 108 GLY B C 1
ATOM 2281 O O . GLY B 1 108 ? -0.262 -3.264 -13.773 1 94.81 108 GLY B O 1
ATOM 2282 N N . ARG B 1 109 ? -2.074 -4.57 -14.258 1 91.69 109 ARG B N 1
ATOM 2283 C CA . ARG B 1 109 ? -1.923 -4.383 -15.695 1 91.69 109 ARG B CA 1
ATOM 2284 C C . ARG B 1 109 ? -2.744 -3.195 -16.188 1 91.69 109 ARG B C 1
ATOM 2286 O O . ARG B 1 109 ? -3.895 -3.02 -15.773 1 91.69 109 ARG B O 1
ATOM 2293 N N . SER B 1 110 ? -2.139 -2.457 -17.094 1 87.94 110 SER B N 1
ATOM 2294 C CA . SER B 1 110 ? -2.82 -1.27 -17.594 1 87.94 110 SER B CA 1
ATOM 2295 C C . SER B 1 110 ? -4.141 -1.634 -18.266 1 87.94 110 SER B C 1
ATOM 2297 O O . SER B 1 110 ? -5.137 -0.925 -18.109 1 87.94 110 SER B O 1
ATOM 2299 N N . SER B 1 111 ? -4.18 -2.748 -19 1 89 111 SER B N 1
ATOM 2300 C CA . SER B 1 111 ? -5.383 -3.195 -19.703 1 89 111 SER B CA 1
ATOM 2301 C C . SER B 1 111 ? -6.508 -3.506 -18.734 1 89 111 SER B C 1
ATOM 2303 O O . SER B 1 111 ? -7.68 -3.246 -19.016 1 89 111 SER B O 1
ATOM 2305 N N . LEU B 1 112 ? -6.203 -4.059 -17.594 1 91.88 112 LEU B N 1
ATOM 2306 C CA . LEU B 1 112 ? -7.203 -4.406 -16.578 1 91.88 112 LEU B CA 1
ATOM 2307 C C . LEU B 1 112 ? -7.594 -3.18 -15.766 1 91.88 112 LEU B C 1
ATOM 2309 O O . LEU B 1 112 ? -8.773 -2.996 -15.445 1 91.88 112 LEU B O 1
ATOM 2313 N N . ALA B 1 113 ? -6.598 -2.357 -15.5 1 88.44 113 ALA B N 1
ATOM 2314 C CA . ALA B 1 113 ? -6.84 -1.148 -14.711 1 88.44 113 ALA B CA 1
ATOM 2315 C C . ALA B 1 113 ? -7.828 -0.227 -15.422 1 88.44 113 ALA B C 1
ATOM 2317 O O . ALA B 1 113 ? -8.664 0.413 -14.773 1 88.44 113 ALA B O 1
ATOM 2318 N N . ARG B 1 114 ? -7.816 -0.106 -16.766 1 89.81 114 ARG B N 1
ATOM 2319 C CA . ARG B 1 114 ? -8.703 0.752 -17.531 1 89.81 114 ARG B CA 1
ATOM 2320 C C . ARG B 1 114 ? -10.141 0.246 -17.469 1 89.81 114 ARG B C 1
ATOM 2322 O O . ARG B 1 114 ? -11.078 0.965 -17.844 1 89.81 114 ARG B O 1
ATOM 2329 N N . LEU B 1 115 ? -10.297 -1.006 -16.984 1 90.31 115 LEU B N 1
ATOM 2330 C CA . LEU B 1 115 ? -11.625 -1.574 -16.797 1 90.31 115 LEU B CA 1
ATOM 2331 C C . LEU B 1 115 ? -12.078 -1.456 -15.352 1 90.31 115 LEU B C 1
ATOM 2333 O O . LEU B 1 115 ? -13.156 -1.921 -14.992 1 90.31 115 LEU B O 1
ATOM 2337 N N . GLY B 1 116 ? -11.203 -0.891 -14.523 1 93.31 116 GLY B N 1
ATOM 2338 C CA . GLY B 1 116 ? -11.602 -0.591 -13.156 1 93.31 116 GLY B CA 1
ATOM 2339 C C . GLY B 1 116 ? -11.078 -1.604 -12.148 1 93.31 116 GLY B C 1
ATOM 2340 O O . GLY B 1 116 ? -11.461 -1.57 -10.977 1 93.31 116 GLY B O 1
ATOM 2341 N N . LEU B 1 117 ? -10.25 -2.535 -12.508 1 95.25 117 LEU B N 1
ATOM 2342 C CA . LEU B 1 117 ? -9.781 -3.562 -11.586 1 95.25 117 LEU B CA 1
ATOM 2343 C C . LEU B 1 117 ? -8.516 -3.105 -10.859 1 95.25 117 LEU B C 1
ATOM 2345 O O . LEU B 1 117 ? -7.496 -2.828 -11.492 1 95.25 117 LEU B O 1
ATOM 2349 N N . MET B 1 118 ? -8.617 -2.975 -9.562 1 95.56 118 MET B N 1
ATOM 2350 C CA . MET B 1 118 ? -7.449 -2.854 -8.688 1 95.56 118 MET B CA 1
ATOM 2351 C C . MET B 1 118 ? -6.984 -4.223 -8.211 1 95.56 118 MET B C 1
ATOM 2353 O O . MET B 1 118 ? -7.805 -5.074 -7.859 1 95.56 118 MET B O 1
ATOM 2357 N N . VAL B 1 119 ? -5.656 -4.445 -8.133 1 95.25 119 VAL B N 1
ATOM 2358 C CA . VAL B 1 119 ? -5.188 -5.777 -7.77 1 95.25 119 VAL B CA 1
ATOM 2359 C C . VAL B 1 119 ? -4.492 -5.723 -6.41 1 95.25 119 VAL B C 1
ATOM 2361 O O . VAL B 1 119 ? -4.062 -6.754 -5.883 1 95.25 119 VAL B O 1
ATOM 2364 N N . HIS B 1 120 ? -4.309 -4.492 -5.902 1 94.31 120 HIS B N 1
ATOM 2365 C CA . HIS B 1 120 ? -3.787 -4.348 -4.551 1 94.31 120 HIS B CA 1
ATOM 2366 C C . HIS B 1 120 ? -4.355 -3.107 -3.869 1 94.31 120 HIS B C 1
ATOM 2368 O O . HIS B 1 120 ? -4.824 -2.184 -4.539 1 94.31 120 HIS B O 1
ATOM 2374 N N . ALA B 1 121 ? -4.461 -3.074 -2.539 1 90.06 121 ALA B N 1
ATOM 2375 C CA . ALA B 1 121 ? -4.891 -1.938 -1.729 1 90.06 121 ALA B CA 1
ATOM 2376 C C . ALA B 1 121 ? -3.707 -1.31 -0.997 1 90.06 121 ALA B C 1
ATOM 2378 O O . ALA B 1 121 ? -3.682 -1.271 0.235 1 90.06 121 ALA B O 1
ATOM 2379 N N . THR B 1 122 ? -2.906 -0.807 -1.645 1 88.62 122 THR B N 1
ATOM 2380 C CA . THR B 1 122 ? -1.737 -0.006 -1.296 1 88.62 122 THR B CA 1
ATOM 2381 C C . THR B 1 122 ? -0.693 -0.856 -0.578 1 88.62 122 THR B C 1
ATOM 2383 O O . THR B 1 122 ? 0.06 -0.349 0.257 1 88.62 122 THR B O 1
ATOM 2386 N N . ALA B 1 123 ? -0.757 -2.166 -0.735 1 89.19 123 ALA B N 1
ATOM 2387 C CA . ALA B 1 123 ? 0.302 -3.078 -0.315 1 89.19 123 ALA B CA 1
ATOM 2388 C C . ALA B 1 123 ? 0.949 -3.758 -1.519 1 89.19 123 ALA B C 1
ATOM 2390 O O . ALA B 1 123 ? 0.641 -4.914 -1.827 1 89.19 123 ALA B O 1
ATOM 2391 N N . HIS B 1 124 ? 1.879 -3.082 -2.082 1 93.31 124 HIS B N 1
ATOM 2392 C CA . HIS B 1 124 ? 2.389 -3.584 -3.354 1 93.31 124 HIS B CA 1
ATOM 2393 C C . HIS B 1 124 ? 3.834 -4.055 -3.221 1 93.31 124 HIS B C 1
ATOM 2395 O O . HIS B 1 124 ? 4.387 -4.648 -4.148 1 93.31 124 HIS B O 1
ATOM 2401 N N . THR B 1 125 ? 4.441 -3.867 -2.082 1 95.5 125 THR B N 1
ATOM 2402 C CA . THR B 1 125 ? 5.836 -4.254 -1.909 1 95.5 125 THR B CA 1
ATOM 2403 C C . THR B 1 125 ? 5.941 -5.703 -1.439 1 95.5 125 THR B C 1
ATOM 2405 O O . THR B 1 125 ? 5.184 -6.133 -0.565 1 95.5 125 THR B O 1
ATOM 2408 N N . ILE B 1 126 ? 6.766 -6.441 -2.094 1 95.19 126 ILE B N 1
ATOM 2409 C CA . ILE B 1 126 ? 7.137 -7.785 -1.664 1 95.19 126 ILE B CA 1
ATOM 2410 C C . ILE B 1 126 ? 8.523 -7.754 -1.022 1 95.19 126 ILE B C 1
ATOM 2412 O O . ILE B 1 126 ? 9.516 -7.473 -1.693 1 95.19 126 ILE B O 1
ATOM 2416 N N . ASP B 1 127 ? 8.617 -8.109 0.216 1 95.12 127 ASP B N 1
ATOM 2417 C CA . ASP B 1 127 ? 9.836 -7.934 0.998 1 95.12 127 ASP B CA 1
ATOM 2418 C C . ASP B 1 127 ? 10.938 -8.883 0.526 1 95.12 127 ASP B C 1
ATOM 2420 O O . ASP B 1 127 ? 10.656 -10 0.091 1 95.12 127 ASP B O 1
ATOM 2424 N N . PRO B 1 128 ? 12.195 -8.469 0.732 1 96 128 PRO B N 1
ATOM 2425 C CA . PRO B 1 128 ? 13.289 -9.422 0.505 1 96 128 PRO B CA 1
ATOM 2426 C C . PRO B 1 128 ? 13.188 -10.656 1.395 1 96 128 PRO B C 1
ATOM 2428 O O . PRO B 1 128 ? 12.773 -10.555 2.553 1 96 128 PRO B O 1
ATOM 2431 N N . GLY B 1 129 ? 13.539 -11.758 0.827 1 95.19 129 GLY B N 1
ATOM 2432 C CA . GLY B 1 129 ? 13.445 -13 1.571 1 95.19 129 GLY B CA 1
ATOM 2433 C C . GLY B 1 129 ? 12.07 -13.633 1.507 1 95.19 129 GLY B C 1
ATOM 2434 O O . GLY B 1 129 ? 11.828 -14.68 2.113 1 95.19 129 GLY B O 1
ATOM 2435 N N . TRP B 1 130 ? 11.156 -13.023 0.801 1 95 130 TRP B N 1
ATOM 2436 C CA . TRP B 1 130 ? 9.82 -13.586 0.64 1 95 130 TRP B CA 1
ATOM 2437 C C . TRP B 1 130 ? 9.891 -14.992 0.051 1 95 130 TRP B C 1
ATOM 2439 O O . TRP B 1 130 ? 10.742 -15.273 -0.798 1 95 130 TRP B O 1
ATOM 2449 N N . ASP B 1 131 ? 8.977 -15.844 0.425 1 96 131 ASP B N 1
ATOM 2450 C CA . ASP B 1 131 ? 8.805 -17.188 -0.126 1 96 131 ASP B CA 1
ATOM 2451 C C . ASP B 1 131 ? 7.355 -17.641 -0.025 1 96 131 ASP B C 1
ATOM 2453 O O . ASP B 1 131 ? 6.926 -18.141 1.02 1 96 131 ASP B O 1
ATOM 2457 N N . GLY B 1 132 ? 6.648 -17.562 -1.13 1 95.88 132 GLY B N 1
ATOM 2458 C CA . GLY B 1 132 ? 5.238 -17.922 -1.172 1 95.88 132 GLY B CA 1
ATOM 2459 C C . GLY B 1 132 ? 4.52 -17.359 -2.383 1 95.88 132 GLY B C 1
ATOM 2460 O O . GLY B 1 132 ? 5.125 -16.688 -3.217 1 95.88 132 GLY B O 1
ATOM 2461 N N . ARG B 1 133 ? 3.275 -17.781 -2.48 1 97.06 133 ARG B N 1
ATOM 2462 C CA . ARG B 1 133 ? 2.42 -17.125 -3.463 1 97.06 133 ARG B CA 1
ATOM 2463 C C . ARG B 1 133 ? 2.014 -15.734 -2.99 1 97.06 133 ARG B C 1
ATOM 2465 O O . ARG B 1 133 ? 2.227 -15.375 -1.829 1 97.06 133 ARG B O 1
ATOM 2472 N N . ILE B 1 134 ? 1.586 -14.945 -3.852 1 95.75 134 ILE B N 1
ATOM 2473 C CA . ILE B 1 134 ? 1.306 -13.555 -3.518 1 95.75 134 ILE B CA 1
ATOM 2474 C C . ILE B 1 134 ? -0.203 -13.344 -3.41 1 95.75 134 ILE B C 1
ATOM 2476 O O . ILE B 1 134 ? -0.948 -13.648 -4.344 1 95.75 134 ILE B O 1
ATOM 2480 N N . THR B 1 135 ? -0.632 -12.867 -2.273 1 95.81 135 THR B N 1
ATOM 2481 C CA . THR B 1 135 ? -2.031 -12.492 -2.102 1 95.81 135 THR B CA 1
ATOM 2482 C C . THR B 1 135 ? -2.344 -11.203 -2.854 1 95.81 135 THR B C 1
ATOM 2484 O O . THR B 1 135 ? -1.554 -10.258 -2.824 1 95.81 135 THR B O 1
ATOM 2487 N N . LEU B 1 136 ? -3.441 -11.195 -3.471 1 96.31 136 LEU B N 1
ATOM 2488 C CA . LEU B 1 136 ? -3.949 -10.023 -4.184 1 96.31 136 LEU B CA 1
ATOM 2489 C C . LEU B 1 136 ? -5.188 -9.461 -3.49 1 96.31 136 LEU B C 1
ATOM 2491 O O . LEU B 1 136 ? -6.027 -10.219 -3 1 96.31 136 LEU B O 1
ATOM 2495 N N . GLU B 1 137 ? -5.285 -8.156 -3.385 1 96.56 137 GLU B N 1
ATOM 2496 C CA . GLU B 1 137 ? -6.449 -7.445 -2.852 1 96.56 137 GLU B CA 1
ATOM 2497 C C . GLU B 1 137 ? -7.23 -6.754 -3.965 1 96.56 137 GLU B C 1
ATOM 2499 O O . GLU B 1 137 ? -6.891 -5.637 -4.367 1 96.56 137 GLU B O 1
ATOM 2504 N N . PHE B 1 138 ? -8.273 -7.398 -4.395 1 97.25 138 PHE B N 1
ATOM 2505 C CA . PHE B 1 138 ? -9.031 -6.922 -5.543 1 97.25 138 PHE B CA 1
ATOM 2506 C C . PHE B 1 138 ? -10.109 -5.934 -5.113 1 97.25 138 PHE B C 1
ATOM 2508 O O . PHE B 1 138 ? -10.75 -6.121 -4.078 1 97.25 138 PHE B O 1
ATOM 2515 N N . PHE B 1 139 ? -10.289 -4.934 -5.891 1 97.56 139 PHE B N 1
ATOM 2516 C CA . PHE B 1 139 ? -11.391 -3.986 -5.777 1 97.56 139 PHE B CA 1
ATOM 2517 C C . PHE B 1 139 ? -11.891 -3.562 -7.156 1 97.56 139 PHE B C 1
ATOM 2519 O O . PHE B 1 139 ? -11.086 -3.246 -8.039 1 97.56 139 PHE B O 1
ATOM 2526 N N . ASN B 1 140 ? -13.164 -3.609 -7.387 1 97.25 140 ASN B N 1
ATOM 2527 C CA . ASN B 1 140 ? -13.766 -3.158 -8.641 1 97.25 140 ASN B CA 1
ATOM 2528 C C . ASN B 1 140 ? -14.219 -1.705 -8.555 1 97.25 140 ASN B C 1
ATOM 2530 O O . ASN B 1 140 ? -15.273 -1.415 -7.984 1 97.25 140 ASN B O 1
ATOM 2534 N N . CYS B 1 141 ? -13.445 -0.907 -9.133 1 94.69 141 CYS B N 1
ATOM 2535 C CA . CYS B 1 141 ? -13.75 0.519 -9.102 1 94.69 141 CYS B CA 1
ATOM 2536 C C . CYS B 1 141 ? -14.617 0.916 -10.297 1 94.69 141 CYS B C 1
ATOM 2538 O O . CYS B 1 141 ? -15 2.078 -10.43 1 94.69 141 CYS B O 1
ATOM 2540 N N . GLY B 1 142 ? -14.945 -0.021 -11.164 1 91.81 142 GLY B N 1
ATOM 2541 C CA . GLY B 1 142 ? -15.766 0.238 -12.336 1 91.81 142 GLY B CA 1
ATOM 2542 C C . GLY B 1 142 ? -17.25 0.004 -12.086 1 91.81 142 GLY B C 1
ATOM 2543 O O . GLY B 1 142 ? -17.641 -0.509 -11.031 1 91.81 142 GLY B O 1
ATOM 2544 N N . PRO B 1 143 ? -18.031 0.369 -13.016 1 94.69 143 PRO B N 1
ATOM 2545 C CA . PRO B 1 143 ? -19.484 0.298 -12.844 1 94.69 143 PRO B CA 1
ATOM 2546 C C . PRO B 1 143 ? -20.062 -1.052 -13.258 1 94.69 143 PRO B C 1
ATOM 2548 O O . PRO B 1 143 ? -21.25 -1.312 -13.039 1 94.69 143 PRO B O 1
ATOM 2551 N N . LEU B 1 144 ? -19.266 -1.956 -13.891 1 95.56 144 LEU B N 1
ATOM 2552 C CA . LEU B 1 144 ? -19.766 -3.244 -14.367 1 95.56 144 LEU B CA 1
ATOM 2553 C C . LEU B 1 144 ? -19.078 -4.391 -13.633 1 95.56 144 LEU B C 1
ATOM 2555 O O . LEU B 1 144 ? -17.906 -4.289 -13.273 1 95.56 144 LEU B O 1
ATOM 2559 N N . PRO B 1 145 ? -19.812 -5.512 -13.406 1 97.44 145 PRO B N 1
ATOM 2560 C CA . PRO B 1 145 ? -19.125 -6.684 -12.844 1 97.44 145 PRO B CA 1
ATOM 2561 C C . PRO B 1 145 ? -17.984 -7.172 -13.719 1 97.44 145 PRO B C 1
ATOM 2563 O O . PRO B 1 145 ? -18.062 -7.125 -14.945 1 97.44 145 PRO B O 1
ATOM 2566 N N . LEU B 1 146 ? -16.953 -7.633 -13.133 1 97.25 146 LEU B N 1
ATOM 2567 C CA . LEU B 1 146 ? -15.805 -8.203 -13.82 1 97.25 146 LEU B CA 1
ATOM 2568 C C . LEU B 1 146 ? -15.75 -9.719 -13.617 1 97.25 146 LEU B C 1
ATOM 2570 O O . LEU B 1 146 ? -15.836 -10.195 -12.484 1 97.25 146 LEU B O 1
ATOM 2574 N N . ALA B 1 147 ? -15.695 -10.438 -14.656 1 97.81 147 ALA B N 1
ATOM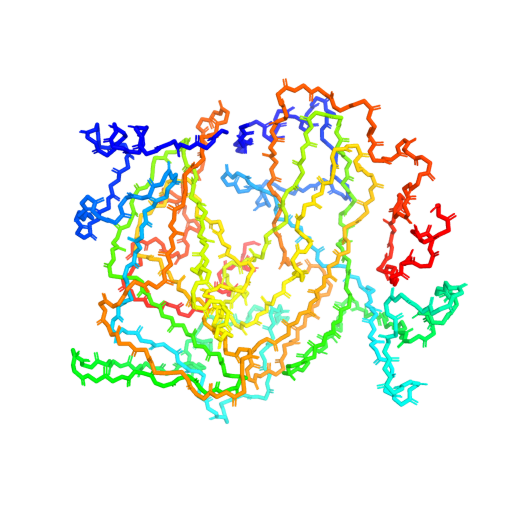 2575 C CA . ALA B 1 147 ? 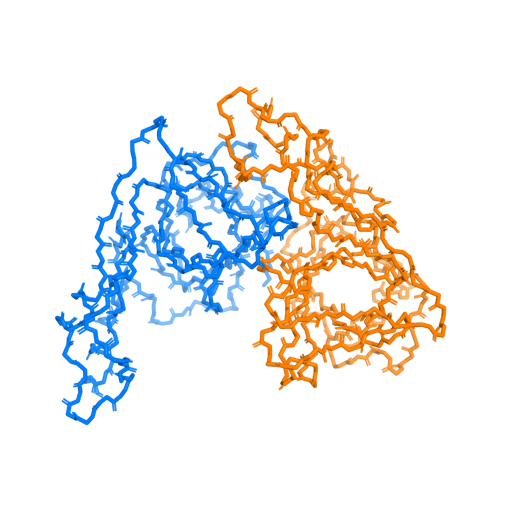-15.477 -11.883 -14.602 1 97.81 147 ALA B CA 1
ATOM 2576 C C . ALA B 1 147 ? -13.992 -12.219 -14.703 1 97.81 147 ALA B C 1
ATOM 2578 O O . ALA B 1 147 ? -13.336 -11.859 -15.688 1 97.81 147 ALA B O 1
ATOM 2579 N N . MET B 1 148 ? -13.508 -12.914 -13.688 1 96.56 148 MET B N 1
ATOM 2580 C CA . MET B 1 148 ? -12.102 -13.305 -13.648 1 96.56 148 MET B CA 1
ATOM 2581 C C . MET B 1 148 ? -11.953 -14.82 -13.664 1 96.56 148 MET B C 1
ATOM 2583 O O . MET B 1 148 ? -12.688 -15.531 -12.969 1 96.56 148 MET B O 1
ATOM 2587 N N . ARG B 1 149 ? -11.016 -15.359 -14.352 1 96.75 149 ARG B N 1
ATOM 2588 C CA . ARG B 1 149 ? -10.836 -16.797 -14.492 1 96.75 149 ARG B CA 1
ATOM 2589 C C . ARG B 1 149 ? -9.43 -17.219 -14.07 1 96.75 149 ARG B C 1
ATOM 2591 O O . ARG B 1 149 ? -8.453 -16.547 -14.406 1 96.75 149 ARG B O 1
ATOM 2598 N N . PRO B 1 150 ? -9.375 -18.344 -13.367 1 96.38 150 PRO B N 1
ATOM 2599 C CA . PRO B 1 150 ? -8.047 -18.859 -13.047 1 96.38 150 PRO B CA 1
ATOM 2600 C C . PRO B 1 150 ? -7.168 -19.047 -14.289 1 96.38 150 PRO B C 1
ATOM 2602 O O . PRO B 1 150 ? -7.656 -19.469 -15.336 1 96.38 150 PRO B O 1
ATOM 2605 N N . GLY B 1 151 ? -5.883 -18.609 -14.125 1 96 151 GLY B N 1
ATOM 2606 C CA . GLY B 1 151 ? -4.949 -18.812 -15.219 1 96 151 GLY B CA 1
ATOM 2607 C C . GLY B 1 151 ? -4.715 -17.562 -16.047 1 96 151 GLY B C 1
ATOM 2608 O O . GLY B 1 151 ? -3.736 -17.469 -16.781 1 96 151 GLY B O 1
ATOM 2609 N N . MET B 1 152 ? -5.609 -16.594 -15.93 1 95.44 152 MET B N 1
ATOM 2610 C CA . MET B 1 152 ? -5.406 -15.375 -16.719 1 95.44 152 MET B CA 1
ATOM 2611 C C . MET B 1 152 ? -4.227 -14.57 -16.188 1 95.44 152 MET B C 1
ATOM 2613 O O . MET B 1 152 ? -3.893 -14.664 -15 1 95.44 152 MET B O 1
ATOM 2617 N N . ARG B 1 153 ? -3.586 -13.742 -17.031 1 96.06 153 ARG B N 1
ATOM 2618 C CA . ARG B 1 153 ? -2.615 -12.766 -16.547 1 96.06 153 ARG B CA 1
ATOM 2619 C C . ARG B 1 153 ? -3.293 -11.695 -15.703 1 96.06 153 ARG B C 1
ATOM 2621 O O . ARG B 1 153 ? -4.254 -11.062 -16.141 1 96.06 153 ARG B O 1
ATOM 2628 N N . ILE B 1 154 ? -2.803 -11.484 -14.531 1 97.31 154 ILE B N 1
ATOM 2629 C CA . ILE B 1 154 ? -3.59 -10.68 -13.602 1 97.31 154 ILE B CA 1
ATOM 2630 C C . ILE B 1 154 ? -2.752 -9.508 -13.094 1 97.31 154 ILE B C 1
ATOM 2632 O O . ILE B 1 154 ? -3.283 -8.438 -12.805 1 97.31 154 ILE B O 1
ATOM 2636 N N . CYS B 1 155 ? -1.424 -9.656 -12.93 1 97.62 155 CYS B N 1
ATOM 2637 C CA . CYS B 1 155 ? -0.523 -8.625 -12.422 1 97.62 155 CYS B CA 1
ATOM 2638 C C . CYS B 1 155 ? 0.899 -8.852 -12.922 1 97.62 155 CYS B C 1
ATOM 2640 O O . CYS B 1 155 ? 1.159 -9.805 -13.656 1 97.62 155 CYS B O 1
ATOM 2642 N N . ALA B 1 156 ? 1.722 -7.926 -12.633 1 97.19 156 ALA B N 1
ATOM 2643 C CA . ALA B 1 156 ? 3.143 -8.031 -12.945 1 97.19 156 ALA B CA 1
ATOM 2644 C C . ALA B 1 156 ? 4.004 -7.691 -11.734 1 97.19 156 ALA B C 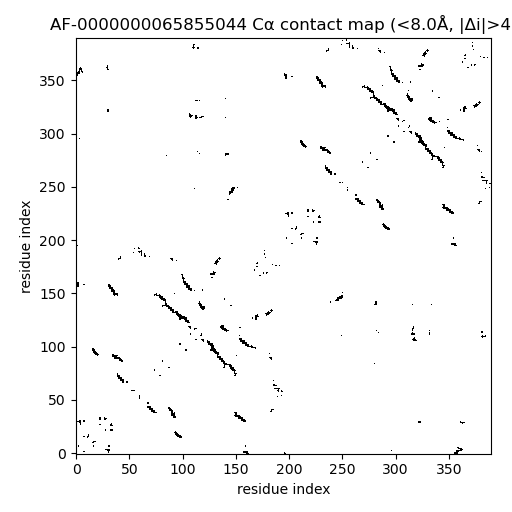1
ATOM 2646 O O . ALA B 1 156 ? 3.662 -6.797 -10.953 1 97.19 156 ALA B O 1
ATOM 2647 N N . ILE B 1 157 ? 5.051 -8.453 -11.57 1 97.94 157 ILE B N 1
ATOM 2648 C CA . ILE B 1 157 ? 5.992 -8.172 -10.492 1 97.94 157 ILE B CA 1
ATOM 2649 C C . ILE B 1 157 ? 7.316 -7.684 -11.078 1 97.94 157 ILE B C 1
ATOM 2651 O O . ILE B 1 157 ? 7.844 -8.281 -12.016 1 97.94 157 ILE B O 1
ATOM 2655 N N . SER B 1 158 ? 7.824 -6.555 -10.594 1 98.06 158 SER B N 1
ATOM 2656 C CA . SER B 1 158 ? 9.172 -6.066 -10.891 1 98.06 158 SER B CA 1
ATOM 2657 C C . SER B 1 158 ? 10.086 -6.211 -9.68 1 98.06 158 SER B C 1
ATOM 2659 O O . SER B 1 158 ? 9.625 -6.504 -8.57 1 98.06 158 SER B O 1
ATOM 2661 N N . PHE B 1 159 ? 11.406 -6.098 -9.953 1 97.88 159 PHE B N 1
ATOM 2662 C CA . PHE B 1 159 ? 12.375 -6.383 -8.906 1 97.88 159 PHE B CA 1
ATOM 2663 C C . PHE B 1 159 ? 13.359 -5.227 -8.75 1 97.88 159 PHE B C 1
ATOM 2665 O O . PHE B 1 159 ? 13.773 -4.621 -9.734 1 97.88 159 PHE B O 1
ATOM 2672 N N . GLU B 1 160 ? 13.672 -4.945 -7.488 1 96.38 160 GLU B N 1
ATOM 2673 C CA . GLU B 1 160 ? 14.602 -3.869 -7.152 1 96.38 160 GLU B CA 1
ATOM 2674 C C . GLU B 1 160 ? 15.703 -4.363 -6.219 1 96.38 160 GLU B C 1
ATOM 2676 O O . GLU B 1 160 ? 15.422 -4.992 -5.199 1 96.38 160 GLU B O 1
ATOM 2681 N N . ALA B 1 161 ? 16.953 -3.994 -6.582 1 94.62 161 ALA B N 1
ATOM 2682 C CA . ALA B 1 161 ? 18.078 -4.355 -5.73 1 94.62 161 ALA B CA 1
ATOM 2683 C C . ALA B 1 161 ? 18.172 -3.447 -4.508 1 94.62 161 ALA B C 1
ATOM 2685 O O . ALA B 1 161 ? 17.891 -2.248 -4.602 1 94.62 161 ALA B O 1
ATOM 2686 N N . LEU B 1 162 ? 18.562 -4.016 -3.377 1 94.69 162 LEU B N 1
ATOM 2687 C CA . LEU B 1 162 ? 18.875 -3.242 -2.18 1 94.69 162 LEU B CA 1
ATOM 2688 C C . LEU B 1 162 ? 20.328 -2.812 -2.17 1 94.69 162 LEU B C 1
ATOM 2690 O O . LEU B 1 162 ? 21.172 -3.449 -2.803 1 94.69 162 LEU B O 1
ATOM 2694 N N . MET B 1 163 ? 20.547 -1.773 -1.422 1 92.88 163 MET B N 1
ATOM 2695 C CA . MET B 1 163 ? 21.922 -1.307 -1.264 1 92.88 163 MET B CA 1
ATOM 2696 C C . MET B 1 163 ? 22.781 -2.35 -0.548 1 92.88 163 MET B C 1
ATOM 2698 O O . MET B 1 163 ? 23.953 -2.514 -0.859 1 92.88 163 MET B O 1
ATOM 2702 N N . SER B 1 164 ? 22.25 -3.006 0.423 1 94.25 164 SER B N 1
ATOM 2703 C CA . SER B 1 164 ? 22.812 -4.137 1.146 1 94.25 164 SER B CA 1
ATOM 2704 C C . SER B 1 164 ? 21.75 -5.164 1.502 1 94.25 164 SER B C 1
ATOM 2706 O O . SER B 1 164 ? 20.562 -4.844 1.537 1 94.25 164 SER B O 1
ATOM 2708 N N . PRO B 1 165 ? 22.203 -6.41 1.712 1 93.69 165 PRO B N 1
ATOM 2709 C CA . PRO B 1 165 ? 21.203 -7.402 2.139 1 93.69 165 PRO B CA 1
ATOM 2710 C C . PRO B 1 165 ? 20.562 -7.047 3.475 1 93.69 165 PRO B C 1
ATOM 2712 O O . PRO B 1 165 ? 21.219 -6.516 4.367 1 93.69 165 PRO B O 1
ATOM 2715 N N . THR B 1 166 ? 19.297 -7.309 3.521 1 95.56 166 THR B N 1
ATOM 2716 C CA . THR B 1 166 ? 18.625 -7.129 4.801 1 95.56 166 THR B CA 1
ATOM 2717 C C . THR B 1 166 ? 19.125 -8.148 5.824 1 95.56 166 THR B C 1
ATOM 2719 O O . THR B 1 166 ? 19.438 -9.281 5.473 1 95.56 166 THR B O 1
ATOM 2722 N N . SER B 1 167 ? 19.141 -7.727 7.094 1 93.69 167 SER B N 1
ATOM 2723 C CA . SER B 1 167 ? 19.484 -8.633 8.188 1 93.69 167 SER B CA 1
ATOM 2724 C C . SER B 1 167 ? 18.25 -9.406 8.656 1 93.69 167 SER B C 1
ATOM 2726 O O . SER B 1 167 ? 18.359 -10.328 9.469 1 93.69 167 SER B O 1
ATOM 2728 N N . LYS B 1 168 ? 17.016 -9.039 8.094 1 91 168 LYS B N 1
ATOM 2729 C CA . LYS B 1 168 ? 15.75 -9.648 8.484 1 91 168 LYS B CA 1
ATOM 2730 C C . LYS B 1 168 ? 14.969 -10.133 7.266 1 91 168 LYS B C 1
ATOM 2732 O O . LYS B 1 168 ? 13.844 -9.688 7.027 1 91 168 LYS B O 1
ATOM 2737 N N . PRO B 1 169 ? 15.562 -11.086 6.582 1 91.06 169 PRO B N 1
ATOM 2738 C CA . PRO B 1 169 ? 14.773 -11.586 5.457 1 91.06 169 PRO B CA 1
ATOM 2739 C C . PRO B 1 169 ? 13.406 -12.125 5.891 1 91.06 169 PRO B C 1
ATOM 2741 O O . PRO B 1 169 ? 13.297 -12.742 6.953 1 91.06 169 PRO B O 1
ATOM 2744 N N . TYR B 1 170 ? 12.445 -11.867 5.086 1 89 170 TYR B N 1
ATOM 2745 C CA . TYR B 1 170 ? 11.062 -12.07 5.504 1 89 170 TYR B CA 1
ATOM 2746 C C . TYR B 1 170 ? 10.836 -13.516 5.938 1 89 170 TYR B C 1
ATOM 2748 O O . TYR B 1 170 ? 10.312 -13.766 7.027 1 89 170 TYR B O 1
ATOM 2756 N N . ALA B 1 171 ? 11.195 -14.422 5.137 1 85.19 171 ALA B N 1
ATOM 2757 C CA . ALA B 1 171 ? 10.859 -15.82 5.383 1 85.19 171 ALA B CA 1
ATOM 2758 C C . ALA B 1 171 ? 11.609 -16.359 6.594 1 85.19 171 ALA B C 1
ATOM 2760 O O . ALA B 1 171 ? 11.211 -17.375 7.18 1 85.19 171 ALA B O 1
ATOM 2761 N N . ALA B 1 172 ? 12.656 -15.734 6.969 1 84.12 172 ALA B N 1
ATOM 2762 C CA . ALA B 1 172 ? 13.469 -16.172 8.102 1 84.12 172 ALA B CA 1
ATOM 2763 C C . ALA B 1 172 ? 13.031 -15.477 9.391 1 84.12 172 ALA B C 1
ATOM 2765 O O . ALA B 1 172 ? 13.469 -15.836 10.484 1 84.12 172 ALA B O 1
ATOM 2766 N N . SER B 1 173 ? 12.164 -14.523 9.242 1 86.06 173 SER B N 1
ATOM 2767 C CA . SER B 1 173 ? 11.734 -13.75 10.398 1 86.06 173 SER B CA 1
ATOM 2768 C C . SER B 1 173 ? 10.719 -14.523 11.234 1 86.06 173 SER B C 1
ATOM 2770 O O . SER B 1 173 ? 9.781 -15.109 10.688 1 86.06 173 SER B O 1
ATOM 2772 N N . PRO B 1 174 ? 10.867 -14.469 12.508 1 77.12 174 PRO B N 1
ATOM 2773 C CA . PRO B 1 174 ? 9.875 -15.117 13.367 1 77.12 174 PRO B CA 1
ATOM 2774 C C . PRO B 1 174 ? 8.516 -14.422 13.336 1 77.12 174 PRO B C 1
ATOM 2776 O O . PRO B 1 174 ? 7.512 -15.008 13.75 1 77.12 174 PRO B O 1
ATOM 2779 N N . THR B 1 175 ? 8.477 -13.227 12.805 1 76.88 175 THR B N 1
ATOM 2780 C CA . THR B 1 175 ? 7.227 -12.469 12.797 1 76.88 175 THR B CA 1
ATOM 2781 C C . THR B 1 175 ? 6.578 -12.508 11.414 1 76.88 175 THR B C 1
ATOM 2783 O O . THR B 1 175 ? 5.605 -11.797 11.164 1 76.88 175 THR B O 1
ATOM 2786 N N . ALA B 1 176 ? 7.207 -13.344 10.594 1 85.5 176 ALA B N 1
ATOM 2787 C CA . ALA B 1 176 ? 6.625 -13.484 9.258 1 85.5 176 ALA B CA 1
ATOM 2788 C C . ALA B 1 176 ? 5.25 -14.141 9.32 1 85.5 176 ALA B C 1
ATOM 2790 O O . ALA B 1 176 ? 5.141 -15.328 9.625 1 85.5 176 ALA B O 1
ATOM 2791 N N . LYS B 1 177 ? 4.266 -13.445 8.977 1 83.81 177 LYS B N 1
ATOM 2792 C CA . LYS B 1 177 ? 2.891 -13.906 9.156 1 83.81 177 LYS B CA 1
ATOM 2793 C C . LYS B 1 177 ? 2.412 -14.703 7.945 1 83.81 177 LYS B C 1
ATOM 2795 O O . LYS B 1 177 ? 1.504 -15.523 8.055 1 83.81 177 LYS B O 1
ATOM 2800 N N . TYR B 1 178 ? 3.059 -14.484 6.812 1 87.94 178 TYR B N 1
ATOM 2801 C CA . TYR B 1 178 ? 2.484 -15.031 5.59 1 87.94 178 TYR B CA 1
ATOM 2802 C C . TYR B 1 178 ? 3.51 -15.867 4.832 1 87.94 178 TYR B C 1
ATOM 2804 O O . TYR B 1 178 ? 3.393 -16.062 3.621 1 87.94 178 TYR B O 1
ATOM 2812 N N . LYS B 1 179 ? 4.508 -16.281 5.527 1 83.5 179 LYS B N 1
ATOM 2813 C CA . LYS B 1 179 ? 5.516 -17.141 4.926 1 83.5 179 LYS B CA 1
ATOM 2814 C C . LYS B 1 179 ? 4.891 -18.438 4.387 1 83.5 179 LYS B C 1
ATOM 2816 O O . LYS B 1 179 ? 3.998 -19 5.016 1 83.5 179 LYS B O 1
ATOM 2821 N N . ASP B 1 180 ? 5.336 -18.906 3.26 1 84.31 180 ASP B N 1
ATOM 2822 C CA . ASP B 1 180 ? 4.914 -20.141 2.623 1 84.31 180 ASP B CA 1
ATOM 2823 C C . ASP B 1 180 ? 3.434 -20.109 2.258 1 84.31 180 ASP B C 1
ATOM 2825 O O . ASP B 1 180 ? 2.783 -21.141 2.156 1 84.31 180 ASP B O 1
ATOM 2829 N N . GLN B 1 181 ? 2.963 -18.953 2.109 1 86.62 181 GLN B N 1
ATOM 2830 C CA . GLN B 1 181 ? 1.549 -18.781 1.795 1 86.62 181 GLN B CA 1
ATOM 2831 C C . GLN B 1 181 ? 1.197 -19.422 0.46 1 86.62 181 GLN B C 1
ATOM 2833 O O . GLN B 1 181 ? 1.851 -19.172 -0.553 1 86.62 181 GLN B O 1
ATOM 2838 N N . LEU B 1 182 ? 0.122 -20.25 0.471 1 86.12 182 LEU B N 1
ATOM 2839 C CA . LEU B 1 182 ? -0.306 -20.984 -0.717 1 86.12 182 LEU B CA 1
ATOM 2840 C C . LEU B 1 182 ? -1.759 -20.672 -1.056 1 86.12 182 LEU B C 1
ATOM 2842 O O . LEU B 1 182 ? -2.277 -21.141 -2.074 1 86.12 182 LEU B O 1
ATOM 2846 N N . ALA B 1 183 ? -2.439 -19.984 -0.216 1 87.44 183 ALA B N 1
ATOM 2847 C CA . ALA B 1 183 ? -3.826 -19.547 -0.362 1 87.44 183 ALA B CA 1
ATOM 2848 C C . ALA B 1 183 ? -3.992 -18.094 0.073 1 87.44 183 ALA B C 1
ATOM 2850 O O . ALA B 1 183 ? -3.111 -17.531 0.729 1 87.44 183 ALA B O 1
ATOM 2851 N N . PRO B 1 184 ? -5.008 -17.516 -0.396 1 90.31 184 PRO B N 1
ATOM 2852 C CA . PRO B 1 184 ? -5.223 -16.156 0.074 1 90.31 184 PRO B CA 1
ATOM 2853 C C . PRO B 1 184 ? -5.625 -16.094 1.547 1 90.31 184 PRO B C 1
ATOM 2855 O O . PRO B 1 184 ? -6.812 -16.156 1.871 1 90.31 184 PRO B O 1
ATOM 2858 N N . LEU B 1 185 ? -4.668 -15.852 2.357 1 86.25 185 LEU B N 1
ATOM 2859 C CA . LEU B 1 185 ? -4.906 -1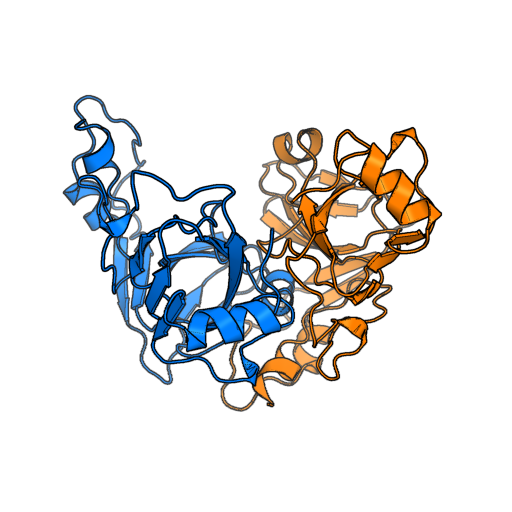5.867 3.797 1 86.25 185 LEU B CA 1
ATOM 2860 C C . LEU B 1 185 ? -5.512 -14.547 4.258 1 86.25 185 LEU B C 1
ATOM 2862 O O . LEU B 1 185 ? -5.117 -13.477 3.789 1 86.25 185 LEU B O 1
ATOM 2866 N N . PRO B 1 186 ? -6.449 -14.641 5.168 1 87 186 PRO B N 1
ATOM 2867 C CA . PRO B 1 186 ? -6.984 -13.406 5.762 1 87 186 PRO B CA 1
ATOM 2868 C C . PRO B 1 186 ? -5.957 -12.672 6.617 1 87 186 PRO B C 1
ATOM 2870 O O . PRO B 1 186 ? -4.855 -13.188 6.848 1 87 186 PRO B O 1
ATOM 2873 N N . SER B 1 187 ? -6.391 -11.516 7.047 1 87.88 187 SER B N 1
ATOM 2874 C CA . SER B 1 187 ? -5.543 -10.656 7.871 1 87.88 187 SER B CA 1
ATOM 2875 C C . SER B 1 187 ? -5.133 -11.359 9.164 1 87.88 187 SER B C 1
ATOM 2877 O O . SER B 1 187 ? -5.949 -12.031 9.789 1 87.88 187 SER B O 1
ATOM 2879 N N . ARG B 1 188 ? -3.83 -11.203 9.508 1 82.75 188 ARG B N 1
ATOM 2880 C CA . ARG B 1 188 ? -3.293 -11.68 10.773 1 82.75 188 ARG B CA 1
ATOM 2881 C C . ARG B 1 188 ? -2.871 -10.516 11.664 1 82.75 188 ARG B C 1
ATOM 2883 O O . ARG B 1 188 ? -1.819 -10.562 12.305 1 82.75 188 ARG B O 1
ATOM 2890 N N . LEU B 1 189 ? -3.611 -9.492 11.641 1 80.69 189 LEU B N 1
ATOM 2891 C CA . LEU B 1 189 ? -3.385 -8.25 12.375 1 80.69 189 LEU B CA 1
ATOM 2892 C C . LEU B 1 189 ? -3.221 -8.531 13.867 1 80.69 189 LEU B C 1
ATOM 2894 O O . LEU B 1 189 ? -2.451 -7.844 14.547 1 80.69 189 LEU B O 1
ATOM 2898 N N . ALA B 1 190 ? -3.9 -9.469 14.383 1 72.62 190 ALA B N 1
ATOM 2899 C CA . ALA B 1 190 ? -3.865 -9.781 15.812 1 72.62 190 ALA B CA 1
ATOM 2900 C C . ALA B 1 190 ? -2.455 -10.156 16.266 1 72.62 190 ALA B C 1
ATOM 2902 O O . ALA B 1 190 ? -2.074 -9.906 17.406 1 72.62 190 ALA B O 1
ATOM 2903 N N . SER B 1 191 ? -1.7 -10.703 15.305 1 66.69 191 SER B N 1
ATOM 2904 C CA . SER B 1 191 ? -0.337 -11.117 15.625 1 66.69 191 SER B CA 1
ATOM 2905 C C . SER B 1 191 ? 0.597 -9.914 15.703 1 66.69 191 SER B C 1
ATOM 2907 O O . SER B 1 191 ? 1.686 -10 16.266 1 66.69 191 SER B O 1
ATOM 2909 N N . ASP B 1 192 ? 0.26 -8.805 15.141 1 64.81 192 ASP B N 1
ATOM 2910 C CA . ASP B 1 192 ? 1.078 -7.598 15.125 1 64.81 192 ASP B CA 1
ATOM 2911 C C . ASP B 1 192 ? 1.038 -6.887 16.469 1 64.81 192 ASP B C 1
ATOM 2913 O O . ASP B 1 192 ? 2.01 -6.242 16.875 1 64.81 192 ASP B O 1
ATOM 2917 N N . GLN B 1 193 ? -0.068 -6.773 17.172 1 55.62 193 GLN B N 1
ATOM 2918 C CA . GLN B 1 193 ? -0.269 -5.965 18.375 1 55.62 193 GLN B CA 1
ATOM 2919 C C . GLN B 1 193 ? 0.169 -6.723 19.625 1 55.62 193 GLN B C 1
ATOM 2921 O O . GLN B 1 193 ? 0.3 -6.133 20.703 1 55.62 193 GLN B O 1
ATOM 2926 N N . SER B 1 194 ? 0.377 -7.945 19.516 1 44.69 194 SER B N 1
ATOM 2927 C CA . SER B 1 194 ? 0.782 -8.695 20.703 1 44.69 194 SER B CA 1
ATOM 2928 C C . SER B 1 194 ? 2.275 -8.539 20.969 1 44.69 194 SER B C 1
ATOM 2930 O O . SER B 1 194 ? 2.773 -8.977 22.016 1 44.69 194 SER B O 1
ATOM 2932 N N . ALA B 1 195 ? 2.975 -7.84 20.125 1 35.5 195 ALA B N 1
ATOM 2933 C CA . ALA B 1 195 ? 4.355 -7.73 20.594 1 35.5 195 ALA B CA 1
ATOM 2934 C C . ALA B 1 195 ? 4.551 -6.48 21.438 1 35.5 195 ALA B C 1
ATOM 2936 O O . ALA B 1 195 ? 4.016 -5.414 21.125 1 35.5 195 ALA B O 1
#

Nearest PDB structures (foldseek):
  2v9x-assembly2_F  TM=9.752E-01  e=1.433E-24  Escherichia coli
  1xs1-assembly1_A  TM=9.488E-01  e=5.674E-24  Escherichia coli
  1xs4-assembly1_A  TM=9.719E-01  e=1.369E-23  Escherichia coli
  2v9x-assembly1_L  TM=9.654E-01  e=2.558E-21  Escherichia coli
  4a6a-assembly1_A  TM=9.378E-01  e=4.687E-21  Mycobacterium tuberculosis H37Rv

Foldseek 3Di:
DWAFLVRVVVCCVVVQKDKPPDDDPVQRDGFWGFFWWAFKKKFFDPPLDPDDDLQDDVFDDQVSQQVRIDMDGADQPGWDKDAAFGKMKTWTPMWMFHAQFKKKFKFWDPVVVVQQKDFADPPGIGHHGATAIDMTIIHGNHHGIDIHGGGDGTIIMIMDGHPDGDPARLLNHPLNPQHHNYTRDTDPSRSVVVD/DWAFLVRVVVCCVVVQKDKPPPDDPVQRDGFWGWFWWAFKKKFFDPPLDPDDDLDDDPFDAQVSQQVRIDMDGADQPGWDKDAAFGKMKTWTPMWMFHAQFKKKFKFWDPVVVVQQWAFADPPGIGHHGATAIDMTIIHRNHHGMDIHGGGDGTIIMIMDGHPDGDPARQLPHPLNPQHHPYTNGTDPSSSVPVD